Protein AF-A0A6A4ZUN4-F1 (afdb_monomer_lite)

pLDDT: mean 82.05, std 16.02, range [26.91, 96.5]

Sequence (585 aa):
SSDLTSGKLEPHASAGNHVLFRGNIGMSSGVHYWEVGVQACNHGSLFIGIASSQITPSEGWGDFGFVSYRVRWSQAEGEHLYGRYFSAGDTIGVRFDMEQGTLSFTKDGDDFTKGRPAVIHMGVAFRHLRTQLASHNLTFVPVVGCSHPGDAFTVKGYKWHSQDTSPQWPIARLDQVLEASKVVLDEFPSPVVMEQAAQMYHTFISRGEFTPKRFWSRGGILVELTNADLDKAITRLHGIDRFSLRHGEAIVLGEKDGVVWYVIQGNEAAGAWYWTDPEVAHLLTLNPSEVAADPWSCAACTMLNDPNLSKCQICDTPRETDVDDADDVDGNDDDMTAGQPLIVLQRAFTDATTCESAWSVATFVDRGSWDATLVQQIDALCDDNGQDPENVAWSDIWNRVAPLVDMDEDQTARRLSVLLAWNSRVQLLLPFLDFHGQHLLESPISRTANRLTHLRHLIFKRHKIKFWRDMVDITTTHTTPPSDEYERPDSLREVSVNRIVALDEPVSFATSVFGQLHEAMQAWDNHSLRRAYADELQDAGQRRAFYVKFLGEGVDDHGGPYRAVFQTGAWDEPSGGLQYVATVG

Organism: Aphanomyces astaci (NCBI:txid112090)

Foldseek 3Di:
DDQDQKDAFAQPDDFPQKDKDWHPDWDDAFKKKAKKAWAFDDQFFKWWDKAAPPDDSVQHFHAWTDTQNQWTAHPVPGTFGFFDHDGHGKMKMWMQHNVQLWIWIWIFAQDLLVLFTDIGTRATSDGPNVPVDPDPRRIMIIMMMGRHHGGMMGRFPIAIETEGDPPCVVVVLVVLLVVLLCCLLDDPRDPQLLLQLVQLLVCCVVQVASFFAWWQALNRDIDGHGVVQQVVLCVLLVNDQWDQDRHAIWGWDGHDLQWTKIDHPPPSVNIIDTDHPVRSVVRSVDDPPPDQDAFDADPPPRDTGHPSHQADSPPRHGDDDPPPCPDPPDDDPVPPPGPDHSYPYPPDPPDPPVPPDPDDPVLLPPPDPCLLVLLVQLLVQCVVPVGDSSNDRLVSSCVRCVVPDPDDSSSSSSNVSSLVSSLVSVLSNLVVDDQDDPDPPDGRPDSSSSSVVVVVSSHHPCSVVVSVVVVLSSLAADQRADPDLPDGGPLAAEQEAAVVQLPDPPHDLCSHLQNSVCVRPVPPDPNLQSHFDARCNQQVGGTDSHFYHHPPPPDGPSPPRVVVSCCRNVPVCCVPNPPPPPPPD

InterPro domains:
  IPR001870 B30.2/SPRY domain [PS50188] (1-162)
  IPR001876 Zinc finger, RanBP2-type [PS01358] (296-315)
  IPR001876 Zinc finger, RanBP2-type [PS50199] (292-321)
  IPR001876 Zinc finger, RanBP2-type [SM00547] (294-318)
  IPR003877 SPRY domain [PF00622] (31-150)
  IPR013320 Concanavalin A-like lectin/glucanase domain superfamily [SSF49899] (22-157)
  IPR036443 Zinc finger, RanBP2-type superfamily [SSF90209] (294-319)
  IPR043136 B30.2/SPRY domain superfamily [G3DSA:2.60.120.920] (4-166)
  IPR050672 F-box/SPRY and SOCS box protein families [PTHR12245] (20-152)

Secondary structure (DSSP, 8-state):
-----EEE--TTSPTTPPEEEE-S--B-SSEEEEEEEEEE--TTTEEEEEEETT--TTSTT-SEEEETTTEEEETTTEEEE-S----TT-EEEEEEETTTTEEEEEEEEEETTTTEEEEEEEEEEE--HHHHS--S---EEEEEEE-STT-EEE-TT--EEEE---TTHHHHHHHHHHHHHHHHHSPSSPHHHHHHHHHHHHHHHHHS-SS-EEEEBTTS-EEEE-HHHHHHHHHHTTT--EEEETTEEEEEEEEETTEEEEEETT-GGG-BEEE-HHHHHHHTTS-TTPPPPPPEE-TTT--EE-TT-SB-TTT-PBP-----------S-TT-S-----EE-----S-----------GGGG----THHHHHHHHHHHHHHHH---GGGS-HHHHHHHHTTT-SS-HHHHHHHHHHHHHHHHHHHHHGGG-----SSTTSPPSSHHHHHHHHTGGGS-HHHHHHHHHHHHHHHPBP-PPPSSTTSPPTTSEEEEE-HHHHTSSSPPGGGSHHHHHHHHHTT--HHHHTB-B--HHHHTT--BSEEEEETTT----SSHHHHHHHIIIIIIHHHTT--------

Radius of gyration: 27.26 Å; chains: 1; bounding box: 63×73×75 Å

Structure (mmCIF, N/CA/C/O backbone):
data_AF-A0A6A4ZUN4-F1
#
_entry.id   AF-A0A6A4ZUN4-F1
#
loop_
_atom_site.group_PDB
_atom_site.id
_atom_site.type_symbol
_atom_site.label_atom_id
_atom_site.label_alt_id
_atom_site.label_comp_id
_atom_site.label_asym_id
_atom_site.label_entity_id
_atom_site.label_seq_id
_atom_site.pdbx_PDB_ins_code
_atom_site.Cartn_x
_atom_site.Cartn_y
_atom_site.Cartn_z
_atom_site.occupancy
_atom_site.B_iso_or_equiv
_atom_site.auth_seq_id
_atom_site.auth_comp_id
_atom_site.auth_asym_id
_atom_site.auth_atom_id
_atom_site.pdbx_PDB_model_num
ATOM 1 N N . SER A 1 1 ? 27.321 24.847 -10.959 1.00 37.69 1 SER A N 1
ATOM 2 C CA . SER A 1 1 ? 27.108 23.399 -10.815 1.00 37.69 1 SER A CA 1
ATOM 3 C C . SER A 1 1 ? 25.672 23.158 -11.207 1.00 37.69 1 SER A C 1
ATOM 5 O O . SER A 1 1 ? 24.801 23.555 -10.451 1.00 37.69 1 SER A O 1
ATOM 7 N N . SER A 1 2 ? 25.417 22.728 -12.440 1.00 39.81 2 SER A N 1
ATOM 8 C CA . SER A 1 2 ? 24.059 22.466 -12.921 1.00 39.81 2 SER A CA 1
ATOM 9 C C . SER A 1 2 ? 23.655 21.082 -12.433 1.00 39.81 2 SER A C 1
ATOM 11 O O . SER A 1 2 ? 24.235 20.094 -12.883 1.00 39.81 2 SER A O 1
ATOM 13 N N . ASP A 1 3 ? 22.721 21.013 -11.491 1.00 56.28 3 ASP A N 1
ATOM 14 C CA . ASP A 1 3 ? 22.127 19.743 -11.091 1.00 56.28 3 ASP A CA 1
ATOM 15 C C . ASP A 1 3 ? 21.423 19.151 -12.318 1.00 56.28 3 ASP A C 1
ATOM 17 O O . ASP A 1 3 ? 20.490 19.738 -12.869 1.00 56.28 3 ASP A O 1
ATOM 21 N N . LEU A 1 4 ? 21.952 18.035 -12.818 1.00 59.06 4 LEU A N 1
ATOM 22 C CA . LEU A 1 4 ? 21.424 17.369 -13.998 1.00 59.06 4 LEU A CA 1
ATOM 23 C C . LEU A 1 4 ? 20.073 16.741 -13.629 1.00 59.06 4 LEU A C 1
ATOM 25 O O . LEU A 1 4 ? 20.024 15.758 -12.896 1.00 59.06 4 LEU A O 1
ATOM 29 N N . THR A 1 5 ? 18.982 17.316 -14.128 1.00 79.12 5 THR A N 1
ATOM 30 C CA . THR A 1 5 ? 17.617 16.812 -13.900 1.00 79.12 5 THR A CA 1
ATOM 31 C C . THR A 1 5 ? 17.124 15.899 -15.025 1.00 79.12 5 THR A C 1
ATOM 33 O O . THR A 1 5 ? 16.074 15.280 -14.889 1.00 79.12 5 THR A O 1
ATOM 36 N N . SER A 1 6 ? 17.886 15.762 -16.114 1.00 87.62 6 SER A N 1
ATOM 37 C CA . SER A 1 6 ? 17.605 14.848 -17.227 1.00 87.62 6 SER A CA 1
ATOM 38 C C . SER A 1 6 ? 18.908 14.381 -17.869 1.00 87.62 6 SER A C 1
ATOM 40 O O . SER A 1 6 ? 19.857 15.156 -17.970 1.00 87.62 6 SER A O 1
ATOM 42 N N . GLY A 1 7 ? 18.966 13.133 -18.325 1.00 88.31 7 GLY A N 1
ATOM 43 C CA . GLY A 1 7 ? 20.138 12.573 -18.994 1.00 88.31 7 GLY A CA 1
ATOM 44 C C . GLY A 1 7 ? 19.749 11.885 -20.293 1.00 88.31 7 GLY A C 1
ATOM 45 O O . GLY A 1 7 ? 18.744 11.182 -20.340 1.00 88.31 7 GLY A O 1
ATOM 46 N N . LYS A 1 8 ? 20.556 12.077 -21.339 1.00 89.56 8 LYS A N 1
ATOM 47 C CA . LYS A 1 8 ? 20.436 11.370 -22.615 1.00 89.56 8 LYS A CA 1
ATOM 48 C C . LYS A 1 8 ? 21.804 10.873 -23.051 1.00 89.56 8 LYS A C 1
ATOM 50 O O . LYS A 1 8 ? 22.772 11.633 -23.053 1.00 89.56 8 LYS A O 1
ATOM 55 N N . LEU A 1 9 ? 21.885 9.599 -23.414 1.00 88.00 9 LEU A N 1
ATOM 56 C CA . LEU A 1 9 ? 23.088 9.019 -23.978 1.00 88.00 9 LEU A CA 1
ATOM 57 C C . LEU A 1 9 ? 23.125 9.321 -25.477 1.00 88.00 9 LEU A C 1
ATOM 59 O O . LEU A 1 9 ? 22.273 8.874 -26.241 1.00 88.00 9 LEU A O 1
ATOM 63 N N . GLU A 1 10 ? 24.097 10.118 -25.901 1.00 86.00 10 GLU A N 1
ATOM 64 C CA . GLU A 1 10 ? 24.181 10.571 -27.287 1.00 86.00 10 GLU A CA 1
ATOM 65 C C . GLU A 1 10 ? 24.512 9.428 -28.271 1.00 86.00 10 GLU A C 1
ATOM 67 O O . GLU A 1 10 ? 25.192 8.469 -27.895 1.00 86.00 10 GLU A O 1
ATOM 72 N N . PRO A 1 11 ? 24.127 9.537 -29.561 1.00 78.12 11 PRO A N 1
ATOM 73 C CA . PRO A 1 11 ? 24.342 8.498 -30.578 1.00 78.12 11 PRO A CA 1
ATOM 74 C C . PRO A 1 11 ? 25.800 8.051 -30.773 1.00 78.12 11 PRO A C 1
ATOM 76 O O . PRO A 1 11 ? 26.055 6.973 -31.300 1.00 78.12 11 PRO A O 1
ATOM 79 N N . HIS A 1 12 ? 26.761 8.893 -30.388 1.00 74.25 12 HIS A N 1
ATOM 80 C CA . HIS A 1 12 ? 28.195 8.633 -30.522 1.00 74.25 12 HIS A CA 1
ATOM 81 C C . HIS A 1 12 ? 28.807 7.943 -29.293 1.00 74.25 12 HIS A C 1
ATOM 83 O O . HIS A 1 12 ? 30.008 7.665 -29.287 1.00 74.25 12 HIS A O 1
ATOM 89 N N . ALA A 1 13 ? 28.016 7.676 -28.250 1.00 72.06 13 ALA A N 1
ATOM 90 C CA . ALA A 1 13 ? 28.458 6.854 -27.137 1.00 72.06 13 ALA A CA 1
ATOM 91 C C . ALA A 1 13 ? 28.733 5.420 -27.616 1.00 72.06 13 ALA A C 1
ATOM 93 O O . ALA A 1 13 ? 27.983 4.846 -28.405 1.00 72.06 13 ALA A O 1
ATOM 94 N N . SER A 1 14 ? 29.825 4.822 -27.145 1.00 62.06 14 SER A N 1
ATOM 95 C CA . SER A 1 14 ? 30.145 3.430 -27.457 1.00 62.06 14 SER A CA 1
ATOM 96 C C . SER A 1 14 ? 29.121 2.493 -26.809 1.00 62.06 14 SER A C 1
ATOM 98 O O . SER A 1 14 ? 29.039 2.443 -25.580 1.00 62.06 14 SER A O 1
ATOM 100 N N . ALA A 1 15 ? 28.386 1.725 -27.619 1.00 58.69 15 ALA A N 1
ATOM 101 C CA . ALA A 1 15 ? 27.509 0.664 -27.126 1.00 58.69 15 ALA A CA 1
ATOM 102 C C . ALA A 1 15 ? 28.309 -0.335 -26.266 1.00 58.69 15 ALA A C 1
ATOM 104 O O . ALA A 1 15 ? 29.386 -0.777 -26.670 1.00 58.69 15 ALA A O 1
ATOM 105 N N . GLY A 1 16 ? 27.788 -0.674 -25.083 1.00 56.84 16 GLY A N 1
ATOM 106 C CA . GLY A 1 16 ? 28.397 -1.646 -24.164 1.00 56.84 16 GLY A CA 1
ATOM 107 C C . GLY A 1 16 ? 29.188 -1.057 -22.989 1.00 56.84 16 GLY A C 1
ATOM 108 O O . GLY A 1 16 ? 29.572 -1.814 -22.103 1.00 56.84 16 GLY A O 1
ATOM 109 N N . ASN A 1 17 ? 29.392 0.265 -22.928 1.00 67.31 17 ASN A N 1
ATOM 110 C CA . ASN A 1 17 ? 29.856 0.930 -21.707 1.00 67.31 17 ASN A CA 1
ATOM 111 C C . ASN A 1 17 ? 28.650 1.464 -20.923 1.00 67.31 17 ASN A C 1
ATOM 113 O O . ASN A 1 17 ? 27.866 2.251 -21.452 1.00 67.31 17 ASN A O 1
ATOM 117 N N . HIS A 1 18 ? 28.519 1.057 -19.661 1.00 78.94 18 HIS A N 1
ATOM 118 C CA . HIS A 1 18 ? 27.492 1.578 -18.761 1.00 78.94 18 HIS A CA 1
ATOM 119 C C . HIS A 1 18 ? 27.877 2.987 -18.302 1.00 78.94 18 HIS A C 1
ATOM 121 O O . HIS A 1 18 ? 28.954 3.194 -17.740 1.00 78.94 18 HIS A O 1
ATOM 127 N N . VAL A 1 19 ? 26.999 3.959 -18.536 1.00 85.94 19 VAL A N 1
ATOM 128 C CA . VAL A 1 19 ? 27.115 5.305 -17.971 1.00 85.94 19 VAL A CA 1
ATOM 129 C C . VAL A 1 19 ? 26.175 5.393 -16.784 1.00 85.94 19 VAL A C 1
ATOM 131 O O . VAL A 1 19 ? 24.965 5.240 -16.942 1.00 85.94 19 VAL A O 1
ATOM 134 N N . LEU A 1 20 ? 26.731 5.652 -15.603 1.00 87.38 20 LEU A N 1
ATOM 135 C CA . LEU A 1 20 ? 25.965 5.794 -14.373 1.00 87.38 20 LEU A CA 1
ATOM 136 C C . LEU A 1 20 ? 25.830 7.270 -13.996 1.00 87.38 20 LEU A C 1
ATOM 138 O O . LEU A 1 20 ? 26.806 7.937 -13.649 1.00 87.38 20 LEU A O 1
ATOM 142 N N . PHE A 1 21 ? 24.603 7.770 -14.037 1.00 89.12 21 PHE A N 1
ATOM 143 C CA . PHE A 1 21 ? 24.232 9.076 -13.519 1.00 89.12 21 PHE A CA 1
ATOM 144 C C . PHE A 1 21 ? 23.944 8.951 -12.029 1.00 89.12 21 PHE A C 1
ATOM 146 O O . PHE A 1 21 ? 23.168 8.096 -11.603 1.00 89.12 21 PHE A O 1
ATOM 153 N N . ARG A 1 22 ? 24.574 9.812 -11.232 1.00 87.81 22 ARG A N 1
ATOM 154 C CA . ARG A 1 22 ? 24.505 9.773 -9.774 1.00 87.81 22 ARG A CA 1
ATOM 155 C C . ARG A 1 22 ? 23.819 11.020 -9.234 1.00 87.81 22 ARG A C 1
ATOM 157 O O . ARG A 1 22 ? 24.218 12.135 -9.563 1.00 87.81 22 ARG A O 1
ATOM 164 N N . GLY A 1 23 ? 22.845 10.821 -8.353 1.00 86.50 23 GLY A N 1
ATOM 165 C CA . GLY A 1 23 ? 22.232 11.891 -7.578 1.00 86.50 23 GLY A CA 1
ATOM 166 C C . GLY A 1 23 ? 23.218 12.547 -6.606 1.00 86.50 23 GLY A C 1
ATOM 167 O O . GLY A 1 23 ? 24.146 11.918 -6.089 1.00 86.50 23 GLY A O 1
ATOM 168 N N . ASN A 1 24 ? 22.999 13.829 -6.329 1.00 84.62 24 ASN A N 1
ATOM 169 C CA . ASN A 1 24 ? 23.780 14.619 -5.373 1.00 84.62 24 ASN A CA 1
ATOM 170 C C . ASN A 1 24 ? 23.228 14.543 -3.930 1.00 84.62 24 ASN A C 1
ATOM 172 O O . ASN A 1 24 ? 23.857 15.069 -3.013 1.00 84.62 24 ASN A O 1
ATOM 176 N N . ILE A 1 25 ? 22.093 13.867 -3.715 1.00 85.25 25 ILE A N 1
ATOM 177 C CA . ILE A 1 25 ? 21.455 13.691 -2.403 1.00 85.25 25 ILE A CA 1
ATOM 178 C C . ILE A 1 25 ? 21.871 12.346 -1.802 1.00 85.25 25 ILE A C 1
ATOM 180 O O . ILE A 1 25 ? 21.557 11.289 -2.348 1.00 85.25 25 ILE A O 1
ATOM 184 N N . GLY A 1 26 ? 22.569 12.396 -0.665 1.00 87.94 26 GLY A N 1
ATOM 185 C CA . GLY A 1 26 ? 22.904 11.225 0.143 1.00 87.94 26 GLY A CA 1
ATOM 186 C C . GLY A 1 26 ? 21.826 10.917 1.181 1.00 87.94 26 GLY A C 1
ATOM 187 O O . GLY A 1 26 ? 21.376 11.811 1.890 1.00 87.94 26 GLY A O 1
ATOM 188 N N . MET A 1 27 ? 21.452 9.647 1.299 1.00 88.75 27 MET A N 1
ATOM 189 C CA . MET A 1 27 ? 20.415 9.142 2.197 1.00 88.75 27 MET A CA 1
ATOM 190 C C . MET A 1 27 ? 21.001 8.110 3.155 1.00 88.75 27 MET A C 1
ATOM 192 O O . MET A 1 27 ? 21.546 7.099 2.715 1.00 88.75 27 MET A O 1
ATOM 196 N N . SER A 1 28 ? 20.873 8.344 4.460 1.00 86.25 28 SER A N 1
ATOM 197 C CA . SER A 1 28 ? 21.365 7.432 5.510 1.00 86.25 28 SER A CA 1
ATOM 198 C C . SER A 1 28 ? 20.297 6.969 6.511 1.00 86.25 28 SER A C 1
ATOM 200 O O . SER A 1 28 ? 20.557 6.089 7.333 1.00 86.25 28 SER A O 1
ATOM 202 N N . SER A 1 29 ? 19.101 7.549 6.460 1.00 85.38 29 SER A N 1
ATOM 203 C CA . SER A 1 29 ? 17.976 7.307 7.376 1.00 85.38 29 SER A CA 1
ATOM 204 C C . SER A 1 29 ? 16.661 7.668 6.697 1.00 85.38 29 SER A C 1
ATOM 206 O O . SER A 1 29 ? 16.684 8.395 5.709 1.00 85.38 29 SER A O 1
ATOM 208 N N . GLY A 1 30 ? 15.532 7.187 7.218 1.00 86.75 30 GLY A N 1
ATOM 209 C CA . GLY A 1 30 ? 14.205 7.614 6.774 1.00 86.75 30 GLY A CA 1
ATOM 210 C C . GLY A 1 30 ? 13.616 6.831 5.601 1.00 86.75 30 GLY A C 1
ATOM 211 O O . GLY A 1 30 ? 14.106 5.773 5.207 1.00 86.75 30 GLY A O 1
ATOM 212 N N . VAL A 1 31 ? 12.525 7.355 5.052 1.00 90.25 31 VAL A N 1
ATOM 213 C CA . VAL A 1 31 ? 11.809 6.784 3.906 1.00 90.25 31 VAL A CA 1
ATOM 214 C C . VAL A 1 31 ? 11.839 7.797 2.774 1.00 90.25 31 VAL A C 1
ATOM 216 O O . VAL A 1 31 ? 11.468 8.953 2.954 1.00 90.25 31 VAL A O 1
ATOM 219 N N . HIS A 1 32 ? 12.296 7.368 1.603 1.00 92.12 32 HIS A N 1
ATOM 220 C CA . HIS A 1 32 ? 12.488 8.227 0.439 1.00 92.12 32 HIS A CA 1
ATOM 221 C C . HIS A 1 32 ? 11.742 7.662 -0.755 1.00 92.12 32 HIS A C 1
ATOM 223 O O . HIS A 1 32 ? 11.724 6.450 -0.970 1.00 92.12 32 HIS A O 1
ATOM 229 N N . TYR A 1 33 ? 11.161 8.550 -1.547 1.00 93.12 33 TYR A N 1
ATOM 230 C CA . TYR A 1 33 ? 10.486 8.222 -2.785 1.00 93.12 33 TYR A CA 1
ATOM 231 C C . TYR A 1 33 ? 10.813 9.233 -3.876 1.00 93.12 33 TYR A C 1
ATOM 233 O O . TYR A 1 33 ? 10.804 10.442 -3.635 1.00 93.12 33 TYR A O 1
ATOM 241 N N . TRP A 1 34 ? 11.042 8.742 -5.090 1.00 93.19 34 TRP A N 1
ATOM 242 C CA . TRP A 1 34 ? 11.186 9.592 -6.265 1.00 93.19 34 TRP A CA 1
ATOM 243 C C . TRP A 1 34 ? 10.774 8.908 -7.543 1.00 93.19 34 TRP A C 1
ATOM 245 O O . TRP A 1 34 ? 10.812 7.686 -7.643 1.00 93.19 34 TRP A O 1
ATOM 255 N N . GLU A 1 35 ? 10.431 9.712 -8.535 1.00 93.25 35 GLU A N 1
ATOM 256 C CA . GLU A 1 35 ? 10.044 9.234 -9.851 1.00 93.25 35 GLU A CA 1
ATOM 257 C C . GLU A 1 35 ? 11.093 9.552 -10.906 1.00 93.25 35 GLU A C 1
ATOM 259 O O . GLU A 1 35 ? 11.724 10.611 -10.905 1.00 93.25 35 GLU A O 1
ATOM 264 N N . VAL A 1 36 ? 11.257 8.605 -11.823 1.00 95.88 36 VAL A N 1
ATOM 265 C CA . VAL A 1 36 ? 12.074 8.740 -13.021 1.00 95.88 36 VAL A CA 1
ATOM 266 C C . VAL A 1 36 ? 11.168 8.532 -14.228 1.00 95.88 36 VAL A C 1
ATOM 268 O O . VAL A 1 36 ? 10.608 7.450 -14.416 1.00 95.88 36 VAL A O 1
ATOM 271 N N . GLY A 1 37 ? 11.028 9.571 -15.045 1.00 95.31 37 GLY A N 1
ATOM 272 C CA . GLY A 1 37 ? 10.365 9.508 -16.339 1.00 95.31 37 GLY A CA 1
ATOM 273 C C . GLY A 1 37 ? 11.264 8.867 -17.383 1.00 95.31 37 GLY A C 1
ATOM 274 O O . GLY A 1 37 ? 12.375 9.348 -17.632 1.00 95.31 37 GLY A O 1
ATOM 275 N N . VAL A 1 38 ? 10.783 7.799 -18.014 1.00 95.56 38 VAL A N 1
ATOM 276 C CA . VAL A 1 38 ? 11.504 7.094 -19.075 1.00 95.56 38 VAL A CA 1
ATOM 277 C C . VAL A 1 38 ? 11.163 7.749 -20.411 1.00 95.56 38 VAL A C 1
ATOM 279 O O . VAL A 1 38 ? 10.074 7.560 -20.948 1.00 95.56 38 VAL A O 1
ATOM 282 N N . GLN A 1 39 ? 12.085 8.548 -20.954 1.00 93.06 39 GLN A N 1
ATOM 283 C CA . GLN A 1 39 ? 11.859 9.274 -22.210 1.00 93.06 39 GLN A CA 1
ATOM 284 C C . GLN A 1 39 ? 12.161 8.400 -23.427 1.00 93.06 39 GLN A C 1
ATOM 286 O O . GLN A 1 39 ? 11.427 8.425 -24.410 1.00 93.06 39 GLN A O 1
ATOM 291 N N . ALA A 1 40 ? 13.234 7.614 -23.355 1.00 91.31 40 ALA A N 1
ATOM 292 C CA . ALA A 1 40 ? 13.597 6.637 -24.369 1.00 91.31 40 ALA A CA 1
ATOM 293 C C . ALA A 1 40 ? 14.446 5.534 -23.733 1.00 91.31 40 ALA A C 1
ATOM 295 O O . ALA A 1 40 ? 15.348 5.817 -22.949 1.00 91.31 40 ALA A O 1
ATOM 296 N N . CYS A 1 41 ? 14.188 4.278 -24.078 1.00 91.50 41 CYS A N 1
ATOM 297 C CA . CYS A 1 41 ? 15.094 3.184 -23.757 1.00 91.50 41 CYS A CA 1
ATOM 298 C C . CYS A 1 41 ? 14.850 2.002 -24.688 1.00 91.50 41 CYS A C 1
ATOM 300 O O . CYS A 1 41 ? 13.713 1.733 -25.081 1.00 91.50 41 CYS A O 1
ATOM 302 N N . ASN A 1 42 ? 15.912 1.261 -24.975 1.00 88.81 42 ASN A N 1
ATOM 303 C CA . ASN A 1 42 ? 15.803 -0.072 -25.543 1.00 88.81 42 ASN A CA 1
ATOM 304 C C . ASN A 1 42 ? 15.551 -1.107 -24.441 1.00 88.81 42 ASN A C 1
ATOM 306 O O . ASN A 1 42 ? 15.764 -0.875 -23.249 1.00 88.81 42 ASN A O 1
ATOM 310 N N . HIS A 1 43 ? 15.095 -2.287 -24.850 1.00 87.50 43 HIS A N 1
ATOM 311 C CA . HIS A 1 43 ? 14.862 -3.382 -23.922 1.00 87.50 43 HIS A CA 1
ATOM 312 C C . HIS A 1 43 ? 16.165 -3.774 -23.209 1.00 87.50 43 HIS A C 1
ATOM 314 O O . HIS A 1 43 ? 17.107 -4.275 -23.825 1.00 87.50 43 HIS A O 1
ATOM 320 N N . GLY A 1 44 ? 16.207 -3.526 -21.903 1.00 89.44 44 GLY A N 1
ATOM 321 C CA . GLY A 1 44 ? 17.330 -3.832 -21.027 1.00 89.44 44 GLY A CA 1
ATOM 322 C C . GLY A 1 44 ? 18.476 -2.833 -21.016 1.00 89.44 44 GLY A C 1
ATOM 323 O O . GLY A 1 44 ? 19.529 -3.134 -20.458 1.00 89.44 44 GLY A O 1
ATOM 324 N N . SER A 1 45 ? 18.276 -1.641 -21.579 1.00 91.69 45 SER A N 1
ATOM 325 C CA . SER A 1 45 ? 19.332 -0.632 -21.668 1.00 91.69 45 SER A CA 1
ATOM 326 C C . SER A 1 45 ? 19.290 0.459 -20.599 1.00 91.69 45 SER A C 1
ATOM 328 O O . SER A 1 45 ? 20.279 1.177 -20.440 1.00 91.69 45 SER A O 1
ATOM 330 N N . LEU A 1 46 ? 18.195 0.555 -19.838 1.00 94.00 46 LEU A N 1
ATOM 331 C CA . LEU A 1 46 ? 18.036 1.519 -18.746 1.00 94.00 46 LEU A CA 1
ATOM 332 C C . LEU A 1 46 ? 17.933 0.827 -17.381 1.00 94.00 46 LEU A C 1
ATOM 334 O O . LEU A 1 46 ? 17.150 -0.115 -17.227 1.00 94.00 46 LEU A O 1
ATOM 338 N N . PHE A 1 47 ? 18.687 1.337 -16.404 1.00 94.56 47 PHE A N 1
ATOM 339 C CA . PHE A 1 47 ? 18.708 0.912 -14.999 1.00 94.56 47 PHE A CA 1
ATOM 340 C C . PHE A 1 47 ? 18.309 2.066 -14.082 1.00 94.56 47 PHE A C 1
ATOM 342 O O . PHE A 1 47 ? 18.784 3.183 -14.261 1.00 94.56 47 PHE A O 1
ATOM 349 N N . ILE A 1 48 ? 17.490 1.799 -13.069 1.00 96.44 48 ILE A N 1
ATOM 350 C CA . ILE A 1 48 ? 17.050 2.784 -12.075 1.00 96.44 48 ILE A CA 1
ATOM 351 C C . ILE A 1 48 ? 17.208 2.172 -10.684 1.00 96.44 48 ILE A C 1
ATOM 353 O O . ILE A 1 48 ? 16.717 1.074 -10.430 1.00 96.44 48 ILE A O 1
ATOM 357 N N . GLY A 1 49 ? 17.872 2.861 -9.757 1.00 95.25 49 GLY A N 1
ATOM 358 C CA . GLY A 1 49 ? 18.091 2.296 -8.429 1.00 95.25 49 GLY A CA 1
ATOM 359 C C . GLY A 1 49 ? 18.845 3.193 -7.463 1.00 95.25 49 GLY A C 1
ATOM 360 O O . GLY A 1 49 ? 18.766 4.421 -7.521 1.00 95.25 49 GLY A O 1
ATOM 361 N N . ILE A 1 50 ? 19.575 2.545 -6.559 1.00 93.50 50 ILE A N 1
ATOM 362 C CA . ILE A 1 50 ? 20.453 3.172 -5.577 1.00 93.50 50 ILE A CA 1
ATOM 363 C C . ILE A 1 50 ? 21.861 2.589 -5.659 1.00 93.50 50 ILE A C 1
ATOM 365 O O . ILE A 1 50 ? 22.079 1.436 -6.040 1.00 93.50 50 ILE A O 1
ATOM 369 N N . ALA A 1 51 ? 22.822 3.397 -5.242 1.00 90.19 51 ALA A N 1
ATOM 370 C CA . ALA A 1 51 ? 24.196 2.976 -5.048 1.00 90.19 51 ALA A CA 1
ATOM 371 C C . ALA A 1 51 ? 24.753 3.556 -3.754 1.00 90.19 51 ALA A C 1
ATOM 373 O O . ALA A 1 51 ? 24.293 4.594 -3.275 1.00 90.19 51 ALA A O 1
ATOM 374 N N . SER A 1 52 ? 25.772 2.912 -3.202 1.00 86.88 52 SER A N 1
ATOM 375 C CA . SER A 1 52 ? 26.625 3.479 -2.176 1.00 86.88 52 SER A CA 1
ATOM 376 C C . SER A 1 52 ? 27.129 4.842 -2.633 1.00 86.88 52 SER A C 1
ATOM 378 O O . SER A 1 52 ? 27.576 5.040 -3.763 1.00 86.88 52 SER A O 1
ATOM 380 N N . SER A 1 53 ? 27.134 5.804 -1.718 1.00 83.75 53 SER A N 1
ATOM 381 C CA . SER A 1 53 ? 27.759 7.108 -1.936 1.00 83.75 53 SER A CA 1
ATOM 382 C C . SER A 1 53 ? 29.264 7.019 -2.249 1.00 83.75 53 SER A C 1
ATOM 384 O O . SER A 1 53 ? 29.858 8.015 -2.669 1.00 83.75 53 SER A O 1
ATOM 386 N N . GLN A 1 54 ? 29.878 5.850 -2.064 1.00 81.44 54 GLN A N 1
ATOM 387 C CA . GLN A 1 54 ? 31.282 5.570 -2.358 1.00 81.44 54 GLN A CA 1
ATOM 388 C C . GLN A 1 54 ? 31.479 4.731 -3.631 1.00 81.44 54 GLN A C 1
ATOM 390 O O . GLN A 1 54 ? 32.603 4.310 -3.886 1.00 81.44 54 GLN A O 1
ATOM 395 N N . ILE A 1 55 ? 30.419 4.500 -4.417 1.00 78.62 55 ILE A N 1
ATOM 396 C CA . ILE A 1 55 ? 30.488 3.719 -5.657 1.00 78.62 55 ILE A CA 1
ATOM 397 C C . ILE A 1 55 ? 31.552 4.268 -6.616 1.00 78.62 55 ILE A C 1
ATOM 399 O O . ILE A 1 55 ? 31.718 5.485 -6.775 1.00 78.62 55 ILE A O 1
ATOM 403 N N . THR A 1 56 ? 32.272 3.356 -7.260 1.00 71.88 56 THR A N 1
ATOM 404 C CA . THR A 1 56 ? 33.340 3.642 -8.214 1.00 71.88 56 THR A CA 1
ATOM 405 C C . THR A 1 56 ? 32.884 3.392 -9.658 1.00 71.88 56 THR A C 1
ATOM 407 O O . THR A 1 56 ? 32.045 2.532 -9.909 1.00 71.88 56 THR A O 1
ATOM 410 N N . PRO A 1 57 ? 33.447 4.097 -10.659 1.00 62.12 57 PRO A N 1
ATOM 411 C CA . PRO A 1 57 ? 33.043 3.933 -12.062 1.00 62.12 57 PRO A CA 1
ATOM 412 C C . PRO A 1 57 ? 33.232 2.523 -12.649 1.00 62.12 57 PRO A C 1
ATOM 414 O O . PRO A 1 57 ? 32.670 2.222 -13.696 1.00 62.12 57 PRO A O 1
ATOM 417 N N . SER A 1 58 ? 34.035 1.661 -12.018 1.00 60.38 58 SER A N 1
ATOM 418 C CA . SER A 1 58 ? 34.282 0.282 -12.463 1.00 60.38 58 SER A CA 1
ATOM 419 C C . SER A 1 58 ? 33.156 -0.705 -12.129 1.00 60.38 58 SER A C 1
ATOM 421 O O . SER A 1 58 ? 33.235 -1.860 -12.534 1.00 60.38 58 SER A O 1
ATOM 423 N N . GLU A 1 59 ? 32.123 -0.278 -11.401 1.00 65.31 59 GLU A N 1
ATOM 424 C CA . GLU A 1 59 ? 31.116 -1.153 -10.779 1.00 65.31 59 GLU A CA 1
ATOM 425 C C . GLU A 1 59 ? 29.825 -1.356 -11.609 1.00 65.31 59 GLU A C 1
ATOM 427 O O . GLU A 1 59 ? 28.797 -1.796 -11.098 1.00 65.31 59 GLU A O 1
ATOM 432 N N . GLY A 1 60 ? 29.874 -1.111 -12.924 1.00 72.62 60 GLY A N 1
ATOM 433 C CA . GLY A 1 60 ? 28.789 -1.465 -13.849 1.00 72.62 60 GLY A CA 1
ATOM 434 C C . GLY A 1 60 ? 27.502 -0.659 -13.628 1.00 72.62 60 GLY A C 1
ATOM 435 O O . GLY A 1 60 ? 27.514 0.565 -13.747 1.00 72.62 60 GLY A O 1
ATOM 436 N N . TRP A 1 61 ? 26.381 -1.343 -13.361 1.00 73.50 61 TRP A N 1
ATOM 437 C CA . TRP A 1 61 ? 25.050 -0.730 -13.252 1.00 73.50 61 TRP A CA 1
ATOM 438 C C . TRP A 1 61 ? 24.783 0.022 -11.939 1.00 73.50 61 TRP A C 1
ATOM 440 O O . TRP A 1 61 ? 23.850 0.815 -11.908 1.00 73.50 61 TRP A O 1
ATOM 450 N N . GLY A 1 62 ? 25.551 -0.173 -10.863 1.00 78.00 62 GLY A N 1
ATOM 451 C CA . GLY A 1 62 ? 25.241 0.431 -9.556 1.00 78.00 62 GLY A CA 1
ATOM 452 C C . GLY A 1 62 ? 25.515 -0.505 -8.376 1.00 78.00 62 GLY A C 1
ATOM 453 O O . GLY A 1 62 ? 26.412 -1.337 -8.458 1.00 78.00 62 GLY A O 1
ATOM 454 N N . ASP A 1 63 ? 24.680 -0.453 -7.326 1.00 86.25 63 ASP A N 1
ATOM 455 C CA . ASP A 1 63 ? 24.628 -1.520 -6.301 1.00 86.25 63 ASP A CA 1
ATOM 456 C C . ASP A 1 63 ? 23.311 -2.297 -6.316 1.00 86.25 63 ASP A C 1
ATOM 458 O O . ASP A 1 63 ? 23.336 -3.524 -6.338 1.00 86.25 63 ASP A O 1
ATOM 462 N N . PHE A 1 64 ? 22.170 -1.600 -6.293 1.00 92.44 64 PHE A N 1
ATOM 463 C CA . PHE A 1 64 ? 20.841 -2.211 -6.230 1.00 92.44 64 PHE A CA 1
ATOM 464 C C . PHE A 1 64 ? 19.882 -1.452 -7.131 1.00 92.44 64 PHE A C 1
ATOM 466 O O . PHE A 1 64 ? 19.666 -0.255 -6.942 1.00 92.44 64 PHE A O 1
ATOM 473 N N . GLY A 1 65 ? 19.248 -2.127 -8.080 1.00 94.44 65 GLY A N 1
ATOM 474 C CA . GLY A 1 65 ? 18.260 -1.451 -8.905 1.00 94.44 65 GLY A CA 1
ATOM 475 C C . GLY A 1 65 ? 17.488 -2.350 -9.837 1.00 94.44 65 GLY A C 1
ATOM 476 O O . GLY A 1 65 ? 17.488 -3.574 -9.703 1.00 94.44 65 GLY A O 1
ATOM 477 N N . PHE A 1 66 ? 16.790 -1.698 -10.751 1.00 95.75 66 PHE A N 1
ATOM 478 C CA . PHE A 1 66 ? 15.813 -2.294 -11.629 1.00 95.75 66 PHE A CA 1
ATOM 479 C C . PHE A 1 66 ? 16.108 -1.940 -13.081 1.00 95.75 66 PHE A C 1
ATOM 481 O O . PHE A 1 66 ? 16.265 -0.768 -13.422 1.00 95.75 66 PHE A O 1
ATOM 488 N N . VAL A 1 67 ? 16.191 -2.961 -13.929 1.00 94.50 67 VAL A N 1
ATOM 489 C CA . VAL A 1 67 ? 16.468 -2.824 -15.355 1.00 94.50 67 VAL A CA 1
ATOM 490 C C . VAL A 1 67 ? 15.174 -2.970 -16.152 1.00 94.50 67 VAL A C 1
ATOM 492 O O . VAL A 1 67 ? 14.338 -3.821 -15.841 1.00 94.50 67 VAL A O 1
ATOM 495 N N . SER A 1 68 ? 15.047 -2.170 -17.212 1.00 93.62 68 SER A N 1
ATOM 496 C CA . SER A 1 68 ? 13.889 -2.077 -18.132 1.00 93.62 68 SER A CA 1
ATOM 497 C C . SER A 1 68 ? 13.291 -3.403 -18.597 1.00 93.62 68 SER A C 1
ATOM 499 O O . SER A 1 68 ? 12.095 -3.471 -18.854 1.00 93.62 68 SER A O 1
ATOM 501 N N . TYR A 1 69 ? 14.073 -4.478 -18.626 1.00 90.75 69 TYR A N 1
ATOM 502 C CA . TYR A 1 69 ? 13.635 -5.808 -19.035 1.00 90.75 69 TYR A CA 1
ATOM 503 C C . TYR A 1 69 ? 13.186 -6.722 -17.886 1.00 90.75 69 TYR A C 1
ATOM 505 O O . TYR A 1 69 ? 13.390 -7.934 -17.934 1.00 90.75 69 TYR A O 1
ATOM 513 N N . ARG A 1 70 ? 12.550 -6.154 -16.850 1.00 90.88 70 ARG A N 1
ATOM 514 C CA . ARG A 1 70 ? 11.950 -6.918 -15.739 1.00 90.88 70 ARG A CA 1
ATOM 515 C C . ARG A 1 70 ? 12.990 -7.634 -14.867 1.00 90.88 70 ARG A C 1
ATOM 517 O O . ARG A 1 70 ? 12.767 -8.750 -14.402 1.00 90.88 70 ARG A O 1
ATOM 524 N N . VAL A 1 71 ? 14.132 -6.997 -14.615 1.00 91.38 71 VAL A N 1
ATOM 525 C CA . VAL A 1 71 ? 15.215 -7.591 -13.815 1.00 91.38 71 VAL A CA 1
ATOM 526 C C . VAL A 1 71 ? 15.595 -6.697 -12.650 1.00 91.38 71 VAL A C 1
ATOM 528 O O . VAL A 1 71 ? 15.967 -5.542 -12.842 1.00 91.38 71 VAL A O 1
ATOM 531 N N . ARG A 1 72 ? 15.564 -7.247 -11.432 1.00 92.75 72 ARG A N 1
ATOM 532 C CA . ARG A 1 72 ? 16.283 -6.667 -10.298 1.00 92.75 72 ARG A CA 1
ATOM 533 C C . ARG A 1 72 ? 17.746 -7.085 -10.403 1.00 92.75 72 ARG A C 1
ATOM 535 O O . ARG A 1 72 ? 18.049 -8.260 -10.609 1.00 92.75 72 ARG A O 1
ATOM 542 N N . TRP A 1 73 ? 18.637 -6.120 -10.257 1.00 91.88 73 TRP A N 1
ATOM 543 C CA . TRP A 1 73 ? 20.072 -6.320 -10.358 1.00 91.88 73 TRP A CA 1
ATOM 544 C C . TRP A 1 73 ? 20.747 -5.887 -9.060 1.00 91.88 73 TRP A C 1
ATOM 546 O O . TRP A 1 73 ? 20.452 -4.810 -8.531 1.00 91.88 73 TRP A O 1
ATOM 556 N N . SER A 1 74 ? 21.655 -6.721 -8.555 1.00 88.88 74 SER A N 1
ATOM 557 C CA . SER A 1 74 ? 22.646 -6.286 -7.573 1.00 88.88 74 SER A CA 1
ATOM 558 C C . SER A 1 74 ? 24.019 -6.879 -7.845 1.00 88.88 74 SER A C 1
ATOM 560 O O . SER A 1 74 ? 24.128 -7.930 -8.471 1.00 88.88 74 SER A O 1
ATOM 562 N N . GLN A 1 75 ? 25.074 -6.253 -7.324 1.00 81.81 75 GLN A N 1
ATOM 563 C CA . GLN A 1 75 ? 26.422 -6.823 -7.431 1.00 81.81 75 GLN A CA 1
ATOM 564 C C . GLN A 1 75 ? 26.549 -8.188 -6.738 1.00 81.81 75 GLN A C 1
ATOM 566 O O . GLN A 1 75 ? 27.298 -9.047 -7.195 1.00 81.81 75 GLN A O 1
ATOM 571 N N . ALA A 1 76 ? 25.833 -8.383 -5.628 1.00 81.94 76 ALA A N 1
ATOM 572 C CA . ALA A 1 76 ? 25.946 -9.588 -4.811 1.00 81.94 76 ALA A CA 1
ATOM 573 C C . ALA A 1 76 ? 25.171 -10.778 -5.394 1.00 81.94 76 ALA A C 1
ATOM 575 O O . ALA A 1 76 ? 25.647 -11.910 -5.329 1.00 81.94 76 ALA A O 1
ATOM 576 N N . GLU A 1 77 ? 23.976 -10.529 -5.934 1.00 84.62 77 GLU A N 1
ATOM 577 C CA . GLU A 1 77 ? 23.066 -11.582 -6.410 1.00 84.62 77 GLU A CA 1
ATOM 578 C C . GLU A 1 77 ? 23.050 -11.701 -7.943 1.00 84.62 77 GLU A C 1
ATOM 580 O O . GLU A 1 77 ? 22.644 -12.728 -8.474 1.00 84.62 77 GLU A O 1
ATOM 585 N N . GLY A 1 78 ? 23.524 -10.687 -8.670 1.00 88.25 78 GLY A N 1
ATOM 586 C CA . GLY A 1 78 ? 23.400 -10.619 -10.121 1.00 88.25 78 GLY A CA 1
ATOM 587 C C . GLY A 1 78 ? 21.968 -10.307 -10.557 1.00 88.25 78 GLY A C 1
ATOM 588 O O . GLY A 1 78 ? 21.250 -9.549 -9.901 1.00 88.25 78 GLY A O 1
ATOM 589 N N . GLU A 1 79 ? 21.571 -10.867 -11.699 1.00 90.31 79 GLU A N 1
ATOM 590 C CA . GLU A 1 79 ? 20.282 -10.616 -12.345 1.00 90.31 79 GLU A CA 1
ATOM 591 C C . GLU A 1 79 ? 19.220 -11.627 -11.909 1.00 90.31 79 GLU A C 1
ATOM 593 O O . GLU A 1 79 ? 19.391 -12.839 -12.034 1.00 90.31 79 GLU A O 1
ATOM 598 N N . HIS A 1 80 ? 18.079 -11.118 -11.448 1.00 89.19 80 HIS A N 1
ATOM 599 C CA . HIS A 1 80 ? 16.902 -11.920 -11.136 1.00 89.19 80 HIS A CA 1
ATOM 600 C C . HIS A 1 80 ? 15.643 -11.258 -11.685 1.00 89.19 80 HIS A C 1
ATOM 602 O O . HIS A 1 80 ? 15.472 -10.047 -11.553 1.00 89.19 80 HIS A O 1
ATOM 608 N N . LEU A 1 81 ? 14.723 -12.046 -12.245 1.00 89.50 81 LEU A N 1
ATOM 609 C CA . LEU A 1 81 ? 13.443 -11.512 -12.704 1.00 89.50 81 LEU A CA 1
ATOM 610 C C . LEU A 1 81 ? 12.657 -10.879 -11.545 1.00 89.50 81 LEU A C 1
ATOM 612 O O . LEU A 1 81 ? 12.590 -11.441 -10.449 1.00 89.50 81 LEU A O 1
ATOM 616 N N . TYR A 1 82 ? 12.063 -9.714 -11.798 1.00 88.94 82 TYR A N 1
ATOM 617 C CA . TYR A 1 82 ? 11.313 -8.927 -10.822 1.00 88.94 82 TYR A CA 1
ATOM 618 C C . TYR A 1 82 ? 10.306 -8.000 -11.511 1.00 88.94 82 TYR A C 1
ATOM 620 O O . TYR A 1 82 ? 10.626 -7.338 -12.497 1.00 88.94 82 TYR A O 1
ATOM 628 N N . GLY A 1 83 ? 9.103 -7.900 -10.942 1.00 86.56 83 GLY A N 1
ATOM 629 C CA . GLY A 1 83 ? 8.123 -6.891 -11.334 1.00 86.56 83 GLY A CA 1
ATOM 630 C C . GLY A 1 83 ? 7.614 -7.035 -12.771 1.00 86.56 83 GLY A C 1
ATOM 631 O O . GLY A 1 83 ? 7.301 -8.143 -13.219 1.00 86.56 83 GLY A O 1
ATOM 632 N N . ARG A 1 84 ? 7.512 -5.902 -13.475 1.00 86.69 84 ARG A N 1
ATOM 633 C CA . ARG A 1 84 ? 7.048 -5.766 -14.868 1.00 86.69 84 ARG A CA 1
ATOM 634 C C . ARG A 1 84 ? 8.090 -5.022 -15.688 1.00 86.69 84 ARG A C 1
ATOM 636 O O . ARG A 1 84 ? 8.690 -4.090 -15.168 1.00 86.69 84 ARG A O 1
ATOM 643 N N . TYR A 1 85 ? 8.270 -5.375 -16.958 1.00 90.25 85 TYR A N 1
ATOM 644 C CA . TYR A 1 85 ? 9.128 -4.572 -17.829 1.00 90.25 85 TYR A CA 1
ATOM 645 C C . TYR A 1 85 ? 8.607 -3.126 -17.918 1.00 90.25 85 TYR A C 1
ATOM 647 O O . TYR A 1 85 ? 7.435 -2.844 -17.645 1.00 90.25 85 TYR A O 1
ATOM 655 N N . PHE A 1 86 ? 9.490 -2.203 -18.278 1.00 92.62 86 PHE A N 1
ATOM 656 C CA . PHE A 1 86 ? 9.129 -0.814 -18.526 1.00 92.62 86 PHE A CA 1
ATOM 657 C C . PHE A 1 86 ? 9.851 -0.281 -19.755 1.00 92.62 86 PHE A C 1
ATOM 659 O O . PHE A 1 86 ? 10.867 -0.819 -20.193 1.00 92.62 86 PHE A O 1
ATOM 666 N N . SER A 1 87 ? 9.295 0.780 -20.320 1.00 92.25 87 SER A N 1
ATOM 667 C CA . SER A 1 87 ? 9.673 1.320 -21.623 1.00 92.25 87 SER A CA 1
ATOM 668 C C . SER A 1 87 ? 9.439 2.831 -21.673 1.00 92.25 87 SER A C 1
ATOM 670 O O . SER A 1 87 ? 9.003 3.436 -20.693 1.00 92.25 87 SER A O 1
ATOM 672 N N . ALA A 1 88 ? 9.727 3.449 -22.820 1.00 91.69 88 ALA A N 1
ATOM 673 C CA . ALA A 1 88 ? 9.431 4.858 -23.051 1.00 91.69 88 ALA A CA 1
ATOM 674 C C . ALA A 1 88 ? 7.958 5.195 -22.738 1.00 91.69 88 ALA A C 1
ATOM 676 O O . ALA A 1 88 ? 7.045 4.436 -23.071 1.00 91.69 88 ALA A O 1
ATOM 677 N N . GLY A 1 89 ? 7.744 6.332 -22.076 1.00 89.44 89 GLY A N 1
ATOM 678 C CA . GLY A 1 89 ? 6.436 6.797 -21.608 1.00 89.44 89 GLY A CA 1
ATOM 679 C C . GLY A 1 8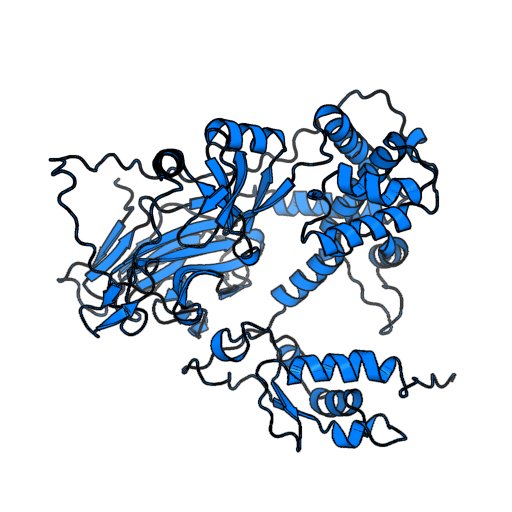9 ? 6.035 6.288 -20.219 1.00 89.44 89 GLY A C 1
ATOM 680 O O . GLY A 1 89 ? 5.132 6.861 -19.610 1.00 89.44 89 GLY A O 1
ATOM 681 N N . ASP A 1 90 ? 6.707 5.264 -19.683 1.00 93.06 90 ASP A N 1
ATOM 682 C CA . ASP A 1 90 ? 6.480 4.811 -18.310 1.00 93.06 90 ASP A CA 1
ATOM 683 C C . ASP A 1 90 ? 7.203 5.717 -17.296 1.00 93.06 90 ASP A C 1
ATOM 685 O O . ASP A 1 90 ? 8.247 6.318 -17.564 1.00 93.06 90 ASP A O 1
ATOM 689 N N . THR A 1 91 ? 6.652 5.788 -16.089 1.00 94.44 91 THR A N 1
ATOM 690 C CA . THR A 1 91 ? 7.260 6.445 -14.930 1.00 94.44 91 THR A CA 1
ATOM 691 C C . THR A 1 91 ? 7.587 5.402 -13.878 1.00 94.44 91 THR A C 1
ATOM 693 O O . THR A 1 91 ? 6.717 4.632 -13.465 1.00 94.44 91 THR A O 1
ATOM 696 N N . ILE A 1 92 ? 8.839 5.378 -13.427 1.00 96.44 92 ILE A N 1
ATOM 697 C CA . ILE A 1 92 ? 9.295 4.451 -12.395 1.00 96.44 92 ILE A CA 1
ATOM 698 C C . ILE A 1 92 ? 9.464 5.197 -11.080 1.00 96.44 92 ILE A C 1
ATOM 700 O O . ILE A 1 92 ? 10.373 6.010 -10.921 1.00 96.44 92 ILE A O 1
ATOM 704 N N . GLY A 1 93 ? 8.580 4.891 -10.137 1.00 95.06 93 GLY A N 1
ATOM 705 C CA . GLY A 1 93 ? 8.688 5.295 -8.746 1.00 95.06 93 GLY A CA 1
ATOM 706 C C . GLY A 1 93 ? 9.652 4.384 -7.997 1.00 95.06 93 GLY A C 1
ATOM 707 O O . GLY A 1 93 ? 9.512 3.162 -8.034 1.00 95.06 93 GLY A O 1
ATOM 708 N N . VAL A 1 94 ? 10.612 4.960 -7.290 1.00 96.00 94 VAL A N 1
ATOM 709 C CA . VAL A 1 94 ? 11.574 4.252 -6.448 1.00 96.00 94 VAL A CA 1
ATOM 710 C C . VAL A 1 94 ? 11.243 4.558 -5.001 1.00 96.00 94 VAL A C 1
ATOM 712 O O . VAL A 1 94 ? 11.340 5.706 -4.588 1.00 96.00 94 VAL A O 1
ATOM 715 N N . ARG A 1 95 ? 10.878 3.540 -4.220 1.00 94.56 95 ARG A N 1
ATOM 716 C CA . ARG A 1 95 ? 10.694 3.655 -2.770 1.00 94.56 95 ARG A CA 1
ATOM 717 C C . ARG A 1 95 ? 11.874 3.012 -2.058 1.00 94.56 95 ARG A C 1
ATOM 719 O O . ARG A 1 95 ? 12.027 1.787 -2.085 1.00 94.56 95 ARG A O 1
ATOM 726 N N . PHE A 1 96 ? 12.651 3.841 -1.376 1.00 93.94 96 PHE A N 1
ATOM 727 C CA . PHE A 1 96 ? 13.782 3.447 -0.554 1.00 93.94 96 PHE A CA 1
ATOM 728 C C . PHE A 1 96 ? 13.480 3.683 0.927 1.00 93.94 96 PHE A C 1
ATOM 730 O O . PHE A 1 96 ? 13.521 4.804 1.431 1.00 93.94 96 PHE A O 1
ATOM 737 N N . ASP A 1 97 ? 13.158 2.601 1.626 1.00 91.12 97 ASP A N 1
ATOM 738 C CA . ASP A 1 97 ? 12.823 2.612 3.045 1.00 91.12 97 ASP A CA 1
ATOM 739 C C . ASP A 1 97 ? 14.060 2.172 3.829 1.00 91.12 97 ASP A C 1
ATOM 741 O O . ASP A 1 97 ? 14.318 0.974 4.002 1.00 91.12 97 ASP A O 1
ATOM 745 N N . MET A 1 98 ? 14.860 3.145 4.274 1.00 86.75 98 MET A N 1
ATOM 746 C CA . MET A 1 98 ? 16.020 2.848 5.104 1.00 86.75 98 MET A CA 1
ATOM 747 C C . MET A 1 98 ? 15.563 2.253 6.427 1.00 86.75 98 MET A C 1
ATOM 749 O O . MET A 1 98 ? 16.201 1.329 6.912 1.00 86.75 98 MET A O 1
ATOM 753 N N . GLU A 1 99 ? 14.459 2.694 7.021 1.00 81.88 99 GLU A N 1
ATOM 754 C CA . GLU A 1 99 ? 13.991 2.197 8.323 1.00 81.88 99 GLU A CA 1
ATOM 755 C C . GLU A 1 99 ? 13.703 0.690 8.338 1.00 81.88 99 GLU A C 1
ATOM 757 O O . GLU A 1 99 ? 14.018 0.016 9.320 1.00 81.88 99 GLU A O 1
ATOM 762 N N . GLN A 1 100 ? 13.211 0.134 7.232 1.00 81.12 100 GLN A N 1
ATOM 763 C CA . GLN A 1 100 ? 13.051 -1.313 7.053 1.00 81.12 100 GLN A CA 1
ATOM 764 C C . GLN A 1 100 ? 14.212 -1.974 6.294 1.00 81.12 100 GLN A C 1
ATOM 766 O O . GLN A 1 100 ? 14.305 -3.201 6.240 1.00 81.12 100 GLN A O 1
ATOM 771 N N . GLY A 1 101 ? 15.107 -1.183 5.701 1.00 87.88 101 GLY A N 1
ATOM 772 C CA . GLY A 1 101 ? 16.185 -1.668 4.843 1.00 87.88 101 GLY A CA 1
ATOM 773 C C . GLY A 1 101 ? 15.652 -2.334 3.576 1.00 87.88 101 GLY A C 1
ATOM 774 O O . GLY A 1 101 ? 16.140 -3.405 3.205 1.00 87.88 101 GLY A O 1
ATOM 775 N N . THR A 1 102 ? 14.636 -1.737 2.947 1.00 91.00 102 THR A N 1
ATOM 776 C CA . THR A 1 102 ? 13.991 -2.276 1.743 1.00 91.00 102 THR A CA 1
ATOM 777 C C . THR A 1 102 ? 14.023 -1.293 0.576 1.00 91.00 102 THR A C 1
ATOM 779 O O . THR A 1 102 ? 13.990 -0.078 0.765 1.00 91.00 102 THR A O 1
ATOM 782 N N . LEU A 1 103 ? 14.080 -1.836 -0.640 1.00 94.00 103 LEU A N 1
ATOM 783 C CA . LEU A 1 103 ? 13.948 -1.093 -1.893 1.00 94.00 103 LEU A CA 1
ATOM 784 C C . LEU A 1 103 ? 12.853 -1.747 -2.733 1.00 94.00 103 LEU A C 1
ATOM 786 O O . LEU A 1 103 ? 12.826 -2.970 -2.894 1.00 94.00 103 LEU A O 1
ATOM 790 N N . SER A 1 104 ? 11.944 -0.932 -3.250 1.00 93.44 104 SER A N 1
ATOM 791 C CA . SER A 1 104 ? 10.798 -1.365 -4.054 1.00 93.44 104 SER A CA 1
ATOM 792 C C . SER A 1 104 ? 10.523 -0.368 -5.169 1.00 93.44 104 SER A C 1
ATOM 794 O O . SER A 1 104 ? 10.895 0.802 -5.063 1.00 93.44 104 SER A O 1
ATOM 796 N N . PHE A 1 105 ? 9.873 -0.843 -6.227 1.00 94.69 105 PHE A N 1
ATOM 797 C CA . PHE A 1 105 ? 9.590 -0.048 -7.412 1.00 94.69 105 PHE A CA 1
ATOM 798 C C . PHE A 1 105 ? 8.098 -0.041 -7.723 1.00 94.69 105 PHE A C 1
ATOM 800 O O . PHE A 1 105 ? 7.380 -1.016 -7.482 1.00 94.69 105 PHE A O 1
ATOM 807 N N . THR A 1 106 ? 7.643 1.071 -8.282 1.00 92.81 106 THR A N 1
ATOM 808 C CA . THR A 1 106 ? 6.292 1.252 -8.804 1.00 92.81 106 THR A CA 1
ATOM 809 C C . THR A 1 106 ? 6.393 1.640 -10.272 1.00 92.81 106 THR A C 1
ATOM 811 O O . THR A 1 106 ? 7.220 2.478 -10.613 1.00 92.81 106 THR A O 1
ATOM 814 N N . LYS A 1 107 ? 5.565 1.056 -11.139 1.00 92.75 107 LYS A N 1
ATOM 815 C CA . LYS A 1 107 ? 5.392 1.520 -12.526 1.00 92.75 107 LYS A CA 1
ATOM 816 C C . LYS A 1 107 ? 4.072 2.252 -12.640 1.00 92.75 107 LYS A C 1
ATOM 818 O O . LYS A 1 107 ? 3.034 1.665 -12.355 1.00 92.75 107 LYS A O 1
ATOM 823 N N . ASP A 1 108 ? 4.126 3.510 -13.046 1.00 91.69 108 ASP A N 1
ATOM 824 C CA . ASP A 1 108 ? 2.976 4.292 -13.487 1.00 91.69 108 ASP A CA 1
ATOM 825 C C . ASP A 1 108 ? 3.068 4.443 -15.006 1.00 91.69 108 ASP A C 1
ATOM 827 O O . ASP A 1 108 ? 4.013 5.029 -15.534 1.00 91.69 108 ASP A O 1
ATOM 831 N N . GLY A 1 109 ? 2.116 3.856 -15.718 1.00 89.94 109 GLY A N 1
ATOM 832 C CA . GLY A 1 109 ? 2.113 3.848 -17.172 1.00 89.94 109 GLY A CA 1
ATOM 833 C C . GLY A 1 109 ? 1.001 2.977 -17.724 1.00 89.94 109 GLY A C 1
ATOM 834 O O . GLY A 1 109 ? 0.158 2.471 -16.980 1.00 89.94 109 GLY A O 1
ATOM 835 N N . ASP A 1 110 ? 1.010 2.796 -19.035 1.00 86.88 110 ASP A N 1
ATOM 836 C CA . ASP A 1 110 ? 0.087 1.883 -19.697 1.00 86.88 110 ASP A CA 1
ATOM 837 C C . ASP A 1 110 ? 0.424 0.448 -19.305 1.00 86.88 110 ASP A C 1
ATOM 839 O O . ASP A 1 110 ? 1.586 0.026 -19.368 1.00 86.88 110 ASP A O 1
ATOM 843 N N . ASP A 1 111 ? -0.586 -0.294 -18.858 1.00 83.50 111 ASP A N 1
ATOM 844 C CA . ASP A 1 111 ? -0.431 -1.684 -18.470 1.00 83.50 111 ASP A CA 1
ATOM 845 C C . ASP A 1 111 ? -1.203 -2.610 -19.402 1.00 83.50 111 ASP A C 1
ATOM 847 O O . ASP A 1 111 ? -2.419 -2.490 -19.566 1.00 83.50 111 ASP A O 1
ATOM 851 N N . PHE A 1 112 ? -0.472 -3.563 -19.975 1.00 77.06 112 PHE A N 1
ATOM 852 C CA . PHE A 1 112 ? -1.016 -4.555 -20.888 1.00 77.06 112 PHE A CA 1
ATOM 853 C C . PHE A 1 112 ? -2.054 -5.450 -20.205 1.00 77.06 112 PHE A C 1
ATOM 855 O O . PHE A 1 112 ? -3.139 -5.660 -20.742 1.00 77.06 112 PHE A O 1
ATOM 862 N N . THR A 1 113 ? -1.757 -5.935 -18.995 1.00 74.94 113 THR A N 1
ATOM 863 C CA . THR A 1 113 ? -2.621 -6.898 -18.293 1.00 74.94 113 THR A CA 1
ATOM 864 C C . THR A 1 113 ? -3.961 -6.286 -17.890 1.00 74.94 113 THR A C 1
ATOM 866 O O . THR A 1 113 ? -4.989 -6.960 -17.910 1.00 74.94 113 THR A O 1
ATOM 869 N N . LYS A 1 114 ? -3.971 -4.988 -17.567 1.00 76.44 114 LYS A N 1
ATOM 870 C CA . LYS A 1 114 ? -5.173 -4.234 -17.188 1.00 76.44 114 LYS A CA 1
ATOM 871 C C . LYS A 1 114 ? -5.860 -3.559 -18.371 1.00 76.44 114 LYS A C 1
ATOM 873 O O . LYS A 1 114 ? -6.986 -3.097 -18.198 1.00 76.44 114 LYS A O 1
ATOM 878 N N . GLY A 1 115 ? -5.200 -3.466 -19.528 1.00 78.06 115 GLY A N 1
ATOM 879 C CA . GLY A 1 115 ? -5.709 -2.784 -20.721 1.00 78.06 115 GLY A CA 1
ATOM 880 C C . GLY A 1 115 ? -5.971 -1.287 -20.518 1.00 78.06 115 GLY A C 1
ATOM 881 O O . GLY A 1 115 ? -6.788 -0.706 -21.224 1.00 78.06 115 GLY A O 1
ATOM 882 N N . ARG A 1 116 ? -5.338 -0.668 -19.514 1.00 82.31 116 ARG A N 1
ATOM 883 C CA . ARG A 1 116 ? -5.532 0.741 -19.136 1.00 82.31 116 ARG A CA 1
ATOM 884 C C . ARG A 1 116 ? -4.312 1.278 -18.385 1.00 82.31 116 ARG A C 1
ATOM 886 O O . ARG A 1 116 ? -3.536 0.474 -17.857 1.00 82.31 116 ARG A O 1
ATOM 893 N N . PRO A 1 117 ? -4.160 2.608 -18.254 1.00 85.00 117 PRO A N 1
ATOM 894 C CA . PRO A 1 117 ? -3.157 3.184 -17.372 1.00 85.00 117 PRO A CA 1
ATOM 895 C C . PRO A 1 117 ? -3.312 2.676 -15.941 1.00 85.00 117 PRO A C 1
ATOM 897 O O . PRO A 1 117 ? -4.404 2.699 -15.364 1.00 85.00 117 PRO A O 1
ATOM 900 N N . ALA A 1 118 ? -2.212 2.230 -15.348 1.00 85.94 118 ALA A N 1
ATOM 901 C CA . ALA A 1 118 ? -2.208 1.705 -13.997 1.00 85.94 118 ALA A CA 1
ATOM 902 C C . ALA A 1 118 ? -0.933 2.085 -13.252 1.00 85.94 118 ALA A C 1
ATOM 904 O O . ALA A 1 118 ? 0.151 2.201 -13.820 1.00 85.94 118 ALA A O 1
ATOM 905 N N . VAL A 1 119 ? -1.092 2.224 -11.939 1.00 88.19 119 VAL A N 1
ATOM 906 C CA . VA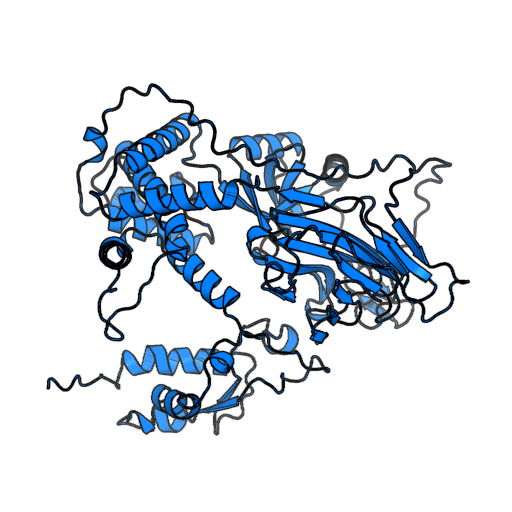L A 1 119 ? 0.011 2.329 -10.988 1.00 88.19 119 VAL A CA 1
ATOM 907 C C . VAL A 1 119 ? 0.184 0.957 -10.354 1.00 88.19 119 VAL A C 1
ATOM 909 O O . VAL A 1 119 ? -0.737 0.447 -9.713 1.00 88.19 119 VAL A O 1
ATOM 912 N N . ILE A 1 120 ? 1.339 0.339 -10.573 1.00 86.38 120 ILE A N 1
ATOM 913 C CA . ILE A 1 120 ? 1.622 -1.043 -10.192 1.00 86.38 120 ILE A CA 1
ATOM 914 C C . ILE A 1 120 ? 2.791 -1.056 -9.225 1.00 86.38 120 ILE A C 1
ATOM 916 O O . ILE A 1 120 ? 3.939 -0.852 -9.620 1.00 86.38 120 ILE A O 1
ATOM 920 N N . HIS A 1 121 ? 2.500 -1.333 -7.957 1.00 86.56 121 HIS A N 1
ATOM 921 C CA . HIS A 1 121 ? 3.524 -1.592 -6.955 1.00 86.56 121 HIS A CA 1
ATOM 922 C C . HIS A 1 121 ? 4.102 -2.997 -7.175 1.00 86.56 121 HIS A C 1
ATOM 924 O O . HIS A 1 121 ? 3.431 -4.001 -6.932 1.00 86.56 121 HIS A O 1
ATOM 930 N N . MET A 1 122 ? 5.363 -3.088 -7.597 1.00 85.69 122 MET A N 1
ATOM 931 C CA . MET A 1 122 ? 5.999 -4.349 -8.012 1.00 85.69 122 MET A CA 1
ATOM 932 C C . MET A 1 122 ? 6.481 -5.226 -6.845 1.00 85.69 122 MET A C 1
ATOM 934 O O . MET A 1 122 ? 7.115 -6.260 -7.045 1.00 85.69 122 MET A O 1
ATOM 938 N N . GLY A 1 123 ? 6.196 -4.818 -5.608 1.00 84.19 123 GLY A N 1
ATOM 939 C CA . GLY A 1 123 ? 6.640 -5.509 -4.399 1.00 84.19 123 GLY A CA 1
ATOM 940 C C . GLY A 1 123 ? 8.066 -5.129 -4.005 1.00 84.19 123 GLY A C 1
ATOM 941 O O . GLY A 1 123 ? 8.704 -4.282 -4.626 1.00 84.19 123 GLY A O 1
ATOM 942 N N . VAL A 1 124 ? 8.580 -5.735 -2.939 1.00 88.19 124 VAL A N 1
ATOM 943 C CA . VAL A 1 124 ? 9.938 -5.453 -2.454 1.00 88.19 124 VAL A CA 1
ATOM 944 C C . VAL A 1 124 ? 10.968 -6.166 -3.332 1.00 88.19 124 VAL A C 1
ATOM 946 O O . VAL A 1 124 ? 10.973 -7.393 -3.390 1.00 88.19 124 VAL A O 1
ATOM 949 N N . ALA A 1 125 ? 11.843 -5.400 -3.988 1.00 90.62 125 ALA A N 1
ATOM 950 C CA . ALA A 1 125 ? 12.931 -5.920 -4.819 1.00 90.62 125 ALA A CA 1
ATOM 951 C C . ALA A 1 125 ? 14.123 -6.381 -3.973 1.00 90.62 125 ALA A C 1
ATOM 953 O O . ALA A 1 125 ? 14.719 -7.428 -4.233 1.00 90.62 125 ALA A O 1
ATOM 954 N N . PHE A 1 126 ? 14.464 -5.605 -2.943 1.00 90.50 126 PHE A N 1
ATOM 955 C CA . PHE A 1 126 ? 15.604 -5.880 -2.072 1.00 90.50 126 PHE A CA 1
ATOM 956 C C . PHE A 1 126 ? 15.229 -5.692 -0.609 1.00 90.50 126 PHE A C 1
ATOM 958 O O . PHE A 1 126 ? 14.474 -4.785 -0.257 1.00 90.50 126 PHE A O 1
ATOM 965 N N . ARG A 1 127 ? 15.772 -6.560 0.243 1.00 88.25 127 ARG A N 1
ATOM 966 C CA . ARG A 1 127 ? 15.581 -6.561 1.697 1.00 88.25 127 ARG A CA 1
ATOM 967 C C . ARG A 1 127 ? 16.934 -6.574 2.383 1.00 88.25 127 ARG A C 1
ATOM 969 O O . ARG A 1 127 ? 17.919 -7.006 1.797 1.00 88.25 127 ARG A O 1
ATOM 976 N N . HIS A 1 128 ? 16.950 -6.181 3.652 1.00 84.62 128 HIS A N 1
ATOM 977 C CA . HIS A 1 128 ? 18.142 -6.242 4.496 1.00 84.62 128 HIS A CA 1
ATOM 978 C C . HIS A 1 128 ? 19.307 -5.388 3.970 1.00 84.62 128 HIS A C 1
ATOM 980 O O . HIS A 1 128 ? 20.467 -5.676 4.256 1.00 84.62 128 HIS A O 1
ATOM 986 N N . LEU A 1 129 ? 19.009 -4.297 3.254 1.00 84.12 129 LEU A N 1
ATOM 987 C CA . LEU A 1 129 ? 20.019 -3.426 2.638 1.00 84.12 129 LEU A CA 1
ATOM 988 C C . LEU A 1 129 ? 21.032 -2.882 3.654 1.00 84.12 129 LEU A C 1
ATOM 990 O O . LEU A 1 129 ? 22.209 -2.727 3.340 1.00 84.12 129 LEU A O 1
ATOM 994 N N . ARG A 1 130 ? 20.602 -2.665 4.905 1.00 76.50 130 ARG A N 1
ATOM 995 C CA . ARG A 1 130 ? 21.492 -2.227 5.988 1.00 76.50 130 ARG A CA 1
ATOM 996 C C . ARG A 1 130 ? 22.527 -3.273 6.404 1.00 76.50 130 ARG A C 1
ATOM 998 O O . ARG A 1 130 ? 23.584 -2.908 6.893 1.00 76.50 130 ARG A O 1
ATOM 1005 N N . THR A 1 131 ? 22.217 -4.558 6.274 1.00 74.44 131 THR A N 1
ATOM 1006 C CA . THR A 1 131 ? 23.094 -5.647 6.735 1.00 74.44 131 THR A CA 1
ATOM 1007 C C . THR A 1 131 ? 23.825 -6.340 5.591 1.00 74.44 131 THR A C 1
ATOM 1009 O O . THR A 1 131 ? 24.759 -7.091 5.847 1.00 74.44 131 THR A O 1
ATOM 1012 N N . GLN A 1 132 ? 23.404 -6.117 4.341 1.00 71.00 132 GLN A N 1
ATOM 1013 C CA . GLN A 1 132 ? 24.050 -6.690 3.158 1.00 71.00 132 GLN A CA 1
ATOM 1014 C C . GLN A 1 132 ? 25.401 -6.034 2.836 1.00 71.00 132 GLN A C 1
ATOM 1016 O O . GLN A 1 132 ? 26.270 -6.685 2.263 1.00 71.00 132 GLN A O 1
ATOM 1021 N N . LEU A 1 133 ? 25.614 -4.777 3.235 1.00 64.56 133 LEU A N 1
ATOM 1022 C CA . LEU A 1 133 ? 26.902 -4.105 3.085 1.00 64.56 133 LEU A CA 1
ATOM 1023 C C . LEU A 1 133 ? 27.709 -4.222 4.383 1.00 64.56 133 LEU A C 1
ATOM 1025 O O . LEU A 1 133 ? 27.266 -3.797 5.444 1.00 64.56 133 LEU A O 1
ATOM 1029 N N . ALA A 1 134 ? 28.936 -4.740 4.290 1.00 55.72 134 ALA A N 1
ATOM 1030 C CA . ALA A 1 134 ? 29.868 -4.828 5.421 1.00 55.72 134 ALA A CA 1
ATOM 1031 C C . ALA A 1 134 ? 30.386 -3.452 5.910 1.00 55.72 134 ALA A C 1
ATOM 1033 O O . ALA A 1 134 ? 31.140 -3.382 6.880 1.00 55.72 134 ALA A O 1
ATOM 1034 N N . SER A 1 135 ? 30.021 -2.359 5.229 1.00 57.09 135 SER A N 1
ATOM 1035 C CA . SER A 1 135 ? 30.461 -0.997 5.541 1.00 57.09 135 SER A CA 1
ATOM 1036 C C . SER A 1 135 ? 29.619 -0.362 6.649 1.00 57.09 135 SER A C 1
ATOM 1038 O O . SER A 1 135 ? 28.392 -0.389 6.613 1.00 57.09 135 SER A O 1
ATOM 1040 N N . HIS A 1 136 ? 30.287 0.296 7.600 1.00 54.75 136 HIS A N 1
ATOM 1041 C CA . HIS A 1 136 ? 29.644 1.044 8.685 1.00 54.75 136 HIS A CA 1
ATOM 1042 C C . HIS A 1 136 ? 28.994 2.370 8.238 1.00 54.75 136 HIS A C 1
ATOM 1044 O O . HIS A 1 136 ? 28.211 2.934 8.999 1.00 54.75 136 HIS A O 1
ATOM 1050 N N . ASN A 1 137 ? 29.280 2.863 7.024 1.00 59.53 137 ASN A N 1
ATOM 1051 C CA . ASN A 1 137 ? 28.682 4.085 6.473 1.00 59.53 137 ASN A CA 1
ATOM 1052 C C . ASN A 1 137 ? 27.722 3.745 5.327 1.00 59.53 137 ASN A C 1
ATOM 1054 O O . ASN A 1 137 ? 28.125 3.642 4.169 1.00 59.53 137 ASN A O 1
ATOM 1058 N N . LEU A 1 138 ? 26.442 3.595 5.665 1.00 76.69 138 LEU A N 1
ATOM 1059 C CA . LEU A 1 138 ? 25.355 3.250 4.744 1.00 76.69 138 LEU A CA 1
ATOM 1060 C C . LEU A 1 138 ? 24.674 4.512 4.203 1.00 76.69 138 LEU A C 1
ATOM 1062 O O . LEU A 1 138 ? 23.488 4.737 4.433 1.00 76.69 138 LEU A O 1
ATOM 1066 N N . THR A 1 139 ? 25.438 5.370 3.531 1.00 87.94 139 THR A N 1
ATOM 1067 C CA . THR A 1 139 ? 24.849 6.481 2.776 1.00 87.94 139 THR A CA 1
ATOM 1068 C C . THR A 1 139 ? 24.680 6.044 1.333 1.00 87.94 139 THR A C 1
ATOM 1070 O O . THR A 1 139 ? 25.676 5.764 0.664 1.00 87.94 139 THR A O 1
ATOM 1073 N N . PHE A 1 140 ? 23.441 6.026 0.855 1.00 90.38 140 PHE A N 1
ATOM 1074 C CA . PHE A 1 140 ? 23.088 5.705 -0.522 1.00 90.38 140 PHE A CA 1
ATOM 1075 C C . PHE A 1 140 ? 22.716 6.960 -1.303 1.00 90.38 140 PHE A C 1
ATOM 1077 O O . PHE A 1 140 ? 22.362 7.983 -0.725 1.00 90.38 140 PHE A O 1
ATOM 1084 N N . VAL A 1 141 ? 22.801 6.882 -2.622 1.00 91.62 141 VAL A N 1
ATOM 1085 C CA . VAL A 1 141 ? 22.389 7.931 -3.553 1.00 91.62 141 VAL A CA 1
ATOM 1086 C C . VAL A 1 141 ? 21.495 7.325 -4.635 1.00 91.62 141 VAL A C 1
ATOM 1088 O O . VAL A 1 141 ? 21.732 6.178 -5.029 1.00 91.62 141 VAL A O 1
ATOM 1091 N N . PRO A 1 142 ? 20.503 8.070 -5.150 1.00 93.44 142 PRO A N 1
ATOM 1092 C CA . PRO A 1 142 ? 19.783 7.683 -6.356 1.00 93.44 142 PRO A CA 1
ATOM 1093 C C . PRO A 1 142 ? 20.738 7.547 -7.541 1.00 93.44 142 PRO A C 1
ATOM 1095 O O . PRO A 1 142 ? 21.669 8.347 -7.685 1.00 93.44 142 PRO A O 1
ATOM 1098 N N . VAL A 1 143 ? 20.492 6.571 -8.408 1.00 92.25 143 VAL A N 1
ATOM 1099 C CA . VAL A 1 143 ? 21.258 6.386 -9.642 1.00 92.25 143 VAL A CA 1
ATOM 1100 C C . VAL A 1 143 ? 20.367 5.991 -10.815 1.00 92.25 143 VAL A C 1
ATOM 1102 O O . VAL A 1 143 ? 19.363 5.294 -10.647 1.00 92.25 143 VAL A O 1
ATOM 1105 N N . VAL A 1 144 ? 20.770 6.416 -12.012 1.00 93.56 144 VAL A N 1
ATOM 1106 C CA . VAL A 1 144 ? 20.201 5.962 -13.285 1.00 93.56 144 VAL A CA 1
ATOM 1107 C C . VAL A 1 144 ? 21.344 5.536 -14.195 1.00 93.56 144 VAL A C 1
ATOM 1109 O O . VAL A 1 144 ? 22.279 6.299 -14.416 1.00 93.56 144 VAL A O 1
ATOM 1112 N N . GLY A 1 145 ? 21.300 4.311 -14.701 1.00 91.50 145 GLY A N 1
ATOM 1113 C CA . GLY A 1 145 ? 22.276 3.781 -15.645 1.00 91.50 145 GLY A CA 1
ATOM 1114 C C . GLY A 1 145 ? 21.719 3.787 -17.063 1.00 91.50 145 GLY A C 1
ATOM 1115 O O . GLY A 1 145 ? 20.570 3.402 -17.263 1.00 91.50 145 GLY A O 1
ATOM 1116 N N . CYS A 1 146 ? 22.534 4.169 -18.043 1.00 91.56 146 CYS A N 1
ATOM 1117 C CA . CYS A 1 146 ? 22.244 4.060 -19.477 1.00 91.56 146 CYS A CA 1
ATOM 1118 C C . CYS A 1 146 ? 23.335 3.223 -20.152 1.00 91.56 146 CYS A C 1
ATOM 1120 O O . CYS A 1 146 ? 24.511 3.350 -19.802 1.00 91.56 146 CYS A O 1
ATOM 1122 N N . SER A 1 147 ? 22.979 2.391 -21.129 1.00 89.25 147 SER A N 1
ATOM 1123 C CA . SER A 1 147 ? 23.950 1.511 -21.811 1.00 89.25 147 SER A CA 1
ATOM 1124 C C . SER A 1 147 ? 23.809 1.475 -23.3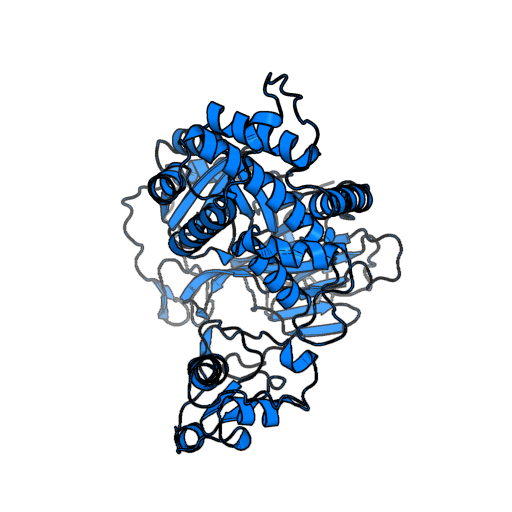30 1.00 89.25 147 SER A C 1
ATOM 1126 O O . SER A 1 147 ? 24.689 0.940 -24.015 1.00 89.25 147 SER A O 1
ATOM 1128 N N . HIS A 1 148 ? 22.736 2.057 -23.869 1.00 90.31 148 HIS A N 1
ATOM 1129 C CA . HIS A 1 148 ? 22.470 2.103 -25.295 1.00 90.31 148 HIS A CA 1
ATOM 1130 C C . HIS A 1 148 ? 22.342 3.546 -25.803 1.00 90.31 148 HIS A C 1
ATOM 1132 O O . HIS A 1 148 ? 21.657 4.364 -25.185 1.00 90.31 148 HIS A O 1
ATOM 1138 N N . PRO A 1 149 ? 22.986 3.899 -26.932 1.00 90.19 149 PRO A N 1
ATOM 1139 C CA . PRO A 1 149 ? 22.843 5.230 -27.509 1.00 90.19 149 PRO A CA 1
ATOM 1140 C C . PRO A 1 149 ? 21.374 5.554 -27.804 1.00 90.19 149 PRO A C 1
ATOM 1142 O O . PRO A 1 149 ? 20.673 4.765 -28.433 1.00 90.19 149 PRO A O 1
ATOM 1145 N N . GLY A 1 150 ? 20.913 6.718 -27.360 1.00 88.94 150 GLY A N 1
ATOM 1146 C CA . GLY A 1 150 ? 19.515 7.137 -27.429 1.00 88.94 150 GLY A CA 1
ATOM 1147 C C . GLY A 1 150 ? 18.738 6.963 -26.125 1.00 88.94 150 GLY A C 1
ATOM 1148 O O . GLY A 1 150 ? 17.705 7.617 -25.993 1.00 88.94 150 GLY A O 1
ATOM 1149 N N . ASP A 1 151 ? 19.234 6.172 -25.162 1.00 92.62 151 ASP A N 1
ATOM 1150 C CA . ASP A 1 151 ? 18.633 6.077 -23.826 1.00 92.62 151 ASP A CA 1
ATOM 1151 C C . ASP A 1 151 ? 18.492 7.472 -23.212 1.00 92.62 151 ASP A C 1
ATOM 1153 O O . ASP A 1 151 ? 19.443 8.258 -23.209 1.00 92.62 151 ASP A O 1
ATOM 1157 N N . ALA A 1 152 ? 17.310 7.785 -22.694 1.00 93.19 152 ALA A N 1
ATOM 1158 C CA . ALA A 1 152 ? 16.993 9.078 -22.123 1.00 93.19 152 ALA A CA 1
ATOM 1159 C C . ALA A 1 152 ? 16.029 8.951 -20.943 1.00 93.19 152 ALA A C 1
ATOM 1161 O O . ALA A 1 152 ? 15.035 8.219 -20.989 1.00 93.19 152 ALA A O 1
ATOM 1162 N N . PHE A 1 153 ? 16.302 9.719 -19.896 1.00 94.62 153 PHE A N 1
ATOM 1163 C CA . PHE A 1 153 ? 15.483 9.792 -18.697 1.00 94.62 153 PHE A CA 1
ATOM 1164 C C . PHE A 1 153 ? 15.398 11.227 -18.185 1.00 94.62 153 PHE A C 1
ATOM 1166 O O . PHE A 1 153 ? 16.261 12.068 -18.448 1.00 94.62 153 PHE A O 1
ATOM 1173 N N . THR A 1 154 ? 14.384 11.491 -17.370 1.00 93.44 154 THR A N 1
ATOM 1174 C CA . THR A 1 154 ? 14.251 12.760 -16.662 1.00 93.44 154 THR A CA 1
ATOM 1175 C C . THR A 1 154 ? 13.685 12.562 -15.261 1.00 93.44 154 THR A C 1
ATOM 1177 O O . THR A 1 154 ? 12.861 11.688 -15.021 1.00 93.44 154 THR A O 1
ATOM 1180 N N . VAL A 1 155 ? 14.137 13.393 -14.330 1.00 89.75 155 VAL A N 1
ATOM 1181 C CA . VAL A 1 155 ? 13.524 13.619 -13.016 1.00 89.75 155 VAL A CA 1
ATOM 1182 C C . VAL A 1 155 ? 12.942 15.038 -12.912 1.00 89.75 155 VAL A C 1
ATOM 1184 O O . VAL A 1 155 ? 12.291 15.375 -11.927 1.00 89.75 155 VAL A O 1
ATOM 1187 N N . LYS A 1 156 ? 13.143 15.892 -13.930 1.00 85.75 156 LYS A N 1
ATOM 1188 C CA . LYS A 1 156 ? 12.544 17.234 -14.001 1.00 85.75 156 LYS A CA 1
ATOM 1189 C C . LYS A 1 156 ? 11.023 17.117 -14.108 1.00 85.75 156 LYS A C 1
ATOM 1191 O O . LYS A 1 156 ? 10.529 16.466 -15.022 1.00 85.75 156 LYS A O 1
ATOM 1196 N N . GLY A 1 157 ? 10.302 17.780 -13.203 1.00 78.88 157 GLY A N 1
ATOM 1197 C CA . GLY A 1 157 ? 8.832 17.777 -13.175 1.00 78.88 157 GLY A CA 1
ATOM 1198 C C . GLY A 1 157 ? 8.210 16.502 -12.596 1.00 78.88 157 GLY A C 1
ATOM 1199 O O . GLY A 1 157 ? 6.990 16.408 -12.521 1.00 78.88 157 GLY A O 1
ATOM 1200 N N . TYR A 1 158 ? 9.032 15.545 -12.158 1.00 86.25 158 TYR A N 1
ATOM 1201 C CA . TYR A 1 158 ? 8.585 14.309 -11.526 1.00 86.25 158 TYR A CA 1
ATOM 1202 C C . TYR A 1 158 ? 8.547 14.437 -10.010 1.00 86.25 158 TYR A C 1
ATOM 1204 O O . TYR A 1 158 ? 9.215 15.290 -9.416 1.00 86.25 158 TYR A O 1
ATOM 1212 N N . LYS A 1 159 ? 7.732 13.597 -9.368 1.00 86.31 159 LYS A N 1
ATOM 1213 C CA . LYS A 1 159 ? 7.456 13.757 -7.944 1.00 86.31 159 LYS A CA 1
ATOM 1214 C C . LYS A 1 159 ? 8.582 13.179 -7.107 1.00 86.31 159 LYS A C 1
ATOM 1216 O O . LYS A 1 159 ? 9.152 12.126 -7.393 1.00 86.31 159 LYS A O 1
ATOM 1221 N N . TRP A 1 160 ? 8.869 13.892 -6.031 1.00 86.44 160 TRP A N 1
ATOM 1222 C CA . TRP A 1 160 ? 9.824 13.501 -5.015 1.00 86.44 160 TRP A CA 1
ATOM 1223 C C . TRP A 1 160 ? 9.199 13.734 -3.656 1.00 86.44 160 TRP A C 1
ATOM 1225 O O . TRP A 1 160 ? 8.698 14.826 -3.373 1.00 86.44 160 TRP A O 1
ATOM 1235 N N . HIS A 1 161 ? 9.292 12.726 -2.801 1.00 84.88 161 HIS A N 1
ATOM 1236 C CA . HIS A 1 161 ? 8.784 12.799 -1.451 1.00 84.88 161 HIS A CA 1
ATOM 1237 C C . HIS A 1 161 ? 9.721 12.078 -0.486 1.00 84.88 161 HIS A C 1
ATOM 1239 O O . HIS A 1 161 ? 10.097 10.933 -0.708 1.00 84.88 161 HIS A O 1
ATOM 1245 N N . SER A 1 162 ? 10.127 12.749 0.585 1.00 86.25 162 SER A N 1
ATOM 1246 C CA . SER A 1 162 ? 11.070 12.191 1.554 1.00 86.25 162 SER A CA 1
ATOM 1247 C C . SER A 1 162 ? 10.637 12.524 2.972 1.00 86.25 162 SER A C 1
ATOM 1249 O O . SER A 1 162 ? 10.201 13.643 3.252 1.00 86.25 162 SER A O 1
ATOM 1251 N N . GLN A 1 163 ? 10.785 11.533 3.845 1.00 84.62 163 GLN A N 1
ATOM 1252 C CA . GLN A 1 163 ? 10.645 11.627 5.285 1.00 84.62 163 GLN A CA 1
ATOM 1253 C C . GLN A 1 163 ? 11.978 11.220 5.914 1.00 84.62 163 GLN A C 1
ATOM 1255 O O . GLN A 1 163 ? 12.270 10.031 6.061 1.00 84.62 163 GLN A O 1
ATOM 1260 N N . ASP A 1 164 ? 12.791 12.201 6.303 1.00 75.94 164 ASP A N 1
ATOM 1261 C CA . ASP A 1 164 ? 14.006 11.926 7.066 1.00 75.94 164 ASP A CA 1
ATOM 1262 C C . ASP A 1 164 ? 13.653 11.669 8.534 1.00 75.94 164 ASP A C 1
ATOM 1264 O O . ASP A 1 164 ? 13.026 12.493 9.207 1.00 75.94 164 ASP A O 1
ATOM 1268 N N . THR A 1 165 ? 14.053 10.509 9.039 1.00 68.75 165 THR A N 1
ATOM 1269 C CA . THR A 1 165 ? 13.951 10.182 10.458 1.00 68.75 165 THR A CA 1
ATOM 1270 C C . THR A 1 165 ? 15.290 10.488 11.111 1.00 68.75 165 THR A C 1
ATOM 1272 O O . THR A 1 165 ? 16.305 9.895 10.749 1.00 68.75 165 THR A O 1
ATOM 1275 N N . SER A 1 166 ? 15.291 11.388 12.099 1.00 61.62 166 SER A N 1
ATOM 1276 C CA . SER A 1 166 ? 16.487 11.756 12.873 1.00 61.62 166 SER A CA 1
ATOM 1277 C C . SER A 1 166 ? 17.308 10.523 13.302 1.00 61.62 166 SER A C 1
ATOM 1279 O O . SER A 1 166 ? 16.714 9.507 13.668 1.00 61.62 166 SER A O 1
ATOM 1281 N N . PRO A 1 167 ? 18.653 10.602 13.380 1.00 57.25 167 PRO A N 1
ATOM 1282 C CA . PRO A 1 167 ? 19.515 9.507 13.846 1.00 57.25 167 PRO A CA 1
ATOM 1283 C C . PRO A 1 167 ? 19.148 8.934 15.227 1.00 57.25 167 PRO A C 1
ATOM 1285 O O . PRO A 1 167 ? 19.567 7.832 15.571 1.00 57.25 167 PRO A O 1
ATOM 1288 N N . GLN A 1 168 ? 18.374 9.671 16.034 1.00 58.09 168 GLN A N 1
ATOM 1289 C CA . GLN A 1 168 ? 17.874 9.220 17.338 1.00 58.09 168 GLN A CA 1
ATOM 1290 C C . GLN A 1 168 ? 16.643 8.305 17.248 1.00 58.09 168 GLN A C 1
ATOM 1292 O O . GLN A 1 168 ? 16.231 7.746 18.264 1.00 58.09 168 GLN A O 1
ATOM 1297 N N . TRP A 1 169 ? 16.057 8.133 16.060 1.00 62.28 169 TRP A N 1
ATOM 1298 C CA . TRP A 1 169 ? 14.827 7.371 15.850 1.00 62.28 169 TRP A CA 1
ATOM 1299 C C . TRP A 1 169 ? 14.869 5.948 16.430 1.00 62.28 169 TRP A C 1
ATOM 1301 O O . TRP A 1 169 ? 13.914 5.587 17.118 1.00 62.28 169 TRP A O 1
ATOM 1311 N N . PRO A 1 170 ? 15.957 5.157 16.295 1.00 68.00 170 PRO A N 1
ATOM 1312 C CA . PRO A 1 170 ? 16.017 3.832 16.915 1.00 68.00 170 PRO A CA 1
ATOM 1313 C C . PRO A 1 170 ? 15.905 3.859 18.448 1.00 68.00 170 PRO A C 1
ATOM 1315 O O . PRO A 1 170 ? 15.259 2.988 19.026 1.00 68.00 170 PRO A O 1
ATOM 1318 N N . ILE A 1 171 ? 16.495 4.864 19.108 1.00 71.12 171 ILE A N 1
ATOM 1319 C CA . ILE A 1 171 ? 16.463 5.008 20.574 1.00 71.12 171 ILE A CA 1
ATOM 1320 C C . ILE A 1 171 ? 15.094 5.523 21.024 1.00 71.12 171 ILE A C 1
ATOM 1322 O O . ILE A 1 171 ? 14.471 4.923 21.894 1.00 71.12 171 ILE A O 1
ATOM 1326 N N . ALA A 1 172 ? 14.576 6.571 20.378 1.00 72.62 172 ALA A N 1
ATOM 1327 C CA . ALA A 1 172 ? 13.252 7.112 20.684 1.00 72.62 172 ALA A CA 1
ATOM 1328 C C . ALA A 1 172 ? 12.145 6.061 20.485 1.00 72.62 172 ALA A C 1
ATOM 1330 O O . ALA A 1 172 ? 11.219 5.960 21.291 1.00 72.62 172 ALA A O 1
ATOM 1331 N N . ARG A 1 173 ? 12.261 5.230 19.441 1.00 76.56 173 ARG A N 1
ATOM 1332 C CA . ARG A 1 173 ? 11.350 4.108 19.198 1.00 76.56 173 ARG A CA 1
ATOM 1333 C C . ARG A 1 173 ? 11.436 3.063 20.308 1.00 76.56 173 ARG A C 1
ATOM 1335 O O . ARG A 1 173 ? 10.398 2.567 20.734 1.00 76.56 173 ARG A O 1
ATOM 1342 N N . LEU A 1 174 ? 12.635 2.741 20.796 1.00 82.38 174 LEU A N 1
ATOM 1343 C CA . LEU A 1 174 ? 12.799 1.822 21.923 1.00 82.38 174 LEU A CA 1
ATOM 1344 C C . LEU A 1 174 ? 12.107 2.359 23.184 1.00 82.38 174 LEU A C 1
ATOM 1346 O O . LEU A 1 174 ? 11.347 1.621 23.807 1.00 82.38 174 LEU A O 1
ATOM 1350 N N . ASP A 1 175 ? 12.298 3.635 23.522 1.00 85.25 175 ASP A N 1
ATOM 1351 C CA . ASP A 1 175 ? 11.650 4.256 24.686 1.00 85.25 175 ASP A CA 1
ATOM 1352 C C . ASP A 1 175 ? 10.118 4.222 24.573 1.00 85.25 175 ASP A C 1
ATOM 1354 O O . ASP A 1 175 ? 9.424 3.849 25.523 1.00 85.25 175 ASP A O 1
ATOM 1358 N N . GLN A 1 176 ? 9.577 4.524 23.388 1.00 84.81 176 GLN A N 1
ATOM 1359 C CA . GLN A 1 176 ? 8.138 4.436 23.115 1.00 84.81 176 GLN A CA 1
ATOM 1360 C C . GLN A 1 176 ? 7.594 3.012 23.279 1.00 84.81 176 GLN A C 1
ATOM 1362 O O . GLN A 1 176 ? 6.502 2.828 23.819 1.00 84.81 176 GLN A O 1
ATOM 1367 N N . VAL A 1 177 ? 8.347 2.003 22.835 1.00 87.94 177 VAL A N 1
ATOM 1368 C CA . VAL A 1 177 ? 7.971 0.586 22.950 1.00 87.94 177 VAL A CA 1
ATOM 1369 C C . VAL A 1 177 ? 8.028 0.118 24.401 1.00 87.94 177 VAL A C 1
ATOM 1371 O O . VAL A 1 177 ? 7.121 -0.581 24.853 1.00 87.94 177 VAL A O 1
ATOM 1374 N N . LEU A 1 178 ? 9.051 0.523 25.157 1.00 89.38 178 LEU A N 1
ATOM 1375 C CA . LEU A 1 178 ? 9.149 0.225 26.586 1.00 89.38 178 LEU A CA 1
ATOM 1376 C C . LEU A 1 178 ? 7.975 0.837 27.353 1.00 89.38 178 LEU A C 1
ATOM 1378 O O . LEU A 1 178 ? 7.386 0.171 28.205 1.00 89.38 178 LEU A O 1
ATOM 1382 N N . GLU A 1 179 ? 7.587 2.067 27.018 1.00 87.81 179 GLU A N 1
ATOM 1383 C CA . GLU A 1 179 ? 6.412 2.705 27.605 1.00 87.81 179 GLU A CA 1
ATOM 1384 C C . GLU A 1 179 ? 5.113 1.993 27.205 1.00 87.81 179 GLU A C 1
ATOM 1386 O O . GLU A 1 179 ? 4.281 1.695 28.060 1.00 87.81 179 GLU A O 1
ATOM 1391 N N . ALA A 1 180 ? 4.961 1.612 25.934 1.00 90.75 180 ALA A N 1
ATOM 1392 C CA . ALA A 1 180 ? 3.822 0.817 25.478 1.00 90.75 180 ALA A CA 1
ATOM 1393 C C . ALA A 1 180 ? 3.739 -0.553 26.180 1.00 90.75 180 ALA A C 1
ATOM 1395 O O . ALA A 1 180 ? 2.646 -1.018 26.507 1.00 90.75 180 ALA A O 1
ATOM 1396 N N . SER A 1 181 ? 4.877 -1.186 26.481 1.00 91.81 181 SER A N 1
ATOM 1397 C CA . SER A 1 181 ? 4.907 -2.425 27.263 1.00 91.81 181 SER A CA 1
ATOM 1398 C C . SER A 1 181 ? 4.382 -2.211 28.684 1.00 91.81 181 SER A C 1
ATOM 1400 O O . SER A 1 181 ? 3.655 -3.071 29.183 1.00 91.81 181 SER A O 1
ATOM 1402 N N . LYS A 1 182 ? 4.717 -1.092 29.343 1.00 90.06 182 LYS A N 1
ATOM 1403 C CA . LYS A 1 182 ? 4.171 -0.762 30.674 1.00 90.06 182 LYS A CA 1
ATOM 1404 C C . LYS A 1 182 ? 2.664 -0.548 30.609 1.00 90.06 182 LYS A C 1
ATOM 1406 O O . LYS A 1 182 ? 1.939 -1.160 31.381 1.00 90.06 182 LYS A O 1
ATOM 1411 N N . VAL A 1 183 ? 2.186 0.204 29.613 1.00 89.25 183 VAL A N 1
ATOM 1412 C CA . VAL A 1 183 ? 0.750 0.436 29.362 1.00 89.25 183 VAL A CA 1
ATOM 1413 C C . VAL A 1 183 ? -0.048 -0.874 29.281 1.00 89.25 183 VAL A C 1
ATOM 1415 O O . VAL A 1 183 ? -1.180 -0.933 29.754 1.00 89.25 183 VAL A O 1
ATOM 1418 N N . VAL A 1 184 ? 0.522 -1.927 28.687 1.00 89.62 184 VAL A N 1
ATOM 1419 C CA . VAL A 1 184 ? -0.125 -3.247 28.597 1.00 89.62 184 VAL A CA 1
ATOM 1420 C C . VAL A 1 184 ? -0.030 -4.039 29.906 1.00 89.62 184 VAL A C 1
ATOM 1422 O O . VAL A 1 184 ? -0.969 -4.761 30.249 1.00 89.62 184 VAL A O 1
ATOM 1425 N N . LEU A 1 185 ? 1.094 -3.946 30.620 1.00 89.44 185 LEU A N 1
ATOM 1426 C CA . LEU A 1 185 ? 1.349 -4.697 31.855 1.00 89.44 185 LEU A CA 1
ATOM 1427 C C . LEU A 1 185 ? 0.634 -4.128 33.090 1.00 89.44 185 LEU A C 1
ATOM 1429 O O . LEU A 1 185 ? 0.293 -4.908 33.984 1.00 89.44 185 LEU A O 1
ATOM 1433 N N . ASP A 1 186 ? 0.427 -2.814 33.130 1.00 81.31 186 ASP A N 1
ATOM 1434 C CA . ASP A 1 186 ? -0.181 -2.086 34.244 1.00 81.31 186 ASP A CA 1
ATOM 1435 C C . ASP A 1 186 ? -1.725 -2.191 34.232 1.00 81.31 186 ASP A C 1
ATOM 1437 O O . ASP A 1 186 ? -2.335 -3.026 33.548 1.00 81.31 186 ASP A O 1
ATOM 1441 N N . GLU A 1 187 ? -2.394 -1.368 35.043 1.00 75.38 187 GLU A N 1
ATOM 1442 C CA . GLU A 1 187 ? -3.849 -1.254 35.015 1.00 75.38 187 GLU A CA 1
ATOM 1443 C C . GLU A 1 187 ? -4.326 -0.491 33.777 1.00 75.38 187 GLU A C 1
ATOM 1445 O O . GLU A 1 187 ? -3.814 0.572 33.434 1.00 75.38 187 GLU A O 1
ATOM 1450 N N . PHE A 1 188 ? -5.353 -1.033 33.122 1.00 77.25 188 PHE A N 1
ATOM 1451 C CA . PHE A 1 188 ? -6.044 -0.354 32.037 1.00 77.25 188 PHE A CA 1
ATOM 1452 C C . PHE A 1 188 ? -7.212 0.486 32.599 1.00 77.25 188 PHE A C 1
ATOM 1454 O O . PHE A 1 188 ? -8.046 -0.069 33.334 1.00 77.25 188 PHE A O 1
ATOM 1461 N N . PRO A 1 189 ? -7.317 1.785 32.250 1.00 80.81 189 PRO A N 1
ATOM 1462 C CA . PRO A 1 189 ? -6.360 2.578 31.465 1.00 80.81 189 PRO A CA 1
ATOM 1463 C C . PRO A 1 189 ? -5.195 3.124 32.314 1.00 80.81 189 PRO A C 1
ATOM 1465 O O . PRO A 1 189 ? -5.385 3.499 33.470 1.00 80.81 189 PRO A O 1
ATOM 1468 N N . SER A 1 190 ? -3.997 3.221 31.728 1.00 83.19 190 SER A N 1
ATOM 1469 C CA . SER A 1 190 ? -2.828 3.808 32.400 1.00 83.19 190 SER A CA 1
ATOM 1470 C C . SER A 1 190 ? -2.839 5.347 32.318 1.00 83.19 190 SER A C 1
ATOM 1472 O O . SER A 1 190 ? -3.479 5.901 31.419 1.00 83.19 190 SER A O 1
ATOM 1474 N N . PRO A 1 191 ? -2.103 6.076 33.184 1.00 84.25 191 PRO A N 1
ATOM 1475 C CA . PRO A 1 191 ? -2.051 7.544 33.146 1.00 84.25 191 PRO A CA 1
ATOM 1476 C C . PRO A 1 191 ? -1.627 8.121 31.789 1.00 84.25 191 PRO A C 1
ATOM 1478 O O . PRO A 1 191 ? -2.202 9.100 31.326 1.00 84.25 191 PRO A O 1
ATOM 1481 N N . VAL A 1 192 ? -0.676 7.470 31.114 1.00 84.19 192 VAL A N 1
ATOM 1482 C CA . VAL A 1 192 ? -0.196 7.881 29.785 1.00 84.19 192 VAL A CA 1
ATOM 1483 C C . VAL A 1 192 ? -1.279 7.717 28.715 1.00 84.19 192 VAL A C 1
ATOM 1485 O O . VAL A 1 192 ? -1.429 8.570 27.843 1.00 84.19 192 VAL A O 1
ATOM 1488 N N . VAL A 1 193 ? -2.070 6.639 28.784 1.00 87.81 193 VAL A N 1
ATOM 1489 C CA . VAL A 1 193 ? -3.224 6.448 27.889 1.00 87.81 193 VAL A CA 1
ATOM 1490 C C . VAL A 1 193 ? -4.286 7.502 28.159 1.00 87.81 193 VAL A C 1
ATOM 1492 O O . VAL A 1 193 ? -4.855 8.047 27.222 1.00 87.81 193 VAL A O 1
ATOM 1495 N N . MET A 1 194 ? -4.534 7.804 29.429 1.00 86.88 194 MET A N 1
ATOM 1496 C CA . MET A 1 194 ? -5.516 8.797 29.847 1.00 86.88 194 MET A CA 1
ATOM 1497 C C . MET A 1 194 ? -5.171 10.207 29.366 1.00 86.88 194 MET A C 1
ATOM 1499 O O . MET A 1 194 ? -6.050 10.918 28.886 1.00 86.88 194 MET A O 1
ATOM 1503 N N . GLU A 1 195 ? -3.902 10.601 29.449 1.00 87.44 195 GLU A N 1
ATOM 1504 C CA . GLU A 1 195 ? -3.427 11.887 28.935 1.00 87.44 195 GLU A CA 1
ATOM 1505 C C . GLU A 1 195 ? -3.638 11.998 27.418 1.00 87.44 195 GLU A C 1
ATOM 1507 O O . GLU A 1 195 ? -4.223 12.967 26.932 1.00 87.44 195 GLU A O 1
ATOM 1512 N N . GLN A 1 196 ? -3.239 10.967 26.668 1.00 88.00 196 GLN A N 1
ATOM 1513 C CA . GLN A 1 196 ? -3.433 10.921 25.219 1.00 88.00 196 GLN A CA 1
ATOM 1514 C C . GLN A 1 196 ? -4.926 10.891 24.839 1.00 88.00 196 GLN A C 1
ATOM 1516 O O . GLN A 1 196 ? -5.344 11.568 23.901 1.00 88.00 196 GLN A O 1
ATOM 1521 N N . ALA A 1 197 ? -5.751 10.157 25.588 1.00 90.00 197 ALA A N 1
ATOM 1522 C CA . ALA A 1 197 ? -7.196 10.102 25.386 1.00 90.00 197 ALA A CA 1
ATOM 1523 C C . ALA A 1 197 ? -7.868 11.458 25.646 1.00 90.00 197 ALA A C 1
ATOM 1525 O O . ALA A 1 197 ? -8.770 11.849 24.906 1.00 90.00 197 ALA A O 1
ATOM 1526 N N . ALA A 1 198 ? -7.418 12.201 26.661 1.00 87.31 198 ALA A N 1
ATOM 1527 C CA . ALA A 1 198 ? -7.912 13.547 26.933 1.00 87.31 198 ALA A CA 1
ATOM 1528 C C . ALA A 1 198 ? -7.605 14.503 25.770 1.00 87.31 198 ALA A C 1
ATOM 1530 O O . ALA A 1 198 ? -8.474 15.279 25.376 1.00 87.31 198 ALA A O 1
ATOM 1531 N N . GLN A 1 199 ? -6.416 14.404 25.166 1.00 88.50 199 GLN A N 1
ATOM 1532 C CA . GLN A 1 199 ? -6.048 15.183 23.976 1.00 88.50 199 GLN A CA 1
ATOM 1533 C C . GLN A 1 199 ? -6.905 14.816 22.753 1.00 88.50 199 GLN A C 1
ATOM 1535 O O . GLN A 1 199 ? -7.408 15.706 22.064 1.00 88.50 199 GLN A O 1
ATOM 1540 N N . MET A 1 200 ? -7.123 13.520 22.504 1.00 90.94 200 MET A N 1
ATOM 1541 C CA . MET A 1 200 ? -7.993 13.045 21.417 1.00 90.94 200 MET A CA 1
ATOM 1542 C C . MET A 1 200 ? -9.434 13.527 21.599 1.00 90.94 200 MET A C 1
ATOM 1544 O O . MET A 1 200 ? -10.042 14.063 20.678 1.00 90.94 200 MET A O 1
ATOM 1548 N N . TYR A 1 201 ? -9.972 13.405 22.813 1.00 90.56 201 TYR A N 1
ATOM 1549 C CA . TYR A 1 201 ? -11.314 13.885 23.127 1.00 90.56 201 TYR A CA 1
ATOM 1550 C C . TYR A 1 201 ? -11.419 15.415 23.012 1.00 90.56 201 TYR A C 1
ATOM 1552 O O . TYR A 1 201 ? -12.397 15.921 22.470 1.00 90.56 201 TYR A O 1
ATOM 1560 N N . HIS A 1 202 ? -10.402 16.164 23.454 1.00 89.06 202 HIS A N 1
ATOM 1561 C CA . HIS A 1 202 ? -10.361 17.617 23.275 1.00 89.06 202 HIS A CA 1
ATOM 1562 C C . HIS A 1 202 ? -10.358 18.016 21.789 1.00 89.06 202 HIS A C 1
ATOM 1564 O O . HIS A 1 202 ? -11.016 18.978 21.386 1.00 89.06 202 HIS A O 1
ATOM 1570 N N . THR A 1 203 ? -9.648 17.256 20.956 1.00 88.56 203 THR A N 1
ATOM 1571 C CA . THR A 1 203 ? -9.662 17.439 19.499 1.00 88.56 203 THR A CA 1
ATOM 1572 C C . THR A 1 203 ? -11.056 17.159 18.942 1.00 88.56 203 THR A C 1
ATOM 1574 O O . THR A 1 203 ? -11.589 17.978 18.199 1.00 88.56 203 THR A O 1
ATOM 1577 N N . PHE A 1 204 ? -11.704 16.087 19.399 1.00 89.88 204 PHE A N 1
ATOM 1578 C CA . PHE A 1 204 ? -13.057 15.734 18.981 1.00 89.88 204 PHE A CA 1
ATOM 1579 C C . PHE A 1 204 ? -14.078 16.833 19.291 1.00 89.88 204 PHE A C 1
ATOM 1581 O O . PHE A 1 204 ? -14.777 17.284 18.389 1.00 89.88 204 PHE A O 1
ATOM 1588 N N . ILE A 1 205 ? -14.122 17.345 20.523 1.00 89.44 205 ILE A N 1
ATOM 1589 C CA . ILE A 1 205 ? -15.083 18.403 20.885 1.00 89.44 205 ILE A CA 1
ATOM 1590 C C . ILE A 1 205 ? -14.816 19.731 20.164 1.00 89.44 205 ILE A C 1
ATOM 1592 O O . ILE A 1 205 ? -15.733 20.529 19.993 1.00 89.44 205 ILE A O 1
ATOM 1596 N N . SER A 1 206 ? -13.567 19.992 19.766 1.00 86.94 206 SER A N 1
ATOM 1597 C CA . SER A 1 206 ? -13.186 21.250 19.114 1.00 86.94 206 SER A CA 1
ATOM 1598 C C . SER A 1 206 ? -13.259 21.197 17.588 1.00 86.94 206 SER A C 1
ATOM 1600 O O . SER A 1 206 ? -13.465 22.237 16.966 1.00 86.94 206 SER A O 1
ATOM 1602 N N . ARG A 1 207 ? -13.086 20.016 16.978 1.00 85.00 207 ARG A N 1
ATOM 1603 C CA . ARG A 1 207 ? -12.938 19.837 15.519 1.00 85.00 207 ARG A CA 1
ATOM 1604 C C . ARG A 1 207 ? -13.844 18.765 14.907 1.00 85.00 207 ARG A C 1
ATOM 1606 O O . ARG A 1 207 ? -13.859 18.617 13.690 1.00 85.00 207 ARG A O 1
ATOM 1613 N N . GLY A 1 208 ? -14.581 18.007 15.715 1.00 86.75 208 GLY A N 1
ATOM 1614 C CA . GLY A 1 208 ? -15.440 16.909 15.257 1.00 86.75 208 GLY A CA 1
ATOM 1615 C C . GLY A 1 208 ? -14.696 15.619 14.886 1.00 86.75 208 GLY A C 1
ATOM 1616 O O . GLY A 1 208 ? -15.298 14.716 14.313 1.00 86.75 208 GLY A O 1
ATOM 1617 N N . GLU A 1 209 ? -13.403 15.508 15.201 1.00 88.62 209 GLU A N 1
ATOM 1618 C CA . GLU A 1 209 ? -12.569 14.334 14.904 1.00 88.62 209 GLU A CA 1
ATOM 1619 C C . GLU A 1 209 ? -11.626 14.006 16.074 1.00 88.62 209 GLU A C 1
ATOM 1621 O O . GLU A 1 209 ? -11.070 14.904 16.702 1.00 88.62 209 GLU A O 1
ATOM 1626 N N . PHE A 1 210 ? -11.437 12.719 16.385 1.00 88.94 210 PHE A N 1
ATOM 1627 C CA . PHE A 1 210 ? -10.561 12.285 17.489 1.00 88.94 210 PHE A CA 1
ATOM 1628 C C . PHE A 1 210 ? -9.079 12.447 17.161 1.00 88.94 210 PHE A C 1
ATOM 1630 O O . PHE A 1 210 ? -8.266 12.802 18.016 1.00 88.94 210 PHE A O 1
ATOM 1637 N N . THR A 1 211 ? -8.733 12.149 15.915 1.00 87.25 211 THR A N 1
ATOM 1638 C CA . THR A 1 211 ? -7.388 12.208 15.355 1.00 87.25 211 THR A CA 1
ATOM 1639 C C . THR A 1 211 ? -7.486 12.615 13.891 1.00 87.25 211 THR A C 1
ATOM 1641 O O . THR A 1 211 ? -8.517 12.349 13.272 1.00 87.25 211 THR A O 1
ATOM 1644 N N . PRO A 1 212 ? -6.422 13.187 13.306 1.00 89.12 212 PRO A N 1
ATOM 1645 C CA . PRO A 1 212 ? -6.338 13.324 11.859 1.00 89.12 212 PRO A CA 1
ATOM 1646 C C . PRO A 1 212 ? -6.524 11.968 11.170 1.00 89.12 212 PRO A C 1
ATOM 1648 O O . PRO A 1 212 ? -6.040 10.942 11.663 1.00 89.12 212 PRO A O 1
ATOM 1651 N N . LYS A 1 213 ? -7.175 11.974 10.008 1.00 88.56 213 LYS A N 1
ATOM 1652 C CA . LYS A 1 213 ? -7.292 10.798 9.146 1.00 88.56 213 LYS A CA 1
ATOM 1653 C C . LYS A 1 213 ? -5.924 10.415 8.599 1.00 88.56 213 LYS A C 1
ATOM 1655 O O . LYS A 1 213 ? -5.117 11.280 8.255 1.00 88.56 213 LYS A O 1
ATOM 1660 N N . ARG A 1 214 ? -5.667 9.115 8.510 1.00 87.69 214 ARG A N 1
ATOM 1661 C CA . ARG A 1 214 ? -4.369 8.540 8.142 1.00 87.69 214 ARG A CA 1
ATOM 1662 C C . ARG A 1 214 ? -4.429 7.873 6.781 1.00 87.69 214 ARG A C 1
ATOM 1664 O O . ARG A 1 214 ? -5.248 6.982 6.564 1.00 87.69 214 ARG A O 1
ATOM 1671 N N . PHE A 1 215 ? -3.517 8.270 5.898 1.00 88.19 215 PHE A N 1
ATOM 1672 C CA . PHE A 1 215 ? -3.388 7.732 4.548 1.00 88.19 215 PHE A CA 1
ATOM 1673 C C . PHE A 1 215 ? -1.926 7.426 4.233 1.00 88.19 215 PHE A C 1
ATOM 1675 O O . PHE A 1 215 ? -1.050 8.259 4.437 1.00 88.19 215 PHE A O 1
ATOM 1682 N N . TRP A 1 216 ? -1.643 6.238 3.705 1.00 87.50 216 TRP A N 1
ATOM 1683 C CA . TRP A 1 216 ? -0.308 5.916 3.201 1.00 87.50 216 TRP A CA 1
ATOM 1684 C C . TRP A 1 216 ? -0.172 6.416 1.770 1.00 87.50 216 TRP A C 1
ATOM 1686 O O . TRP A 1 216 ? -0.999 6.078 0.926 1.00 87.50 216 TRP A O 1
ATOM 1696 N N . SER A 1 217 ? 0.857 7.214 1.492 1.00 90.19 217 SER A N 1
ATOM 1697 C CA . SER A 1 217 ? 1.168 7.646 0.127 1.00 90.19 217 SER A CA 1
ATOM 1698 C C . SER A 1 217 ? 1.716 6.499 -0.732 1.00 90.19 217 SER A C 1
ATOM 1700 O O . SER A 1 217 ? 2.198 5.499 -0.193 1.00 90.19 217 SER A O 1
ATOM 1702 N N . ARG A 1 218 ? 1.734 6.669 -2.065 1.00 86.38 218 ARG A N 1
ATOM 1703 C CA . ARG A 1 218 ? 2.438 5.764 -3.010 1.00 86.38 218 ARG A CA 1
ATOM 1704 C C . ARG A 1 218 ? 3.874 5.454 -2.574 1.00 86.38 218 ARG A C 1
ATOM 1706 O O . ARG A 1 218 ? 4.338 4.324 -2.690 1.00 86.38 218 ARG A O 1
ATOM 1713 N N . GLY A 1 219 ? 4.564 6.458 -2.027 1.00 86.00 219 GLY A N 1
ATOM 1714 C CA . GLY A 1 219 ? 5.934 6.342 -1.527 1.00 86.00 219 GLY A CA 1
ATOM 1715 C C . GLY A 1 219 ? 6.072 5.639 -0.176 1.00 86.00 219 GLY A C 1
ATOM 1716 O O . GLY A 1 219 ? 7.184 5.504 0.327 1.00 86.00 219 GLY A O 1
ATOM 1717 N N . GLY A 1 220 ? 4.971 5.186 0.428 1.00 85.44 220 GLY A N 1
ATOM 1718 C CA . GLY A 1 220 ? 4.972 4.541 1.739 1.00 85.44 220 GLY A CA 1
ATOM 1719 C C . GLY A 1 220 ? 5.227 5.492 2.905 1.00 85.44 220 GLY A C 1
ATOM 1720 O O . GLY A 1 220 ? 5.634 5.039 3.971 1.00 85.44 220 GLY A O 1
ATOM 1721 N N . ILE A 1 221 ? 4.988 6.789 2.711 1.00 86.75 221 ILE A N 1
ATOM 1722 C CA . ILE A 1 221 ? 5.054 7.814 3.757 1.00 86.75 221 ILE A CA 1
ATOM 1723 C C . ILE A 1 221 ? 3.637 8.094 4.263 1.00 86.75 221 ILE A C 1
ATOM 1725 O O . ILE A 1 221 ? 2.706 8.207 3.459 1.00 86.75 221 ILE A O 1
ATOM 1729 N N . LEU A 1 222 ? 3.472 8.169 5.585 1.00 86.94 222 LEU A N 1
ATOM 1730 C CA . LEU A 1 222 ? 2.185 8.417 6.233 1.00 86.94 222 LEU A CA 1
ATOM 1731 C C . LEU A 1 222 ? 1.794 9.896 6.125 1.00 86.94 222 LEU A C 1
ATOM 1733 O O . LEU A 1 222 ? 2.547 10.780 6.531 1.00 86.94 222 LEU A O 1
ATOM 1737 N N . VAL A 1 223 ? 0.580 10.143 5.646 1.00 88.44 223 VAL A N 1
ATOM 1738 C CA . VAL A 1 223 ? -0.038 11.462 5.519 1.00 88.44 223 VAL A CA 1
ATOM 1739 C C . VAL A 1 223 ? -1.202 11.549 6.499 1.00 88.44 223 VAL A C 1
ATOM 1741 O O . VAL A 1 223 ? -2.102 10.710 6.494 1.00 88.44 223 VAL A O 1
ATOM 1744 N N . GLU A 1 224 ? -1.172 12.570 7.350 1.00 90.94 224 GLU A N 1
ATOM 1745 C CA . GLU A 1 224 ? -2.214 12.857 8.340 1.00 90.94 224 GLU A CA 1
ATOM 1746 C C . GLU A 1 224 ? -2.984 14.118 7.933 1.00 90.94 224 GLU A C 1
ATOM 1748 O O . GLU A 1 224 ? -2.377 15.192 7.860 1.00 90.94 224 GLU A O 1
ATOM 1753 N N . LEU A 1 225 ? -4.289 13.984 7.671 1.00 91.62 225 LEU A N 1
ATOM 1754 C CA . LEU A 1 225 ? -5.173 15.042 7.163 1.00 91.62 225 LEU A CA 1
ATOM 1755 C C . LEU A 1 225 ? -6.389 15.220 8.076 1.00 91.62 225 LEU A C 1
ATOM 1757 O O . LEU A 1 225 ? -7.058 14.255 8.435 1.00 91.62 225 LEU A O 1
ATOM 1761 N N . THR A 1 226 ? -6.673 16.461 8.446 1.00 92.25 226 THR A N 1
ATOM 1762 C CA . THR A 1 226 ? -7.833 16.856 9.257 1.00 92.25 226 THR A CA 1
ATOM 1763 C C . THR A 1 226 ? -9.042 17.178 8.381 1.00 92.25 226 THR A C 1
ATOM 1765 O O . THR A 1 226 ? -8.899 17.475 7.193 1.00 92.25 226 THR A O 1
ATOM 1768 N N . ASN A 1 227 ? -10.243 17.213 8.963 1.00 89.94 227 ASN A N 1
ATOM 1769 C CA . ASN A 1 227 ? -11.425 17.741 8.269 1.00 89.94 227 ASN A CA 1
ATOM 1770 C C . ASN A 1 227 ? -11.218 19.192 7.787 1.00 89.94 227 ASN A C 1
ATOM 1772 O O . ASN A 1 227 ? -11.675 19.551 6.707 1.00 89.94 227 ASN A O 1
ATOM 1776 N N . ALA A 1 228 ? -10.456 20.006 8.527 1.00 92.19 228 ALA A N 1
ATOM 1777 C CA . ALA A 1 228 ? -10.114 21.364 8.104 1.00 92.19 228 ALA A CA 1
ATOM 1778 C C . ALA A 1 228 ? -9.207 21.389 6.859 1.00 92.19 228 ALA A C 1
ATOM 1780 O O . ALA A 1 228 ? -9.351 22.274 6.015 1.00 92.19 228 ALA A O 1
ATOM 1781 N N . ASP A 1 229 ? -8.296 20.419 6.717 1.00 95.25 229 ASP A N 1
ATOM 1782 C CA . ASP A 1 229 ? -7.469 20.276 5.511 1.00 95.25 229 ASP A CA 1
ATOM 1783 C C . ASP A 1 229 ? -8.335 19.896 4.299 1.00 95.25 229 ASP A C 1
ATOM 1785 O O . ASP A 1 229 ? -8.100 20.390 3.193 1.00 95.25 229 ASP A O 1
ATOM 1789 N N . LEU A 1 230 ? -9.360 19.058 4.499 1.00 94.75 230 LEU A N 1
ATOM 1790 C CA . LEU A 1 230 ? -10.343 18.720 3.466 1.00 94.75 230 LEU A CA 1
ATOM 1791 C C . LEU A 1 230 ? -11.164 19.941 3.039 1.00 94.75 230 LEU A C 1
ATOM 1793 O O . LEU A 1 230 ? -11.213 20.251 1.849 1.00 94.75 230 LEU A O 1
ATOM 1797 N N . ASP A 1 231 ? -11.743 20.672 3.991 1.00 94.19 231 ASP A N 1
ATOM 1798 C CA . ASP A 1 231 ? -12.527 21.882 3.709 1.00 94.19 231 ASP A CA 1
ATOM 1799 C C . ASP A 1 231 ? -11.693 22.929 2.958 1.00 94.19 231 ASP A C 1
ATOM 1801 O O . ASP A 1 231 ? -12.164 23.572 2.012 1.00 94.19 231 ASP A O 1
ATOM 1805 N N . LYS A 1 232 ? -10.420 23.069 3.345 1.00 95.50 232 LYS A N 1
ATOM 1806 C CA . LYS A 1 232 ? -9.460 23.943 2.672 1.00 95.50 232 LYS A CA 1
ATOM 1807 C C . LYS A 1 232 ? -9.240 23.522 1.215 1.00 95.50 232 LYS A C 1
ATOM 1809 O O . LYS A 1 232 ? -9.342 24.373 0.330 1.00 95.50 232 LYS A O 1
ATOM 1814 N N . ALA A 1 233 ? -9.010 22.232 0.957 1.00 96.50 233 ALA A N 1
ATOM 1815 C CA . ALA A 1 233 ? -8.852 21.715 -0.403 1.00 96.50 233 ALA A CA 1
ATOM 1816 C C . ALA A 1 233 ? -10.107 21.931 -1.252 1.00 96.50 233 ALA A C 1
ATOM 1818 O O . ALA A 1 233 ? -10.009 22.445 -2.362 1.00 96.50 233 ALA A O 1
ATOM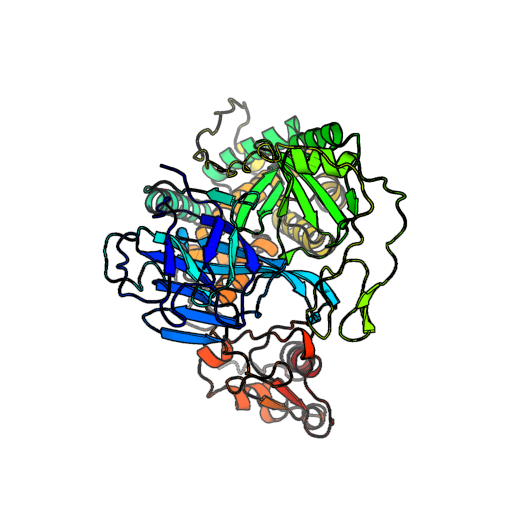 1819 N N . ILE A 1 234 ? -11.287 21.594 -0.727 1.00 95.00 234 ILE A N 1
ATOM 1820 C CA . ILE A 1 234 ? -12.561 21.751 -1.443 1.00 95.00 234 ILE A CA 1
ATOM 1821 C C . ILE A 1 234 ? -12.801 23.224 -1.788 1.00 95.00 234 ILE A C 1
ATOM 1823 O O . ILE A 1 234 ? -13.187 23.544 -2.911 1.00 95.00 234 ILE A O 1
ATOM 1827 N N . THR A 1 235 ? -12.519 24.140 -0.858 1.00 95.12 235 THR A N 1
ATOM 1828 C CA . THR A 1 235 ? -12.610 25.587 -1.109 1.00 95.12 235 THR A CA 1
ATOM 1829 C C . THR A 1 235 ? -11.678 26.002 -2.249 1.00 95.12 235 THR A C 1
ATOM 1831 O O . THR A 1 235 ? -12.100 26.701 -3.173 1.00 95.12 235 THR A O 1
ATOM 1834 N N . ARG A 1 236 ? -10.420 25.544 -2.214 1.00 93.88 236 ARG A N 1
ATOM 1835 C CA . ARG A 1 236 ? -9.416 25.816 -3.250 1.00 93.88 236 ARG A CA 1
ATOM 1836 C C . ARG A 1 236 ? -9.811 25.251 -4.617 1.00 93.88 236 ARG A C 1
ATOM 1838 O O . ARG A 1 236 ? -9.500 25.856 -5.636 1.00 93.88 236 ARG A O 1
ATOM 1845 N N . LEU A 1 237 ? -10.519 24.128 -4.634 1.00 94.56 237 LEU A N 1
ATOM 1846 C CA . LEU A 1 237 ? -10.999 23.449 -5.836 1.00 94.56 237 LEU A CA 1
ATOM 1847 C C . LEU A 1 237 ? -12.405 23.903 -6.267 1.00 94.56 237 LEU A C 1
ATOM 1849 O O . LEU A 1 237 ? -13.081 23.203 -7.016 1.00 94.56 237 LEU A O 1
ATOM 1853 N N . HIS A 1 238 ? -12.873 25.059 -5.783 1.00 93.19 238 HIS A N 1
ATOM 1854 C CA . HIS A 1 238 ? -14.182 25.634 -6.117 1.00 93.19 238 HIS A CA 1
ATOM 1855 C C . HIS A 1 238 ? -15.374 24.691 -5.854 1.00 93.19 238 HIS A C 1
ATOM 1857 O O . HIS A 1 238 ? -16.366 24.704 -6.581 1.00 93.19 238 HIS A O 1
ATOM 1863 N N . GLY A 1 239 ? -15.291 23.887 -4.793 1.00 92.12 239 GLY A N 1
ATOM 1864 C CA . GLY A 1 239 ? -16.338 22.944 -4.397 1.00 92.12 239 GLY A CA 1
ATOM 1865 C C . GLY A 1 239 ? -16.232 21.563 -5.045 1.00 92.12 239 GLY A C 1
ATOM 1866 O O . GLY A 1 239 ? -17.068 20.713 -4.752 1.00 92.12 239 GLY A O 1
ATOM 1867 N N . ILE A 1 240 ? -15.233 21.324 -5.900 1.00 91.25 240 ILE A N 1
ATOM 1868 C CA . ILE A 1 240 ? -15.006 20.022 -6.534 1.00 91.25 240 ILE A CA 1
ATOM 1869 C C . ILE A 1 240 ? -14.216 19.124 -5.577 1.00 91.25 240 ILE A C 1
ATOM 1871 O O . ILE A 1 240 ? -13.106 19.457 -5.165 1.00 91.25 240 ILE A O 1
ATOM 1875 N N . ASP A 1 241 ? -14.774 17.963 -5.245 1.00 92.69 241 ASP A N 1
ATOM 1876 C CA . ASP A 1 241 ? -14.158 16.948 -4.383 1.00 92.69 241 ASP A CA 1
ATOM 1877 C C . ASP A 1 241 ? -13.747 15.675 -5.149 1.00 92.69 241 ASP A C 1
ATOM 1879 O O . ASP A 1 241 ? -13.127 14.773 -4.574 1.00 92.69 241 ASP A O 1
ATOM 1883 N N . ARG A 1 242 ? -14.069 15.603 -6.450 1.00 93.00 242 ARG A N 1
ATOM 1884 C CA . ARG A 1 242 ? -13.773 14.469 -7.333 1.00 93.00 242 ARG A CA 1
ATOM 1885 C C . ARG A 1 242 ? -13.352 14.903 -8.730 1.00 93.00 242 ARG A C 1
ATOM 1887 O O . ARG A 1 242 ? -13.943 15.810 -9.305 1.00 93.00 242 ARG A O 1
ATOM 1894 N N . PHE A 1 243 ? -12.387 14.191 -9.306 1.00 89.69 243 PHE A N 1
ATOM 1895 C CA . PHE A 1 243 ? -11.921 14.403 -10.680 1.00 89.69 243 PHE A CA 1
ATOM 1896 C C . PHE A 1 243 ? -11.864 13.082 -11.443 1.00 89.69 243 PHE A C 1
ATOM 1898 O O . PHE A 1 243 ? -11.328 12.097 -10.943 1.00 89.69 243 PHE A O 1
ATOM 1905 N N . SER A 1 244 ? -12.367 13.055 -12.677 1.00 86.31 244 SER A N 1
ATOM 1906 C CA . SER A 1 244 ? -12.172 11.910 -13.574 1.00 86.31 244 SER A CA 1
ATOM 1907 C C . SER A 1 244 ? -10.812 12.030 -14.258 1.00 86.31 244 SER A C 1
ATOM 1909 O O . SER A 1 244 ? -10.603 12.943 -15.050 1.00 86.31 244 SER A O 1
ATOM 1911 N N . LEU A 1 245 ? -9.877 11.136 -13.928 1.00 84.25 245 LEU A N 1
ATOM 1912 C CA . LEU A 1 245 ? -8.517 11.122 -14.474 1.00 84.25 245 LEU A CA 1
ATOM 1913 C C . LEU A 1 245 ? -8.264 9.869 -15.322 1.00 84.25 245 LEU A C 1
ATOM 1915 O O . LEU A 1 245 ? -8.993 8.883 -15.223 1.00 84.25 245 LEU A O 1
ATOM 1919 N N . ARG A 1 246 ? -7.146 9.857 -16.065 1.00 81.00 246 ARG A N 1
ATOM 1920 C CA . ARG A 1 246 ? -6.696 8.704 -16.879 1.00 81.00 246 ARG A CA 1
ATOM 1921 C C . ARG A 1 246 ? -6.594 7.379 -16.105 1.00 81.00 246 ARG A C 1
ATOM 1923 O O . ARG A 1 246 ? -6.699 6.312 -16.696 1.00 81.00 246 ARG A O 1
ATOM 1930 N N . HIS A 1 247 ? -6.367 7.435 -14.788 1.00 82.06 247 HIS A N 1
ATOM 1931 C CA . HIS A 1 247 ? -6.239 6.257 -13.916 1.00 82.06 247 HIS A CA 1
ATOM 1932 C C . HIS A 1 247 ? -7.548 5.861 -13.215 1.00 82.06 247 HIS A C 1
ATOM 1934 O O . HIS A 1 247 ? -7.583 4.829 -12.545 1.00 82.06 247 HIS A O 1
ATOM 1940 N N . GLY A 1 248 ? -8.605 6.670 -13.334 1.00 83.75 248 GLY A N 1
ATOM 1941 C CA . GLY A 1 248 ? -9.882 6.497 -12.643 1.00 83.75 248 GLY A CA 1
ATOM 1942 C C . GLY A 1 248 ? -10.349 7.761 -11.918 1.00 83.75 248 GLY A C 1
ATOM 1943 O O . GLY A 1 248 ? -9.769 8.838 -12.060 1.00 83.75 248 GLY A O 1
ATOM 1944 N N . GLU A 1 249 ? -11.410 7.623 -11.125 1.00 88.44 249 GLU A N 1
ATOM 1945 C CA . GLU A 1 249 ? -11.952 8.725 -10.330 1.00 88.44 249 GLU A CA 1
ATOM 1946 C C . GLU A 1 249 ? -11.036 9.026 -9.134 1.00 88.44 249 GLU A C 1
ATOM 1948 O O . GLU A 1 249 ? -10.817 8.177 -8.271 1.00 88.44 249 GLU A O 1
ATOM 1953 N N . ALA A 1 250 ? -10.490 10.236 -9.083 1.00 91.19 250 ALA A N 1
ATOM 1954 C CA . ALA A 1 250 ? -9.744 10.761 -7.953 1.00 91.19 250 ALA A CA 1
ATOM 1955 C C . ALA A 1 250 ? -10.692 11.388 -6.929 1.00 91.19 250 ALA A C 1
ATOM 1957 O O . ALA A 1 250 ? -11.517 12.221 -7.290 1.00 91.19 250 ALA A O 1
ATOM 1958 N N . ILE A 1 251 ? -10.526 11.034 -5.657 1.00 93.00 251 ILE A N 1
ATOM 1959 C CA . ILE A 1 251 ? -11.242 11.593 -4.507 1.00 93.00 251 ILE A CA 1
ATOM 1960 C C . ILE A 1 251 ? -10.270 12.472 -3.720 1.00 93.00 251 ILE A C 1
ATOM 1962 O O . ILE A 1 251 ? -9.201 12.004 -3.316 1.00 93.00 251 ILE A O 1
ATOM 1966 N N . VAL A 1 252 ? -10.642 13.731 -3.494 1.00 95.50 252 VAL A N 1
ATOM 1967 C CA . VAL A 1 252 ? -9.858 14.703 -2.720 1.00 95.50 252 VAL A CA 1
ATOM 1968 C C . VAL A 1 252 ? -9.836 14.301 -1.243 1.00 95.50 252 VAL A C 1
ATOM 1970 O O . VAL A 1 252 ? -10.869 13.994 -0.652 1.00 95.50 252 VAL A O 1
ATOM 1973 N N . LEU A 1 253 ? -8.648 14.313 -0.638 1.00 94.69 253 LEU A N 1
ATOM 1974 C CA . LEU A 1 253 ? -8.433 13.974 0.772 1.00 94.69 253 LEU A CA 1
ATOM 1975 C C . LEU A 1 253 ? -8.191 15.208 1.651 1.00 94.69 253 LEU A C 1
ATOM 1977 O O . LEU A 1 253 ? -8.586 15.206 2.814 1.00 94.69 253 LEU A O 1
ATOM 1981 N N . GLY A 1 254 ? -7.531 16.240 1.117 1.00 95.88 254 GLY A N 1
ATOM 1982 C CA . GLY A 1 254 ? -7.255 17.491 1.829 1.00 95.88 254 GLY A CA 1
ATOM 1983 C C . GLY A 1 254 ? -5.982 18.197 1.376 1.00 95.88 254 GLY A C 1
ATOM 1984 O O . GLY A 1 254 ? -5.187 17.643 0.625 1.00 95.88 254 GLY A O 1
ATOM 1985 N N . GLU A 1 255 ? -5.788 19.441 1.809 1.00 95.19 255 GLU A N 1
ATOM 1986 C CA . GLU A 1 255 ? -4.644 20.272 1.429 1.00 95.19 255 GLU A CA 1
ATOM 1987 C C . GLU A 1 255 ? -3.689 20.440 2.608 1.00 95.19 255 GLU A C 1
ATOM 1989 O O . GLU A 1 255 ? -4.035 21.048 3.621 1.00 95.19 255 GLU A O 1
ATOM 1994 N N . LYS A 1 256 ? -2.451 19.972 2.447 1.00 91.19 256 LYS A N 1
ATOM 1995 C CA . LYS A 1 256 ? -1.409 20.052 3.473 1.00 91.19 256 LYS A CA 1
ATOM 1996 C C . LYS A 1 256 ? -0.042 20.214 2.823 1.00 91.19 256 LYS A C 1
ATOM 1998 O O . LYS A 1 256 ? 0.191 19.689 1.741 1.00 91.19 256 LYS A O 1
ATOM 2003 N N . ASP A 1 257 ? 0.848 20.955 3.481 1.00 87.12 257 ASP A N 1
ATOM 2004 C CA . ASP A 1 257 ? 2.223 21.197 3.018 1.00 87.12 257 ASP A CA 1
ATOM 2005 C C . ASP A 1 257 ? 2.301 21.795 1.596 1.00 87.12 257 ASP A C 1
ATOM 2007 O O . ASP A 1 257 ? 3.232 21.537 0.841 1.00 87.12 257 ASP A O 1
ATOM 2011 N N . GLY A 1 258 ? 1.308 22.617 1.234 1.00 86.56 258 GLY A N 1
ATOM 2012 C CA . GLY A 1 258 ? 1.247 23.316 -0.055 1.00 86.56 258 GLY A CA 1
ATOM 2013 C C . GLY A 1 258 ? 0.740 22.473 -1.226 1.00 86.56 258 GLY A C 1
ATOM 2014 O O . GLY A 1 258 ? 0.681 22.983 -2.337 1.00 86.56 258 GLY A O 1
ATOM 2015 N N . VAL A 1 259 ? 0.341 21.219 -0.998 1.00 91.19 259 VAL A N 1
ATOM 2016 C CA . VAL A 1 259 ? -0.182 20.325 -2.040 1.00 91.19 259 VAL A CA 1
ATOM 2017 C C . VAL A 1 259 ? -1.582 19.821 -1.695 1.00 91.19 259 VAL A C 1
ATOM 2019 O O . VAL A 1 259 ? -1.973 19.765 -0.526 1.00 91.19 259 VAL A O 1
ATOM 2022 N N . VAL A 1 260 ? -2.342 19.435 -2.720 1.00 95.25 260 VAL A N 1
ATOM 2023 C CA . VAL A 1 260 ? -3.675 18.837 -2.561 1.00 95.25 260 VAL A CA 1
ATOM 2024 C C . VAL A 1 260 ? -3.562 17.324 -2.671 1.00 95.25 260 VAL A C 1
ATOM 2026 O O . VAL A 1 260 ? -3.191 16.807 -3.719 1.00 95.25 260 VAL A O 1
ATOM 2029 N N . TRP A 1 261 ? -3.900 16.609 -1.604 1.00 95.06 261 TRP A N 1
ATOM 2030 C CA . TRP A 1 261 ? -3.861 15.153 -1.542 1.00 95.06 261 TRP A CA 1
ATOM 2031 C C . TRP A 1 261 ? -5.140 14.520 -2.087 1.00 95.06 261 TRP A C 1
ATOM 2033 O O . TRP A 1 261 ? -6.239 15.033 -1.876 1.00 95.06 261 TRP A O 1
ATOM 2043 N N . TYR A 1 262 ? -4.998 13.369 -2.742 1.00 93.88 262 TYR A N 1
ATOM 2044 C CA . TYR A 1 262 ? -6.089 12.596 -3.324 1.00 93.88 262 TYR A CA 1
ATOM 2045 C C . TYR A 1 262 ? -5.806 11.086 -3.310 1.00 93.88 262 TYR A C 1
ATOM 2047 O O . TYR A 1 262 ? -4.674 10.644 -3.107 1.00 93.88 262 TYR A O 1
ATOM 2055 N N . VAL A 1 263 ? -6.834 10.281 -3.572 1.00 92.31 263 VAL A N 1
ATOM 2056 C CA . VAL A 1 263 ? -6.725 8.834 -3.825 1.00 92.31 263 VAL A CA 1
ATOM 2057 C C . VAL A 1 263 ? -7.566 8.447 -5.039 1.00 92.31 263 VAL A C 1
ATOM 2059 O O . VAL A 1 263 ? -8.596 9.063 -5.285 1.00 92.31 263 VAL A O 1
ATOM 2062 N N . ILE A 1 264 ? -7.151 7.436 -5.807 1.00 88.25 264 ILE A N 1
ATOM 2063 C CA . ILE A 1 264 ? -7.978 6.885 -6.892 1.00 88.25 264 ILE A CA 1
ATOM 2064 C C . ILE A 1 264 ? -8.952 5.855 -6.311 1.00 88.25 264 ILE A C 1
ATOM 2066 O O . ILE A 1 264 ? -8.536 4.890 -5.664 1.00 88.25 264 ILE A O 1
ATOM 2070 N N . GLN A 1 265 ? -10.247 6.049 -6.552 1.00 85.56 265 GLN A N 1
ATOM 2071 C CA . GLN A 1 265 ? -11.307 5.163 -6.088 1.00 85.56 265 GLN A CA 1
ATOM 2072 C C . GLN A 1 265 ? -11.085 3.726 -6.584 1.00 85.56 265 GLN A C 1
ATOM 2074 O O . GLN A 1 265 ? -10.751 3.489 -7.744 1.00 85.56 265 GLN A O 1
ATOM 2079 N N . GLY A 1 266 ? -11.269 2.747 -5.694 1.00 73.25 266 GLY A N 1
ATOM 2080 C CA . GLY A 1 266 ? -11.122 1.324 -6.019 1.00 73.25 266 GLY A CA 1
ATOM 2081 C C . GLY A 1 266 ? -9.677 0.861 -6.236 1.00 73.25 266 GLY A C 1
ATOM 2082 O O . GLY A 1 266 ? -9.456 -0.321 -6.484 1.00 73.25 266 GLY A O 1
ATOM 2083 N N . ASN A 1 267 ? -8.689 1.754 -6.116 1.00 69.00 267 ASN A N 1
ATOM 2084 C CA . ASN A 1 267 ? -7.270 1.414 -6.173 1.00 69.00 267 ASN A CA 1
ATOM 2085 C C . ASN A 1 267 ? -6.560 1.794 -4.865 1.00 69.00 267 ASN A C 1
ATOM 2087 O O . ASN A 1 267 ? -5.570 2.523 -4.849 1.00 69.00 267 ASN A O 1
ATOM 2091 N N . GLU A 1 268 ? -7.082 1.274 -3.752 1.00 55.34 268 GLU A N 1
ATOM 2092 C CA . GLU A 1 268 ? -6.558 1.497 -2.394 1.00 55.34 268 GLU A CA 1
ATOM 2093 C C . GLU A 1 268 ? -5.080 1.089 -2.263 1.00 55.34 268 GLU A C 1
ATOM 2095 O O . GLU A 1 268 ? -4.332 1.680 -1.487 1.00 55.34 268 GLU A O 1
ATOM 2100 N N . ALA A 1 269 ? -4.634 0.121 -3.071 1.00 52.16 269 ALA A N 1
ATOM 2101 C CA . ALA A 1 269 ? -3.254 -0.356 -3.096 1.00 52.16 269 ALA A CA 1
ATOM 2102 C C . ALA A 1 269 ? -2.260 0.637 -3.726 1.00 52.16 269 ALA A C 1
ATOM 2104 O O . ALA A 1 269 ? -1.061 0.513 -3.479 1.00 52.16 269 ALA A O 1
ATOM 2105 N N . ALA A 1 270 ? -2.724 1.616 -4.512 1.00 67.88 270 ALA A N 1
ATOM 2106 C CA . ALA A 1 270 ? -1.849 2.665 -5.027 1.00 67.88 270 ALA A CA 1
ATOM 2107 C C . ALA A 1 270 ? -1.443 3.652 -3.922 1.00 67.88 270 ALA A C 1
ATOM 2109 O O . ALA A 1 270 ? -0.405 4.281 -4.037 1.00 67.88 270 ALA A O 1
ATOM 2110 N N . GLY A 1 271 ? -2.206 3.778 -2.835 1.00 86.19 271 GLY A N 1
ATOM 2111 C CA . GLY A 1 271 ? -1.946 4.789 -1.812 1.00 86.19 271 GLY A CA 1
ATOM 2112 C C . GLY A 1 271 ? -2.272 6.217 -2.270 1.00 86.19 271 GLY A C 1
ATOM 2113 O O . GLY A 1 271 ? -2.543 6.492 -3.442 1.00 86.19 271 GLY A O 1
ATOM 2114 N N . ALA A 1 272 ? -2.272 7.139 -1.310 1.00 91.31 272 ALA A N 1
ATOM 2115 C CA . ALA A 1 272 ? -2.539 8.551 -1.540 1.00 91.31 272 ALA A CA 1
ATOM 2116 C C . ALA A 1 272 ? -1.462 9.198 -2.424 1.00 91.31 272 ALA A C 1
ATOM 2118 O O . ALA A 1 272 ? -0.286 8.818 -2.417 1.00 91.31 272 ALA A O 1
ATOM 2119 N N . TRP A 1 273 ? -1.873 10.212 -3.170 1.00 92.00 273 TRP A N 1
ATOM 2120 C CA . TRP A 1 273 ? -1.008 11.022 -4.012 1.00 92.00 273 TRP A CA 1
ATOM 2121 C C . TRP A 1 273 ? -1.365 12.492 -3.893 1.00 92.00 273 TRP A C 1
ATOM 2123 O O . TRP A 1 273 ? -2.286 12.834 -3.158 1.00 92.00 273 TRP A O 1
ATOM 2133 N N . TYR A 1 274 ? -0.619 13.366 -4.561 1.00 92.19 274 TYR A N 1
ATOM 2134 C CA . TYR A 1 274 ? -0.823 14.801 -4.422 1.00 92.19 274 TYR A CA 1
ATOM 2135 C C . TYR A 1 274 ? -0.706 15.541 -5.748 1.00 92.19 274 TYR A C 1
ATOM 2137 O O . TYR A 1 274 ? 0.060 15.132 -6.618 1.00 92.19 274 TYR A O 1
ATOM 2145 N N . TRP A 1 275 ? -1.442 16.639 -5.880 1.00 92.12 275 TRP A N 1
ATOM 2146 C CA . TRP A 1 275 ? -1.291 17.625 -6.942 1.00 92.12 275 TRP A CA 1
ATOM 2147 C C . TRP A 1 275 ? -0.555 18.857 -6.420 1.00 92.12 275 TRP A C 1
ATOM 2149 O O . TRP A 1 275 ? -0.827 19.359 -5.327 1.00 92.12 275 TRP A O 1
ATOM 2159 N N . THR A 1 276 ? 0.379 19.330 -7.228 1.00 89.69 276 THR A N 1
ATOM 2160 C CA . THR A 1 276 ? 1.082 20.605 -7.097 1.00 89.69 276 THR A CA 1
ATOM 2161 C C . THR A 1 276 ? 0.209 21.767 -7.571 1.00 89.69 276 THR A C 1
ATOM 2163 O O . THR A 1 276 ? -0.813 21.562 -8.225 1.00 89.69 276 THR A O 1
ATOM 2166 N N . ASP A 1 277 ? 0.614 23.003 -7.277 1.00 88.12 277 ASP A N 1
ATOM 2167 C CA . ASP A 1 277 ? -0.125 24.198 -7.699 1.00 88.12 277 ASP A CA 1
ATOM 2168 C C . ASP A 1 277 ? -0.384 24.259 -9.220 1.00 88.12 277 ASP A C 1
ATOM 2170 O O . ASP A 1 277 ? -1.534 24.514 -9.592 1.00 88.12 277 ASP A O 1
ATOM 2174 N N . PRO A 1 278 ? 0.597 23.971 -10.106 1.00 87.62 278 PRO A N 1
ATOM 2175 C CA . PRO A 1 278 ? 0.349 23.925 -11.549 1.00 87.62 278 PRO A CA 1
ATOM 2176 C C . PRO A 1 278 ? -0.637 22.823 -11.955 1.00 87.62 278 PRO A C 1
ATOM 2178 O O . PRO A 1 278 ? -1.503 23.052 -12.796 1.00 87.62 278 PRO A O 1
ATOM 2181 N N . GLU A 1 279 ? -0.554 21.641 -11.331 1.00 89.75 279 GLU A N 1
ATOM 2182 C CA . GLU A 1 279 ? -1.493 20.541 -11.591 1.00 89.75 279 GLU A CA 1
ATOM 2183 C C . GLU A 1 279 ? -2.916 20.924 -11.161 1.00 89.75 279 GLU A C 1
ATOM 2185 O O . GLU A 1 279 ? -3.858 20.696 -11.911 1.00 89.75 279 GLU A O 1
ATOM 2190 N N . VAL A 1 280 ? -3.085 21.561 -9.996 1.00 91.19 280 VAL A N 1
ATOM 2191 C CA . VAL A 1 280 ? -4.392 22.058 -9.532 1.00 91.19 280 VAL A CA 1
ATOM 2192 C C . VAL A 1 280 ? -4.956 23.106 -10.491 1.00 91.19 280 VAL A C 1
ATOM 2194 O O . VAL A 1 280 ? -6.137 23.049 -10.827 1.00 91.19 280 VAL A O 1
ATOM 2197 N N . ALA A 1 281 ? -4.128 24.044 -10.960 1.00 90.25 281 ALA A N 1
ATOM 2198 C CA . ALA A 1 281 ? -4.554 25.043 -11.936 1.00 90.25 281 ALA A CA 1
ATOM 2199 C C . ALA A 1 281 ? -5.041 24.382 -13.233 1.00 90.25 281 ALA A C 1
ATOM 2201 O O . ALA A 1 281 ? -6.109 24.733 -13.728 1.00 90.25 281 ALA A O 1
ATOM 2202 N N . HIS A 1 282 ? -4.310 23.383 -13.733 1.00 87.56 282 HIS A N 1
ATOM 2203 C CA . HIS A 1 282 ? -4.715 22.618 -14.907 1.00 87.56 282 HIS A CA 1
ATOM 2204 C C . HIS A 1 282 ? -6.020 21.841 -14.670 1.00 87.56 282 HIS A C 1
ATOM 2206 O O . HIS A 1 282 ? -6.932 21.927 -15.487 1.00 87.56 282 HIS A O 1
ATOM 2212 N N . LEU A 1 283 ? -6.178 21.165 -13.529 1.00 88.25 283 LEU A N 1
ATOM 2213 C CA . LEU A 1 283 ? -7.412 20.443 -13.192 1.00 88.25 283 LEU A CA 1
ATOM 2214 C C . LEU A 1 283 ? -8.650 21.346 -13.206 1.00 88.25 283 LEU A C 1
ATOM 2216 O O . LEU A 1 283 ? -9.708 20.924 -13.660 1.00 88.25 283 LEU A O 1
ATOM 2220 N N . LEU A 1 284 ? -8.520 22.594 -12.751 1.00 88.75 284 LEU A N 1
ATOM 2221 C CA . LEU A 1 284 ? -9.615 23.570 -12.752 1.00 88.75 284 LEU A CA 1
ATOM 2222 C C . LEU A 1 284 ? -9.965 24.106 -14.149 1.00 88.75 284 LEU A C 1
ATOM 2224 O O . LEU A 1 284 ? -11.009 24.740 -14.302 1.00 88.75 284 LEU A O 1
ATOM 2228 N N . THR A 1 285 ? -9.122 23.855 -15.155 1.00 86.56 285 THR A N 1
ATOM 2229 C CA . THR A 1 285 ? -9.433 24.140 -16.567 1.00 86.56 285 THR A CA 1
ATOM 2230 C C . THR A 1 285 ? -10.145 22.991 -17.271 1.00 86.56 285 THR A C 1
ATOM 2232 O O . THR A 1 285 ? -10.758 23.220 -18.311 1.00 86.56 285 THR A O 1
ATOM 2235 N N . LEU A 1 286 ? -10.103 21.775 -16.712 1.00 78.62 286 LEU A N 1
ATOM 2236 C CA . LEU A 1 286 ? -10.778 20.625 -17.303 1.00 78.62 286 LEU A CA 1
ATOM 2237 C C . LEU A 1 286 ? -12.291 20.830 -17.220 1.00 78.62 286 LEU A C 1
ATOM 2239 O O . LEU A 1 286 ? -12.858 20.957 -16.132 1.00 78.62 286 LEU A O 1
ATOM 2243 N N . ASN A 1 287 ? -12.965 20.832 -18.368 1.00 62.09 287 ASN A N 1
ATOM 2244 C CA . ASN A 1 287 ? -14.419 20.836 -18.394 1.00 62.09 287 ASN A CA 1
ATOM 2245 C C . ASN A 1 287 ? -14.924 19.442 -17.985 1.00 62.09 287 ASN A C 1
ATOM 2247 O O . ASN A 1 287 ? -14.662 18.478 -18.703 1.00 62.09 287 ASN A O 1
ATOM 2251 N N . PRO A 1 288 ? -15.749 19.300 -16.928 1.00 55.81 288 PRO A N 1
ATOM 2252 C CA . PRO A 1 288 ? -16.329 18.006 -16.539 1.00 55.81 288 PRO A CA 1
ATOM 2253 C C . PRO A 1 288 ? -17.215 17.369 -17.625 1.00 55.81 288 PRO A C 1
ATOM 2255 O O . PRO A 1 288 ? -17.674 16.242 -17.476 1.00 55.81 288 PRO A O 1
ATOM 2258 N N . SER A 1 289 ? -17.530 18.132 -18.676 1.00 51.94 289 SER A N 1
ATOM 2259 C CA . SER A 1 289 ? -18.391 17.756 -19.800 1.00 51.94 289 SER A CA 1
ATOM 2260 C C . SER A 1 289 ? -17.619 17.419 -21.079 1.00 51.94 289 SER A C 1
ATOM 2262 O O . SER A 1 289 ? -18.260 17.171 -22.101 1.00 51.94 289 SER A O 1
ATOM 2264 N N . GLU A 1 290 ? -16.282 17.434 -21.064 1.00 56.25 290 GLU A N 1
ATOM 2265 C CA . GLU A 1 290 ? -15.505 17.006 -22.227 1.00 56.25 290 GLU A CA 1
ATOM 2266 C C . GLU A 1 290 ? -15.696 15.508 -22.472 1.00 56.25 290 GLU A C 1
ATOM 2268 O O . GLU A 1 290 ? -15.570 14.660 -21.588 1.00 56.25 290 GLU A O 1
ATOM 2273 N N . VAL A 1 291 ? -16.132 15.231 -23.697 1.00 50.16 291 VAL A N 1
ATOM 2274 C CA . VAL A 1 291 ? -16.585 13.939 -24.198 1.00 50.16 291 VAL A CA 1
ATOM 2275 C C . VAL A 1 291 ? -15.477 12.907 -24.013 1.00 50.16 291 VAL A C 1
ATOM 2277 O O . VAL A 1 291 ? -14.311 13.200 -24.268 1.00 50.16 291 VAL A O 1
ATOM 2280 N N . ALA A 1 292 ? -15.849 11.696 -23.585 1.00 56.53 292 ALA A N 1
ATOM 2281 C CA . ALA A 1 292 ? -14.940 10.556 -23.561 1.00 56.53 292 ALA A CA 1
ATOM 2282 C C . ALA A 1 292 ? -14.204 10.480 -24.906 1.00 56.53 292 ALA A C 1
ATOM 2284 O O . ALA A 1 292 ? -14.852 10.400 -25.948 1.00 56.53 292 ALA A O 1
ATOM 2285 N N . ALA A 1 293 ? -12.873 10.573 -24.875 1.00 69.75 293 ALA A N 1
ATOM 2286 C CA . ALA A 1 293 ? -12.070 10.548 -26.089 1.00 69.75 293 ALA A CA 1
ATOM 2287 C C . ALA A 1 293 ? -12.380 9.276 -26.900 1.00 69.75 293 ALA A C 1
ATOM 2289 O O . ALA A 1 293 ? -12.687 8.233 -26.325 1.00 69.75 293 ALA A O 1
ATOM 2290 N N . ASP A 1 294 ? -12.323 9.360 -28.229 1.00 81.31 294 ASP A N 1
ATOM 2291 C CA . ASP A 1 294 ? -12.586 8.203 -29.085 1.00 81.31 294 ASP A CA 1
ATOM 2292 C C . ASP A 1 294 ? -11.390 7.227 -29.092 1.00 81.31 294 ASP A C 1
ATOM 2294 O O . ASP A 1 294 ? -10.231 7.653 -28.974 1.00 81.31 294 ASP A O 1
ATOM 2298 N N . PRO A 1 295 ? -11.637 5.909 -29.234 1.00 87.69 295 PRO A N 1
ATOM 2299 C CA . PRO A 1 295 ? -10.579 4.922 -29.433 1.00 87.69 295 PRO A CA 1
ATOM 2300 C C . PRO A 1 295 ? -9.722 5.254 -30.663 1.00 87.69 295 PRO A C 1
ATOM 2302 O O . PRO A 1 295 ? -10.239 5.725 -31.676 1.00 87.69 295 PRO A O 1
ATOM 2305 N N . TRP A 1 296 ? -8.419 4.970 -30.613 1.00 89.75 296 TRP A N 1
ATOM 2306 C CA . TRP A 1 296 ? -7.474 5.362 -31.669 1.00 89.75 296 TRP A CA 1
ATOM 2307 C C . TRP A 1 296 ? -6.808 4.158 -32.340 1.00 89.75 296 TRP A C 1
ATOM 2309 O O . TRP A 1 296 ? -6.449 3.180 -31.687 1.00 89.75 296 TRP A O 1
ATOM 2319 N N . SER A 1 297 ? -6.630 4.218 -33.661 1.00 92.00 297 SER A N 1
ATOM 2320 C CA . SER A 1 297 ? -5.966 3.158 -34.428 1.00 92.00 297 SER A CA 1
ATOM 2321 C C . SER A 1 297 ? -4.454 3.360 -34.425 1.00 92.00 297 SER A C 1
ATOM 2323 O O . SER A 1 297 ? -3.965 4.414 -34.818 1.00 92.00 297 SER A O 1
ATOM 2325 N N . CYS A 1 298 ? -3.700 2.333 -34.041 1.00 91.88 298 CYS A N 1
ATOM 2326 C CA . CYS A 1 298 ? -2.244 2.361 -34.094 1.00 91.88 298 CYS A CA 1
ATOM 2327 C C . CYS A 1 298 ? -1.731 2.521 -35.533 1.00 91.88 298 CYS A C 1
ATOM 2329 O O . CYS A 1 298 ? -2.100 1.739 -36.409 1.00 91.88 298 CYS A O 1
ATOM 2331 N N . ALA A 1 299 ? -0.814 3.465 -35.758 1.00 92.81 299 ALA A N 1
ATOM 2332 C CA . ALA A 1 299 ? -0.192 3.683 -37.065 1.00 92.81 299 ALA A CA 1
ATOM 2333 C C . ALA A 1 299 ? 0.662 2.489 -37.545 1.00 92.81 299 ALA A C 1
ATOM 2335 O O . ALA A 1 299 ? 0.772 2.250 -38.745 1.00 92.81 299 ALA A O 1
ATOM 2336 N N . ALA A 1 300 ? 1.237 1.706 -36.622 1.00 92.69 300 ALA A N 1
ATOM 2337 C CA . ALA A 1 300 ? 2.104 0.576 -36.960 1.00 92.69 300 ALA A CA 1
ATOM 2338 C C . ALA A 1 300 ? 1.341 -0.734 -37.208 1.00 92.69 300 ALA A C 1
ATOM 2340 O O . ALA A 1 300 ? 1.626 -1.442 -38.172 1.00 92.69 300 ALA A O 1
ATOM 2341 N N . CYS A 1 301 ? 0.387 -1.080 -36.338 1.00 93.88 301 CYS A N 1
ATOM 2342 C CA . CYS A 1 301 ? -0.293 -2.380 -36.385 1.00 93.88 301 CYS A CA 1
ATOM 2343 C C . CYS A 1 301 ? -1.811 -2.298 -36.582 1.00 93.88 301 CYS A C 1
ATOM 2345 O O . CYS A 1 301 ? -2.473 -3.333 -36.587 1.00 93.88 301 CYS A O 1
ATOM 2347 N N . THR A 1 302 ? -2.380 -1.099 -36.748 1.00 92.69 302 THR A N 1
ATOM 2348 C CA . THR A 1 302 ? -3.823 -0.845 -36.955 1.00 92.69 302 THR A CA 1
ATOM 2349 C C . THR A 1 302 ? -4.747 -1.280 -35.812 1.00 92.69 302 THR A C 1
ATOM 2351 O O . THR A 1 302 ? -5.967 -1.238 -35.944 1.00 92.69 302 THR A O 1
ATOM 2354 N N . MET A 1 303 ? -4.186 -1.678 -34.666 1.00 91.31 303 MET A N 1
ATOM 2355 C CA . MET A 1 303 ? -4.966 -2.024 -33.480 1.00 91.31 303 MET A CA 1
ATOM 2356 C C . MET A 1 303 ? -5.718 -0.810 -32.949 1.00 91.31 303 MET A C 1
ATOM 2358 O O . MET A 1 303 ? -5.124 0.252 -32.776 1.00 91.31 303 MET A O 1
ATOM 2362 N N . LEU A 1 304 ? -7.004 -0.994 -32.653 1.00 91.38 304 LEU A N 1
ATOM 2363 C CA . LEU A 1 304 ? -7.836 0.014 -32.007 1.00 91.38 304 LEU A CA 1
ATOM 2364 C C . LEU A 1 304 ? -7.575 -0.018 -30.494 1.00 91.38 304 LEU A C 1
ATOM 2366 O O . LEU A 1 304 ? -7.826 -1.030 -29.839 1.00 91.38 304 LEU A O 1
ATOM 2370 N N . ASN A 1 305 ? -7.022 1.065 -29.959 1.00 87.38 305 ASN A N 1
ATOM 2371 C CA . ASN A 1 305 ? -6.600 1.198 -28.568 1.00 87.38 305 ASN A CA 1
ATOM 2372 C C . ASN A 1 305 ? -7.590 2.043 -27.767 1.00 87.38 305 ASN A C 1
ATOM 2374 O O . ASN A 1 305 ? -8.255 2.925 -28.317 1.00 87.38 305 ASN A O 1
ATOM 2378 N N . ASP A 1 306 ? -7.635 1.795 -26.456 1.00 86.56 306 ASP A N 1
ATOM 2379 C CA . ASP A 1 306 ? -8.387 2.623 -25.517 1.00 86.56 306 ASP A CA 1
ATOM 2380 C C . ASP A 1 306 ? -7.889 4.087 -25.562 1.00 86.56 306 ASP A C 1
ATOM 2382 O O . ASP A 1 306 ? -6.679 4.328 -25.680 1.00 86.56 306 ASP A O 1
ATOM 2386 N N . PRO A 1 307 ? -8.795 5.074 -25.465 1.00 84.44 307 PRO A N 1
ATOM 2387 C CA . PRO A 1 307 ? -8.446 6.490 -25.537 1.00 84.44 307 PRO A CA 1
ATOM 2388 C C . PRO A 1 307 ? -7.472 6.963 -24.455 1.00 84.44 307 PRO A C 1
ATOM 2390 O O . PRO A 1 307 ? -6.803 7.974 -24.658 1.00 84.44 307 PRO A O 1
ATOM 2393 N N . ASN A 1 308 ? -7.390 6.270 -23.317 1.00 82.00 308 ASN A N 1
ATOM 2394 C CA . ASN A 1 308 ? -6.512 6.653 -22.211 1.00 82.00 308 ASN A CA 1
ATOM 2395 C C . ASN A 1 308 ? -5.089 6.098 -22.342 1.00 82.00 308 ASN A C 1
ATOM 2397 O O . ASN A 1 308 ? -4.233 6.450 -21.530 1.00 82.00 308 ASN A O 1
ATOM 2401 N N . LEU A 1 309 ? -4.833 5.235 -23.331 1.00 84.62 309 LEU A N 1
ATOM 2402 C CA . LEU A 1 309 ? -3.504 4.688 -23.591 1.00 84.62 309 LEU A CA 1
ATOM 2403 C C . LEU A 1 309 ? -2.652 5.692 -24.378 1.00 84.62 309 LEU A C 1
ATOM 2405 O O . LEU A 1 309 ? -3.086 6.243 -25.396 1.00 84.62 309 LEU A O 1
ATOM 2409 N N . SER A 1 310 ? -1.424 5.901 -23.909 1.00 85.88 310 SER A N 1
ATOM 2410 C CA . SER A 1 310 ? -0.387 6.702 -24.559 1.00 85.88 310 SER A CA 1
ATOM 2411 C C . SER A 1 310 ? 0.423 5.911 -25.590 1.00 85.88 310 SER A C 1
ATOM 2413 O O . SER A 1 310 ? 1.118 6.513 -26.409 1.00 85.88 310 SER A O 1
ATOM 2415 N N . LYS A 1 311 ? 0.319 4.577 -25.601 1.00 88.06 311 LYS A N 1
ATOM 2416 C CA . 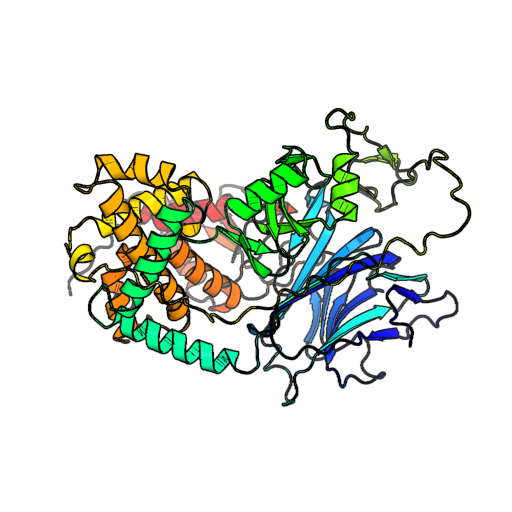LYS A 1 311 ? 0.924 3.702 -26.615 1.00 88.06 311 LYS A CA 1
ATOM 2417 C C . LYS A 1 311 ? 0.032 2.518 -26.970 1.00 88.06 311 LYS A C 1
ATOM 2419 O O . LYS A 1 311 ? -0.933 2.195 -26.282 1.00 88.06 311 LYS A O 1
ATOM 2424 N N . CYS A 1 312 ? 0.332 1.875 -28.092 1.00 87.62 312 CYS A N 1
ATOM 2425 C CA . CYS A 1 312 ? -0.457 0.755 -28.571 1.00 87.62 312 CYS A CA 1
ATOM 2426 C C . CYS A 1 312 ? -0.300 -0.453 -27.649 1.00 87.62 312 CYS A C 1
ATOM 2428 O O . CYS A 1 312 ? 0.814 -0.914 -27.421 1.00 87.62 312 CYS A O 1
ATOM 2430 N N . GLN A 1 313 ? -1.423 -1.037 -27.230 1.00 86.19 313 GLN A N 1
ATOM 2431 C CA . GLN A 1 313 ? -1.447 -2.193 -26.332 1.00 86.19 313 GLN A CA 1
ATOM 2432 C C . GLN A 1 313 ? -0.795 -3.461 -26.913 1.00 86.19 313 GLN A C 1
ATOM 2434 O O . GLN A 1 313 ? -0.533 -4.393 -26.172 1.00 86.19 313 GLN A O 1
ATOM 2439 N N . ILE A 1 314 ? -0.575 -3.545 -28.231 1.00 86.50 314 ILE A N 1
ATOM 2440 C CA . ILE A 1 314 ? -0.031 -4.757 -28.874 1.00 86.50 314 ILE A CA 1
ATOM 2441 C C . ILE A 1 314 ? 1.435 -4.611 -29.268 1.00 86.50 314 ILE A C 1
ATOM 2443 O O . ILE A 1 314 ? 2.192 -5.571 -29.171 1.00 86.50 314 ILE A O 1
ATOM 2447 N N . CYS A 1 315 ? 1.832 -3.444 -29.770 1.00 86.94 315 CYS A N 1
ATOM 2448 C CA . CYS A 1 315 ? 3.164 -3.254 -30.345 1.00 86.94 315 CYS A CA 1
ATOM 2449 C C . CYS A 1 315 ? 3.951 -2.111 -29.702 1.00 86.94 315 CYS A C 1
ATOM 2451 O O . CYS A 1 315 ? 4.976 -1.715 -30.254 1.00 86.94 315 CYS A O 1
ATOM 2453 N N . ASP A 1 316 ? 3.451 -1.546 -28.597 1.00 85.38 316 ASP A N 1
ATOM 2454 C CA . ASP A 1 316 ? 4.063 -0.450 -27.832 1.00 85.38 316 ASP A CA 1
ATOM 2455 C C . ASP A 1 316 ? 4.365 0.820 -28.650 1.00 85.38 316 ASP A C 1
ATOM 2457 O O . ASP A 1 316 ? 5.035 1.735 -28.176 1.00 85.38 316 ASP A O 1
ATOM 2461 N N . THR A 1 317 ? 3.847 0.920 -29.879 1.00 87.56 317 THR A N 1
ATOM 2462 C CA . THR A 1 317 ? 4.015 2.112 -30.716 1.00 87.56 317 THR A CA 1
ATOM 2463 C C . THR A 1 317 ? 3.318 3.295 -30.045 1.00 87.56 317 THR A C 1
ATOM 2465 O O . THR A 1 317 ? 2.114 3.188 -29.791 1.00 87.56 317 THR A O 1
ATOM 2468 N N . PRO A 1 318 ? 4.032 4.400 -29.759 1.00 86.31 318 PRO A N 1
ATOM 2469 C CA . PRO A 1 318 ? 3.443 5.583 -29.144 1.00 86.31 318 PRO A CA 1
ATOM 2470 C C . PRO A 1 318 ? 2.241 6.095 -29.937 1.00 86.31 318 PRO A C 1
ATOM 2472 O O . PRO A 1 318 ? 2.206 5.993 -31.165 1.00 86.31 318 PRO A O 1
ATOM 2475 N N . ARG A 1 319 ? 1.250 6.640 -29.233 1.00 85.69 319 ARG A N 1
ATOM 2476 C CA . ARG A 1 319 ? 0.124 7.323 -29.862 1.00 85.69 319 ARG A CA 1
ATOM 2477 C C . ARG A 1 319 ? 0.630 8.595 -30.529 1.00 85.69 319 ARG A C 1
ATOM 2479 O O . ARG A 1 319 ? 1.216 9.451 -29.872 1.00 85.69 319 ARG A O 1
ATOM 2486 N N . GLU A 1 320 ? 0.363 8.727 -31.819 1.00 79.50 320 GLU A N 1
ATOM 2487 C CA . GLU A 1 320 ? 0.504 9.997 -32.522 1.00 79.50 320 GLU A CA 1
ATOM 2488 C C . GLU A 1 320 ? -0.629 10.901 -32.028 1.00 79.50 320 GLU A C 1
ATOM 2490 O O . GLU A 1 320 ? -1.805 10.656 -32.295 1.00 79.50 320 GLU A O 1
ATOM 2495 N N . THR A 1 321 ? -0.300 11.881 -31.192 1.00 66.50 321 THR A N 1
ATOM 2496 C CA . THR A 1 321 ? -1.221 12.975 -30.899 1.00 66.50 321 THR A CA 1
ATOM 2497 C C . THR A 1 321 ? -1.076 13.975 -32.031 1.00 66.50 321 THR A C 1
ATOM 2499 O O . THR A 1 321 ? 0.015 14.523 -32.203 1.00 66.50 321 THR A O 1
ATOM 2502 N N . ASP A 1 322 ? -2.146 14.202 -32.792 1.00 42.69 322 ASP A N 1
ATOM 2503 C CA . ASP A 1 322 ? -2.234 15.382 -33.642 1.00 42.69 322 ASP A CA 1
ATOM 2504 C C . ASP A 1 322 ? -2.093 16.583 -32.706 1.00 42.69 322 ASP A C 1
ATOM 2506 O O . ASP A 1 322 ? -2.980 16.888 -31.907 1.00 42.69 322 ASP A O 1
ATOM 2510 N N . VAL A 1 323 ? -0.915 17.199 -32.718 1.00 36.44 323 VAL A N 1
ATOM 2511 C CA . VAL A 1 323 ? -0.747 18.541 -32.185 1.00 36.44 323 VAL A CA 1
ATOM 2512 C C . VAL A 1 323 ? -1.529 19.406 -33.161 1.00 36.44 323 VAL A C 1
ATOM 2514 O O . VAL A 1 323 ? -0.993 19.830 -34.180 1.00 36.44 323 VAL A O 1
ATOM 2517 N N . ASP A 1 324 ? -2.828 19.584 -32.912 1.00 31.61 324 ASP A N 1
ATOM 2518 C CA . ASP A 1 324 ? -3.498 20.774 -33.417 1.00 31.61 324 ASP A CA 1
ATOM 2519 C C . ASP A 1 324 ? -2.624 21.946 -32.973 1.00 31.61 324 ASP A C 1
ATOM 2521 O O . ASP A 1 324 ? -2.224 21.996 -31.808 1.00 31.61 324 ASP A O 1
ATOM 2525 N N . ASP A 1 325 ? -2.287 22.817 -33.924 1.00 31.92 325 ASP A N 1
ATOM 2526 C CA . ASP A 1 325 ? -1.512 24.049 -33.777 1.00 31.92 325 ASP A CA 1
ATOM 2527 C C . ASP A 1 325 ? -2.132 24.984 -32.711 1.00 31.92 325 ASP A C 1
ATOM 2529 O O . ASP A 1 325 ? -2.677 26.048 -33.009 1.00 31.92 325 ASP A O 1
ATOM 2533 N N . ALA A 1 326 ? -2.086 24.580 -31.444 1.00 32.06 326 ALA A N 1
ATOM 2534 C CA . ALA A 1 326 ? -2.358 25.391 -30.278 1.00 32.06 326 ALA A CA 1
ATOM 2535 C C . ALA A 1 326 ? -1.046 26.085 -29.920 1.00 32.06 326 ALA A C 1
ATOM 2537 O O . ALA A 1 326 ? -0.274 25.621 -29.087 1.00 32.06 326 ALA A O 1
ATOM 2538 N N . ASP A 1 327 ? -0.846 27.190 -30.632 1.00 26.91 327 ASP A N 1
ATOM 2539 C CA . ASP A 1 327 ? 0.138 28.237 -30.419 1.00 26.91 327 ASP A CA 1
ATOM 2540 C C . ASP A 1 327 ? 1.610 27.795 -30.479 1.00 26.91 327 ASP A C 1
ATOM 2542 O O . ASP A 1 327 ? 2.187 27.256 -29.535 1.00 26.91 327 ASP A O 1
ATOM 2546 N N . ASP A 1 328 ? 2.258 28.187 -31.582 1.00 29.81 328 ASP A N 1
ATOM 2547 C CA . ASP A 1 328 ? 3.643 28.659 -31.579 1.00 29.81 328 ASP A CA 1
ATOM 2548 C C . ASP A 1 328 ? 3.821 29.696 -30.445 1.00 29.81 328 ASP A C 1
ATOM 2550 O O . ASP A 1 328 ? 3.765 30.913 -30.653 1.00 29.81 328 ASP A O 1
ATOM 2554 N N . VAL A 1 329 ? 4.032 29.226 -29.214 1.00 30.88 329 VAL A N 1
ATOM 2555 C CA . VAL A 1 329 ? 4.613 30.030 -28.142 1.00 30.88 329 VAL A CA 1
ATOM 2556 C C . VAL A 1 329 ? 6.112 30.032 -28.386 1.00 30.88 329 VAL A C 1
ATOM 2558 O O . VAL A 1 329 ? 6.880 29.201 -27.906 1.00 30.88 329 VAL A O 1
ATOM 2561 N N . ASP A 1 330 ? 6.507 30.987 -29.214 1.00 28.38 330 ASP A N 1
ATOM 2562 C CA . ASP A 1 330 ? 7.881 31.385 -29.453 1.00 28.38 330 ASP A CA 1
ATOM 2563 C C . ASP A 1 330 ? 8.602 31.602 -28.098 1.00 28.38 330 ASP A C 1
ATOM 2565 O O . ASP A 1 330 ? 8.303 32.531 -27.350 1.00 28.38 330 ASP A O 1
ATOM 2569 N N . GLY A 1 331 ? 9.546 30.712 -27.774 1.00 33.31 331 GLY A N 1
ATOM 2570 C CA . GLY A 1 331 ? 10.696 30.961 -26.899 1.00 33.31 331 GLY A CA 1
ATOM 2571 C C . GLY A 1 331 ? 10.454 31.375 -25.440 1.00 33.31 331 GLY A C 1
ATOM 2572 O O . GLY A 1 331 ? 10.647 32.540 -25.105 1.00 33.31 331 GLY A O 1
ATOM 2573 N N . ASN A 1 332 ? 10.175 30.409 -24.553 1.00 28.34 332 ASN A N 1
ATOM 2574 C CA . ASN A 1 332 ? 10.802 30.224 -23.222 1.00 28.34 332 ASN A CA 1
ATOM 2575 C C . ASN A 1 332 ? 9.993 29.209 -22.381 1.00 28.34 332 ASN A C 1
ATOM 2577 O O . ASN A 1 332 ? 9.394 29.562 -21.370 1.00 28.34 332 ASN A O 1
ATOM 2581 N N . ASP A 1 333 ? 10.049 27.919 -22.718 1.00 33.72 333 ASP A N 1
ATOM 2582 C CA . ASP A 1 333 ? 9.591 26.834 -21.820 1.00 33.72 333 ASP A CA 1
ATOM 2583 C C . ASP A 1 333 ? 10.617 26.519 -20.704 1.00 33.72 333 ASP A C 1
ATOM 2585 O O . ASP A 1 333 ? 10.784 25.388 -20.237 1.00 33.72 333 ASP A O 1
ATOM 2589 N N . ASP A 1 334 ? 11.320 27.553 -20.241 1.00 33.75 334 ASP A N 1
ATOM 2590 C CA . ASP A 1 334 ? 12.154 27.510 -19.039 1.00 33.75 334 ASP A CA 1
ATOM 2591 C C . ASP A 1 334 ? 11.320 27.641 -17.745 1.00 33.75 334 ASP A C 1
ATOM 2593 O O . ASP A 1 334 ? 11.878 27.513 -16.655 1.00 33.75 334 ASP A O 1
ATOM 2597 N N . ASP A 1 335 ? 9.993 27.827 -17.840 1.00 34.16 335 ASP A N 1
ATOM 2598 C CA . ASP A 1 335 ? 9.120 28.150 -16.695 1.00 34.16 335 ASP A CA 1
ATOM 2599 C C . ASP A 1 335 ? 8.091 27.068 -16.314 1.00 34.16 335 ASP A C 1
ATOM 2601 O O . ASP A 1 335 ? 7.179 27.310 -15.527 1.00 34.16 335 ASP A O 1
ATOM 2605 N N . MET A 1 336 ? 8.270 25.815 -16.753 1.00 36.66 336 MET A N 1
ATOM 2606 C CA . MET A 1 336 ? 7.801 24.689 -15.931 1.00 36.66 336 MET A CA 1
ATOM 2607 C C . MET A 1 336 ? 8.768 24.576 -14.752 1.00 36.66 336 MET A C 1
ATOM 2609 O O . MET A 1 336 ? 9.732 23.800 -14.783 1.00 36.66 336 MET A O 1
ATOM 2613 N N . THR A 1 337 ? 8.556 25.439 -13.750 1.00 37.78 337 THR A N 1
ATOM 2614 C CA . THR A 1 337 ? 9.335 25.502 -12.512 1.00 37.78 337 THR A CA 1
ATOM 2615 C C . THR A 1 337 ? 9.557 24.085 -12.006 1.00 37.78 337 THR A C 1
ATOM 2617 O O . THR A 1 337 ? 8.590 23.352 -11.787 1.00 37.78 337 THR A O 1
ATOM 2620 N N . ALA A 1 338 ? 10.826 23.685 -11.875 1.00 41.56 338 ALA A N 1
ATOM 2621 C CA . ALA A 1 338 ? 11.206 22.377 -11.359 1.00 41.56 338 ALA A CA 1
ATOM 2622 C C . ALA A 1 338 ? 10.377 22.087 -10.104 1.00 41.56 338 ALA A C 1
ATOM 2624 O O . ALA A 1 338 ? 10.484 22.836 -9.131 1.00 41.56 338 ALA A O 1
ATOM 2625 N N . GLY A 1 339 ? 9.516 21.063 -10.157 1.00 42.50 339 GLY A N 1
ATOM 2626 C CA . GLY A 1 339 ? 8.665 20.701 -9.028 1.00 42.50 339 GLY A CA 1
ATOM 2627 C C . GLY A 1 339 ? 9.532 20.610 -7.780 1.00 42.50 339 GLY A C 1
ATOM 2628 O O . GLY A 1 339 ? 10.474 19.816 -7.742 1.00 42.50 339 GLY A O 1
ATOM 2629 N N . GLN A 1 340 ? 9.298 21.491 -6.805 1.00 46.94 340 GLN A N 1
ATOM 2630 C CA . GLN A 1 340 ? 10.093 21.449 -5.588 1.00 46.94 340 GLN A CA 1
ATOM 2631 C C . GLN A 1 340 ? 9.800 20.125 -4.876 1.00 46.94 340 GLN A C 1
ATOM 2633 O O . GLN A 1 340 ? 8.633 19.731 -4.788 1.00 46.94 340 GLN A O 1
ATOM 2638 N N . PRO A 1 341 ? 10.832 19.413 -4.391 1.00 52.56 341 PRO A N 1
ATOM 2639 C CA . PRO A 1 341 ? 10.622 18.172 -3.666 1.00 52.56 341 PRO A CA 1
ATOM 2640 C C . PRO A 1 341 ? 9.732 18.446 -2.453 1.00 52.56 341 PRO A C 1
ATOM 2642 O O . PRO A 1 341 ? 10.009 19.353 -1.665 1.00 52.56 341 PRO A O 1
ATOM 2645 N N . LEU A 1 342 ? 8.678 17.646 -2.281 1.00 58.09 342 LEU A N 1
ATOM 2646 C CA . LEU A 1 342 ? 7.845 17.723 -1.090 1.00 58.09 342 LEU A CA 1
ATOM 2647 C C . LEU A 1 342 ? 8.604 17.050 0.057 1.00 58.09 342 LEU A C 1
ATOM 2649 O O . LEU A 1 342 ? 8.546 15.831 0.239 1.00 58.09 342 LEU A O 1
ATOM 2653 N N . ILE A 1 343 ? 9.356 17.842 0.815 1.00 55.78 343 ILE A N 1
ATOM 2654 C CA . ILE A 1 343 ? 10.042 17.377 2.020 1.00 55.78 343 ILE A CA 1
ATOM 2655 C C . ILE A 1 343 ? 9.039 17.440 3.171 1.00 55.78 343 ILE A C 1
ATOM 2657 O O . ILE A 1 343 ? 8.773 18.517 3.705 1.00 55.78 343 ILE A O 1
ATOM 2661 N N . VAL A 1 344 ? 8.497 16.289 3.579 1.00 53.56 344 VAL A N 1
ATOM 2662 C CA . VAL A 1 344 ? 7.721 16.220 4.821 1.00 53.56 344 VAL A CA 1
ATOM 2663 C C . VAL A 1 344 ? 8.701 16.031 5.960 1.00 53.56 344 VAL A C 1
ATOM 2665 O O . VAL A 1 344 ? 9.186 14.939 6.254 1.00 53.56 344 VAL A O 1
ATOM 2668 N N . LEU A 1 345 ? 9.017 17.149 6.606 1.00 43.41 345 LEU A N 1
ATOM 2669 C CA . LEU A 1 345 ? 9.707 17.123 7.880 1.00 43.41 345 LEU A CA 1
ATOM 2670 C C . LEU A 1 345 ? 8.752 16.517 8.901 1.00 43.41 345 LEU A C 1
ATOM 2672 O O . LEU A 1 345 ? 7.728 17.115 9.242 1.00 43.41 345 LEU A O 1
ATOM 2676 N N . GLN A 1 346 ? 9.106 15.347 9.431 1.00 44.28 346 GLN A N 1
ATOM 2677 C CA . GLN A 1 346 ? 8.492 14.886 10.659 1.00 44.28 346 GLN A CA 1
ATOM 2678 C C . GLN A 1 346 ? 8.880 15.899 11.735 1.00 44.28 346 GLN A C 1
ATOM 2680 O O . GLN A 1 346 ? 10.002 15.902 12.245 1.00 44.28 346 GLN A O 1
ATOM 2685 N N . ARG A 1 347 ? 7.949 16.791 12.086 1.00 36.06 347 ARG A N 1
ATOM 2686 C CA . ARG A 1 347 ? 8.012 17.399 13.408 1.00 36.06 347 ARG A CA 1
ATOM 2687 C C . ARG A 1 347 ? 8.025 16.222 14.367 1.00 36.06 347 ARG A C 1
ATOM 2689 O O . ARG A 1 347 ? 7.193 15.318 14.251 1.00 36.06 347 ARG A O 1
ATOM 2696 N N . ALA A 1 348 ? 9.018 16.192 15.250 1.00 30.47 348 ALA A N 1
ATOM 2697 C CA . ALA A 1 348 ? 9.002 15.256 16.354 1.00 30.47 348 ALA A CA 1
ATOM 2698 C C . ALA A 1 348 ? 7.611 15.313 17.010 1.00 30.47 348 ALA A C 1
ATOM 2700 O O . ALA A 1 348 ? 6.901 16.317 16.894 1.00 30.47 348 ALA A O 1
ATOM 2701 N N . PHE A 1 349 ? 7.203 14.235 17.675 1.00 36.25 349 PHE A N 1
ATOM 2702 C CA . PHE A 1 349 ? 6.107 14.289 18.642 1.00 36.25 349 PHE A CA 1
ATOM 2703 C C . PHE A 1 349 ? 6.511 15.271 19.768 1.00 36.25 349 PHE A C 1
ATOM 2705 O O . PHE A 1 349 ? 6.926 14.876 20.848 1.00 36.25 349 PHE A O 1
ATOM 2712 N N . THR A 1 350 ? 6.496 16.561 19.457 1.00 29.69 350 THR A N 1
ATOM 2713 C CA . THR A 1 350 ? 6.887 17.730 20.242 1.00 29.69 350 THR A CA 1
ATOM 2714 C C . THR A 1 350 ? 5.953 18.827 19.747 1.00 29.69 350 THR A C 1
ATOM 2716 O O . THR A 1 350 ? 6.207 19.516 18.764 1.00 29.69 350 THR A O 1
ATOM 2719 N N . ASP A 1 351 ? 4.713 18.781 20.176 1.00 31.05 351 ASP A N 1
ATOM 2720 C CA . ASP A 1 351 ? 4.362 19.230 21.502 1.00 31.05 351 ASP A CA 1
ATOM 2721 C C . ASP A 1 351 ? 2.969 18.686 21.753 1.00 31.05 351 ASP A C 1
ATOM 2723 O O . ASP A 1 351 ? 1.988 19.091 21.124 1.00 31.05 351 ASP A O 1
ATOM 2727 N N . ALA A 1 352 ? 2.887 17.765 22.711 1.00 35.75 352 ALA A N 1
ATOM 2728 C CA . ALA A 1 352 ? 1.765 17.799 23.619 1.00 35.75 352 ALA A CA 1
ATOM 2729 C C . ALA A 1 352 ? 1.704 19.247 24.112 1.00 35.75 352 ALA A C 1
ATOM 2731 O O . ALA A 1 352 ? 2.434 19.641 25.018 1.00 35.75 352 ALA A O 1
ATOM 2732 N N . THR A 1 353 ? 0.895 20.075 23.446 1.00 34.41 353 THR A N 1
ATOM 2733 C CA . THR A 1 353 ? 0.421 21.292 24.076 1.00 34.41 353 THR A CA 1
ATOM 2734 C C . THR A 1 353 ? -0.238 20.752 25.323 1.00 34.41 353 THR A C 1
ATOM 2736 O O . THR A 1 353 ? -1.229 20.026 25.221 1.00 34.41 353 THR A O 1
ATOM 2739 N N . THR A 1 354 ? 0.396 20.971 26.473 1.00 39.69 354 THR A N 1
ATOM 2740 C CA . THR A 1 354 ? -0.186 20.692 27.774 1.00 39.69 354 THR A CA 1
ATOM 2741 C C . THR A 1 354 ? -1.477 21.482 27.799 1.00 39.69 354 THR A C 1
ATOM 2743 O O . THR A 1 354 ? -1.492 22.678 28.083 1.00 39.69 354 THR A O 1
ATOM 2746 N N . CYS A 1 355 ? -2.555 20.837 27.372 1.00 38.72 355 CYS A N 1
ATOM 2747 C CA . CYS A 1 355 ? -3.880 21.358 27.534 1.00 38.72 355 CYS A CA 1
ATOM 2748 C C . CYS A 1 355 ? -4.082 21.291 29.040 1.00 38.72 355 CYS A C 1
ATOM 2750 O O . CYS A 1 355 ? -4.231 20.204 29.602 1.00 38.72 355 CYS A O 1
ATOM 2752 N N . GLU A 1 356 ? -4.002 22.442 29.704 1.00 41.62 356 GLU A N 1
ATOM 2753 C CA . GLU A 1 356 ? -4.568 22.616 31.035 1.00 41.62 356 GLU A CA 1
ATOM 2754 C C . GLU A 1 356 ? -6.083 22.394 30.910 1.00 41.62 356 GLU A C 1
ATOM 2756 O O . GLU A 1 356 ? -6.876 23.328 30.849 1.00 41.62 356 GLU A O 1
ATOM 2761 N N . SER A 1 357 ? -6.502 21.136 30.788 1.00 45.28 357 SER A N 1
ATOM 2762 C CA . SER A 1 357 ? -7.904 20.754 30.842 1.00 45.28 357 SER A CA 1
ATOM 2763 C C . SER A 1 357 ? -8.171 20.161 32.219 1.00 45.28 357 SER A C 1
ATOM 2765 O O . SER A 1 357 ? -7.509 19.223 32.664 1.00 45.28 357 SER A O 1
ATOM 2767 N N . ALA A 1 358 ? -9.134 20.765 32.905 1.00 43.12 358 ALA A N 1
ATOM 2768 C CA . ALA A 1 358 ? -9.472 20.579 34.310 1.00 43.12 358 ALA A CA 1
ATOM 2769 C C . ALA A 1 358 ? -10.199 19.253 34.632 1.00 43.12 358 ALA A C 1
ATOM 2771 O O . ALA A 1 358 ? -11.057 19.225 35.515 1.00 43.12 358 ALA A O 1
ATOM 2772 N N . TRP A 1 359 ? -9.908 18.157 33.927 1.00 51.34 359 TRP A N 1
ATOM 2773 C CA . TRP A 1 359 ? -10.711 16.934 34.011 1.00 51.34 359 TRP A CA 1
ATOM 2774 C C . TRP A 1 359 ? -9.939 15.798 34.676 1.00 51.34 359 TRP A C 1
ATOM 2776 O O . TRP A 1 359 ? -8.897 15.353 34.198 1.00 51.34 359 TRP A O 1
ATOM 2786 N N . SER A 1 360 ? -10.446 15.335 35.821 1.00 48.75 360 SER A N 1
ATOM 2787 C CA . SER A 1 360 ? -9.803 14.263 36.572 1.00 48.75 360 SER A CA 1
ATOM 2788 C C . SER A 1 360 ? -10.008 12.919 35.872 1.00 48.75 360 SER A C 1
ATOM 2790 O O . SER A 1 360 ? -11.122 12.548 35.495 1.00 48.75 360 SER A O 1
ATOM 2792 N N . VAL A 1 361 ? -8.916 12.157 35.776 1.00 48.50 361 VAL A N 1
ATOM 2793 C CA . VAL A 1 361 ? -8.833 10.760 35.308 1.00 48.50 361 VAL A CA 1
ATOM 2794 C C . VAL A 1 361 ? -9.964 9.867 35.852 1.00 48.50 361 VAL A C 1
ATOM 2796 O O . VAL A 1 361 ? -10.353 8.905 35.199 1.00 48.50 361 VAL A O 1
ATOM 2799 N N . ALA A 1 362 ? -10.547 10.219 37.003 1.00 47.88 362 ALA A N 1
ATOM 2800 C CA . ALA A 1 362 ? -11.635 9.508 37.667 1.00 47.88 362 ALA A CA 1
ATOM 2801 C C . ALA A 1 362 ? -12.944 9.390 36.855 1.00 47.88 362 ALA A C 1
ATOM 2803 O O . ALA A 1 362 ? -13.720 8.478 37.123 1.00 47.88 362 ALA A O 1
ATOM 2804 N N . THR A 1 363 ? -13.200 10.251 35.861 1.00 51.88 363 THR A N 1
ATOM 2805 C CA . THR A 1 363 ? -14.448 10.201 35.057 1.00 51.88 363 THR A CA 1
ATOM 2806 C C . THR A 1 363 ? -14.449 9.151 33.939 1.00 51.88 363 THR A C 1
ATOM 2808 O O . THR A 1 363 ? -15.505 8.860 33.391 1.00 51.88 363 THR A O 1
ATOM 2811 N N . PHE A 1 364 ? -13.306 8.529 33.627 1.00 52.53 364 PHE A N 1
ATOM 2812 C CA . PHE A 1 364 ? -13.201 7.470 32.607 1.00 52.53 364 PHE A CA 1
ATOM 2813 C C . PHE A 1 364 ? -13.242 6.044 33.192 1.00 52.53 364 PHE A C 1
ATOM 2815 O O . PHE A 1 364 ? -13.040 5.072 32.459 1.00 52.53 364 PHE A O 1
ATOM 2822 N N . VAL A 1 365 ? -13.423 5.900 34.512 1.00 51.84 365 VAL A N 1
ATOM 2823 C CA . VAL A 1 365 ? -13.076 4.671 35.254 1.00 51.84 365 VAL A CA 1
ATOM 2824 C C . VAL A 1 365 ? -14.242 3.697 35.427 1.00 51.84 365 VAL A C 1
ATOM 2826 O O . VAL A 1 365 ? -14.026 2.617 35.975 1.00 51.84 365 VAL A O 1
ATOM 2829 N N . ASP A 1 366 ? -15.447 3.981 34.926 1.00 53.84 366 ASP A N 1
ATOM 2830 C CA . ASP A 1 366 ? -16.500 2.970 35.027 1.00 53.84 366 ASP A CA 1
ATOM 2831 C C . ASP A 1 366 ? -16.195 1.811 34.061 1.00 53.84 366 ASP A C 1
ATOM 2833 O O . ASP A 1 366 ? -16.346 1.912 32.841 1.00 53.84 366 ASP A O 1
ATOM 2837 N N . ARG A 1 367 ? -15.642 0.719 34.607 1.00 55.38 367 ARG A N 1
ATOM 2838 C CA . ARG A 1 367 ? -15.289 -0.507 33.880 1.00 55.38 367 ARG A CA 1
ATOM 2839 C C . ARG A 1 367 ? -16.568 -1.272 33.549 1.00 55.38 367 ARG A C 1
ATOM 2841 O O . ARG A 1 367 ? -16.816 -2.350 34.085 1.00 55.38 367 ARG A O 1
ATOM 2848 N N . GLY A 1 368 ? -17.389 -0.710 32.672 1.00 58.41 368 GLY A N 1
ATOM 2849 C CA . GLY A 1 368 ? -18.490 -1.438 32.062 1.00 58.41 368 GLY A CA 1
ATOM 2850 C C . GLY A 1 368 ? -17.970 -2.495 31.084 1.00 58.41 368 GLY A C 1
ATOM 2851 O O . GLY A 1 368 ? -16.881 -2.371 30.524 1.00 58.41 368 GLY A O 1
ATOM 2852 N N . SER A 1 369 ? -18.774 -3.520 30.811 1.00 69.06 369 SER A N 1
ATOM 2853 C CA . SER A 1 369 ? -18.516 -4.539 29.780 1.00 69.06 369 SER A CA 1
ATOM 2854 C C . SER A 1 369 ? -18.591 -3.999 28.338 1.00 69.06 369 SER A C 1
ATOM 2856 O O . SER A 1 369 ? -18.689 -4.778 27.393 1.00 69.06 369 SER A O 1
ATOM 2858 N N . TRP A 1 370 ? -18.589 -2.676 28.160 1.00 85.06 370 TRP A N 1
ATOM 2859 C CA . TRP A 1 370 ? -18.930 -1.995 26.913 1.00 85.06 370 TRP A CA 1
ATOM 2860 C C . TRP A 1 370 ? -17.763 -1.872 25.940 1.00 85.06 370 TRP A C 1
ATOM 2862 O O . TRP A 1 370 ? -18.005 -1.782 24.744 1.00 85.06 370 TRP A O 1
ATOM 2872 N N . ASP A 1 371 ? -16.510 -1.906 26.402 1.00 89.38 371 ASP A N 1
ATOM 2873 C CA . ASP A 1 371 ? -15.355 -1.729 25.510 1.00 89.38 371 ASP A CA 1
ATOM 2874 C C . ASP A 1 371 ? -15.297 -2.783 24.411 1.00 89.38 371 ASP A C 1
ATOM 2876 O O . ASP A 1 371 ? -15.032 -2.469 23.254 1.00 89.38 371 ASP A O 1
ATOM 2880 N N . ALA A 1 372 ? -15.575 -4.035 24.780 1.00 89.56 372 ALA A N 1
ATOM 2881 C CA . ALA A 1 372 ? -15.647 -5.134 23.831 1.00 89.56 372 ALA A CA 1
ATOM 2882 C C . ALA A 1 372 ? -16.741 -4.874 22.784 1.00 89.56 372 ALA A C 1
ATOM 2884 O O . ALA A 1 372 ? -16.515 -5.089 21.596 1.00 89.56 372 ALA A O 1
ATOM 2885 N N . THR A 1 373 ? -17.896 -4.358 23.218 1.00 91.25 373 THR A N 1
ATOM 2886 C CA . THR A 1 373 ? -19.002 -3.971 22.336 1.00 91.25 373 THR A CA 1
ATOM 2887 C C . THR A 1 373 ? -18.594 -2.829 21.407 1.00 91.25 373 THR A C 1
ATOM 2889 O O . THR A 1 373 ? -18.816 -2.930 20.205 1.00 91.25 373 THR A O 1
ATOM 2892 N N . LEU A 1 374 ? -17.957 -1.774 21.926 1.00 92.62 374 LEU A N 1
ATOM 2893 C CA . LEU A 1 374 ? -17.479 -0.643 21.124 1.00 92.62 374 LEU A CA 1
ATOM 2894 C C . LEU A 1 374 ? -16.487 -1.107 20.056 1.00 92.62 374 LEU A C 1
ATOM 2896 O O . LEU A 1 374 ? -16.681 -0.818 18.878 1.00 92.62 374 LEU A O 1
ATOM 2900 N N . VAL A 1 375 ? -15.470 -1.881 20.446 1.00 94.44 375 VAL A N 1
ATOM 2901 C CA . VAL A 1 375 ? -14.475 -2.428 19.511 1.00 94.44 375 VAL A CA 1
ATOM 2902 C C . VAL A 1 375 ? -15.143 -3.307 18.458 1.00 94.44 375 VAL A C 1
ATOM 2904 O O . VAL A 1 375 ? -14.849 -3.154 17.278 1.00 94.44 375 VAL A O 1
ATOM 2907 N N . GLN A 1 376 ? -16.091 -4.165 18.848 1.00 94.81 376 GLN A N 1
ATOM 2908 C CA . GLN A 1 376 ? -16.822 -5.014 17.908 1.00 94.81 376 GLN A CA 1
ATOM 2909 C C . GLN A 1 376 ? -17.632 -4.203 16.885 1.00 94.81 376 GLN A C 1
ATOM 2911 O O . GLN A 1 376 ? -17.626 -4.542 15.702 1.00 94.81 376 GLN A O 1
ATOM 2916 N N . GLN A 1 377 ? -18.330 -3.147 17.312 1.00 95.12 377 GLN A N 1
ATOM 2917 C CA . GLN A 1 377 ? -19.122 -2.316 16.398 1.00 95.12 377 GLN A CA 1
ATOM 2918 C C . GLN A 1 377 ? -18.247 -1.460 15.481 1.00 95.12 377 GLN A C 1
ATOM 2920 O O . GLN A 1 377 ? -18.583 -1.283 14.311 1.00 95.12 377 GLN A O 1
ATOM 2925 N N . ILE A 1 378 ? -17.114 -0.966 15.983 1.00 94.62 378 ILE A N 1
ATOM 2926 C CA . ILE A 1 378 ? -16.139 -0.232 15.171 1.00 94.62 378 ILE A CA 1
ATOM 2927 C C . ILE A 1 378 ? -15.503 -1.166 14.146 1.00 94.62 378 ILE A C 1
ATOM 2929 O O . ILE A 1 378 ? -15.422 -0.803 12.978 1.00 94.62 378 ILE A O 1
ATOM 2933 N N . ASP A 1 379 ? -15.113 -2.379 14.541 1.00 96.00 379 ASP A N 1
ATOM 2934 C CA . ASP A 1 379 ? -14.576 -3.377 13.613 1.00 96.00 379 ASP A CA 1
ATOM 2935 C C . ASP A 1 379 ? -15.587 -3.710 12.503 1.00 96.00 379 ASP A C 1
ATOM 2937 O O . ASP A 1 379 ? -15.198 -3.795 11.339 1.00 96.00 379 ASP A O 1
ATOM 2941 N N . ALA A 1 380 ? -16.880 -3.819 12.833 1.00 95.25 380 ALA A N 1
ATOM 2942 C CA . ALA A 1 380 ? -17.937 -4.015 11.841 1.00 95.25 380 ALA A CA 1
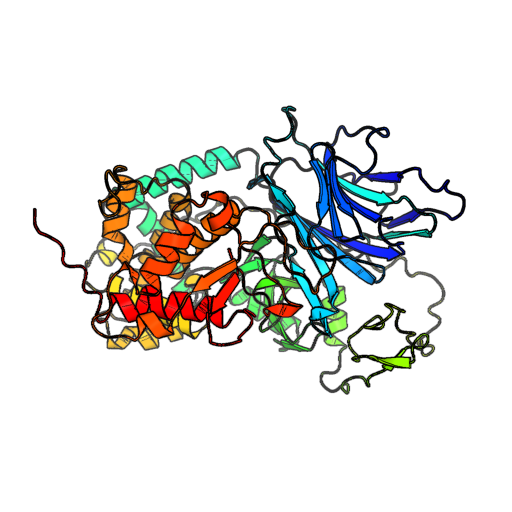ATOM 2943 C C . ALA A 1 380 ? -18.077 -2.815 10.884 1.00 95.25 380 ALA A C 1
ATOM 2945 O O . ALA A 1 380 ? -18.165 -3.012 9.678 1.00 95.25 380 ALA A O 1
ATOM 2946 N N . LEU A 1 381 ? -18.031 -1.574 11.387 1.00 95.19 381 LEU A N 1
ATOM 2947 C CA . LEU A 1 381 ? -18.026 -0.372 10.536 1.00 95.19 381 LEU A CA 1
ATOM 2948 C C . LEU A 1 381 ? -16.793 -0.309 9.630 1.00 95.19 381 LEU A C 1
ATOM 2950 O O . LEU A 1 381 ? -16.900 0.044 8.461 1.00 95.19 381 LEU A O 1
ATOM 2954 N N . CYS A 1 382 ? -15.623 -0.672 10.151 1.00 93.00 382 CYS A N 1
ATOM 2955 C CA . CYS A 1 382 ? -14.386 -0.735 9.377 1.00 93.00 382 CYS A CA 1
ATOM 2956 C C . CYS A 1 382 ? -14.461 -1.775 8.248 1.00 93.00 382 CYS A C 1
ATOM 2958 O O . CYS A 1 382 ? -13.861 -1.582 7.186 1.00 93.00 382 CYS A O 1
ATOM 2960 N N . ASP A 1 383 ? -15.140 -2.900 8.488 1.00 91.69 383 ASP A N 1
ATOM 2961 C CA . ASP A 1 383 ? -15.384 -3.932 7.478 1.00 91.69 383 ASP A CA 1
ATOM 2962 C C . ASP A 1 383 ? -16.392 -3.438 6.421 1.00 91.69 383 ASP A C 1
ATOM 2964 O O . ASP A 1 383 ? -16.122 -3.586 5.231 1.00 91.69 383 ASP A O 1
ATOM 2968 N N . ASP A 1 384 ? -17.489 -2.794 6.842 1.00 91.50 384 ASP A N 1
ATOM 2969 C CA . ASP A 1 384 ? -18.533 -2.257 5.952 1.00 91.50 384 ASP A CA 1
ATOM 2970 C C . ASP A 1 384 ? -18.002 -1.116 5.056 1.00 91.50 384 ASP A C 1
ATOM 2972 O O . ASP A 1 384 ? -18.304 -1.061 3.864 1.00 91.50 384 ASP A O 1
ATOM 2976 N N . ASN A 1 385 ? -17.180 -0.221 5.617 1.00 87.62 385 ASN A N 1
ATOM 2977 C CA . ASN A 1 385 ? -16.734 1.008 4.951 1.00 87.62 385 ASN A CA 1
ATOM 2978 C C . ASN A 1 385 ? -15.368 0.890 4.259 1.00 87.62 385 ASN A C 1
ATOM 2980 O O . ASN A 1 385 ? -14.942 1.830 3.591 1.00 87.62 385 ASN A O 1
ATOM 2984 N N . GLY A 1 386 ? -14.618 -0.194 4.473 1.00 86.12 386 GLY A N 1
ATOM 2985 C CA . GLY A 1 386 ? -13.252 -0.301 3.948 1.00 86.12 386 GLY A CA 1
ATOM 2986 C C . GLY A 1 386 ? -12.220 0.602 4.653 1.00 86.12 386 GLY A C 1
ATOM 2987 O O . GLY A 1 386 ? -11.052 0.604 4.270 1.00 86.12 386 GLY A O 1
ATOM 2988 N N . GLN A 1 387 ? -12.578 1.273 5.750 1.00 86.00 387 GLN A N 1
ATOM 2989 C CA . GLN A 1 387 ? -11.745 2.278 6.428 1.00 86.00 387 GLN A CA 1
ATOM 2990 C C . GLN A 1 387 ? -11.055 1.771 7.699 1.00 86.00 387 GLN A C 1
ATOM 2992 O O . GLN A 1 387 ? -11.543 0.863 8.369 1.00 86.00 387 GLN A O 1
ATOM 2997 N N . ASP A 1 388 ? -9.920 2.381 8.044 1.00 87.31 388 ASP A N 1
ATOM 2998 C CA . ASP A 1 388 ? -9.256 2.171 9.335 1.00 87.31 388 ASP A CA 1
ATOM 2999 C C . ASP A 1 388 ? -10.040 2.835 10.485 1.00 87.31 388 ASP A C 1
ATOM 3001 O O . ASP A 1 388 ? -10.750 3.811 10.231 1.00 87.31 388 ASP A O 1
ATOM 3005 N N . PRO A 1 389 ? -9.928 2.344 11.738 1.00 88.88 389 PRO A N 1
ATOM 3006 C CA . PRO A 1 389 ? -10.720 2.841 12.870 1.00 88.88 389 PRO A CA 1
ATOM 3007 C C . PRO A 1 389 ? -10.644 4.357 13.082 1.00 88.88 389 PRO A C 1
ATOM 3009 O O . PRO A 1 389 ? -11.638 4.978 13.443 1.00 88.88 389 PRO A O 1
ATOM 3012 N N . GLU A 1 390 ? -9.481 4.958 12.830 1.00 83.88 390 GLU A N 1
ATOM 3013 C CA . GLU A 1 390 ? -9.228 6.398 12.940 1.00 83.88 390 GLU A CA 1
ATOM 3014 C C . GLU A 1 390 ? -9.922 7.225 11.849 1.00 83.88 390 GLU A C 1
ATOM 3016 O O . GLU A 1 390 ? -10.089 8.433 12.003 1.00 83.88 390 GLU A O 1
ATOM 3021 N N . ASN A 1 391 ? -10.319 6.585 10.747 1.00 87.06 391 ASN A N 1
ATOM 3022 C CA . ASN A 1 391 ? -10.913 7.235 9.582 1.00 87.06 391 ASN A CA 1
ATOM 3023 C C . ASN A 1 391 ? -12.450 7.134 9.560 1.00 87.06 391 ASN A C 1
ATOM 3025 O O . ASN A 1 391 ? -13.077 7.802 8.735 1.00 87.06 391 ASN A O 1
ATOM 3029 N N . VAL A 1 392 ? -13.054 6.325 10.441 1.00 89.12 392 VAL A N 1
ATOM 3030 C CA . VAL A 1 392 ? -14.514 6.163 10.532 1.00 89.12 392 VAL A CA 1
ATOM 3031 C C . VAL A 1 392 ? -15.143 7.419 11.143 1.00 89.12 392 VAL A C 1
ATOM 3033 O O . VAL A 1 392 ? -14.694 7.919 12.175 1.00 89.12 392 VAL A O 1
ATOM 3036 N N . ALA A 1 393 ? -16.205 7.933 10.520 1.00 89.56 393 ALA A N 1
ATOM 3037 C CA . ALA A 1 393 ? -16.892 9.124 11.004 1.00 89.56 393 ALA A CA 1
ATOM 3038 C C . ALA A 1 393 ? -17.588 8.875 12.353 1.00 89.56 393 ALA A C 1
ATOM 3040 O O . ALA A 1 393 ? -18.247 7.853 12.554 1.00 89.56 393 ALA A O 1
ATOM 3041 N N . TRP A 1 394 ? -17.503 9.850 13.266 1.00 92.19 394 TRP A N 1
ATOM 3042 C CA . TRP A 1 394 ? -18.153 9.757 14.579 1.00 92.19 394 TRP A CA 1
ATOM 3043 C C . TRP A 1 394 ? -19.662 9.525 14.478 1.00 92.19 394 TRP A C 1
ATOM 3045 O O . TRP A 1 394 ? -20.205 8.732 15.241 1.00 92.19 394 TRP A O 1
ATOM 3055 N N . SER A 1 395 ? -20.332 10.164 13.515 1.00 92.88 395 SER A N 1
ATOM 3056 C CA . SER A 1 395 ? -21.767 9.981 13.276 1.00 92.88 395 SER A CA 1
ATOM 3057 C C . SER A 1 395 ? -22.134 8.515 13.054 1.00 92.88 395 SER A C 1
ATOM 3059 O O . SER A 1 395 ? -23.121 8.036 13.607 1.00 92.88 395 SER A O 1
ATOM 3061 N N . ASP A 1 396 ? -21.324 7.790 12.285 1.00 93.62 396 ASP A N 1
ATOM 3062 C CA . ASP A 1 396 ? -21.576 6.388 11.955 1.00 93.62 396 ASP A CA 1
ATOM 3063 C C . ASP A 1 396 ? -21.340 5.498 13.174 1.00 93.62 396 ASP A C 1
ATOM 3065 O O . ASP A 1 396 ? -22.129 4.590 13.451 1.00 93.62 396 ASP A O 1
ATOM 3069 N N . ILE A 1 397 ? -20.290 5.806 13.943 1.00 93.25 397 ILE A N 1
ATOM 3070 C CA . ILE A 1 397 ? -19.996 5.135 15.210 1.00 93.25 397 ILE A CA 1
ATOM 3071 C C . ILE A 1 397 ? -21.165 5.326 16.172 1.00 93.25 397 ILE A C 1
ATOM 3073 O O . ILE A 1 397 ? -21.736 4.335 16.628 1.00 93.25 397 ILE A O 1
ATOM 3077 N N . TRP A 1 398 ? -21.554 6.574 16.447 1.00 94.50 398 TRP A N 1
ATOM 3078 C CA . TRP A 1 398 ? -22.608 6.905 17.402 1.00 94.50 398 TRP A CA 1
ATOM 3079 C C . TRP A 1 398 ? -23.941 6.256 17.031 1.00 94.50 398 TRP A C 1
ATOM 3081 O O . TRP A 1 398 ? -24.531 5.563 17.859 1.00 94.50 398 TRP A O 1
ATOM 3091 N N . ASN A 1 399 ? -24.366 6.372 15.769 1.00 94.94 399 ASN A N 1
ATOM 3092 C CA . ASN A 1 399 ? -25.603 5.759 15.279 1.00 94.94 399 ASN A CA 1
ATOM 3093 C C . ASN A 1 399 ? -25.643 4.239 15.501 1.00 94.94 399 ASN A C 1
ATOM 3095 O O . ASN A 1 399 ? -26.715 3.677 15.737 1.00 94.94 399 ASN A O 1
ATOM 3099 N N . ARG A 1 400 ? -24.488 3.565 15.435 1.00 94.12 400 ARG A N 1
ATOM 3100 C CA . ARG A 1 400 ? -24.391 2.113 15.621 1.00 94.12 400 ARG A CA 1
ATOM 3101 C C . ARG A 1 400 ? -24.305 1.697 17.088 1.00 94.12 400 ARG A C 1
ATOM 3103 O O . ARG A 1 400 ? -24.863 0.663 17.450 1.00 94.12 400 ARG A O 1
ATOM 3110 N N . VAL A 1 401 ? -23.606 2.464 17.925 1.00 93.12 401 VAL A N 1
ATOM 3111 C CA . VAL A 1 401 ? -23.337 2.089 19.326 1.00 93.12 401 VAL A CA 1
ATOM 3112 C C . VAL A 1 401 ? -24.387 2.595 20.307 1.00 93.12 401 VAL A C 1
ATOM 3114 O O . VAL A 1 401 ? -24.640 1.900 21.287 1.00 93.12 401 VAL A O 1
ATOM 3117 N N . ALA A 1 402 ? -25.039 3.732 20.039 1.00 93.44 402 ALA A N 1
ATOM 3118 C CA . ALA A 1 402 ? -26.047 4.334 20.916 1.00 93.44 402 ALA A CA 1
ATOM 3119 C C . ALA A 1 402 ? -27.134 3.356 21.422 1.00 93.44 402 ALA A C 1
ATOM 3121 O O . ALA A 1 402 ? -27.460 3.413 22.604 1.00 93.44 402 ALA A O 1
ATOM 3122 N N . PRO A 1 403 ? -27.687 2.424 20.612 1.00 93.81 403 PRO A N 1
ATOM 3123 C CA . PRO A 1 403 ? -28.689 1.475 21.109 1.00 93.81 403 PRO A CA 1
ATOM 3124 C C . PRO A 1 403 ? -28.105 0.292 21.903 1.00 93.81 403 PRO A C 1
ATOM 3126 O O . PRO A 1 403 ? -28.865 -0.527 22.416 1.00 93.81 403 PRO A O 1
ATOM 3129 N N . LEU A 1 404 ? -26.777 0.153 21.962 1.00 91.12 404 LEU A N 1
ATOM 3130 C CA . LEU A 1 404 ? -26.074 -1.014 22.507 1.00 91.12 404 LEU A CA 1
ATOM 3131 C C . LEU A 1 404 ? -25.320 -0.725 23.806 1.00 91.12 404 LEU A C 1
ATOM 3133 O O . LEU A 1 404 ? -24.825 -1.666 24.427 1.00 91.12 404 LEU A O 1
ATOM 3137 N N . VAL A 1 405 ? -25.196 0.544 24.197 1.00 86.31 405 VAL A N 1
ATOM 3138 C CA . VAL A 1 405 ? -24.465 0.968 25.393 1.00 86.31 405 VAL A CA 1
ATOM 3139 C C . VAL A 1 405 ? -25.359 1.805 26.297 1.00 86.31 405 VAL A C 1
ATOM 3141 O O . VAL A 1 405 ? -26.157 2.606 25.824 1.00 86.31 405 VAL A O 1
ATOM 3144 N N . ASP A 1 406 ? -25.198 1.640 27.608 1.00 86.81 406 ASP A N 1
ATOM 3145 C CA . ASP A 1 406 ? -25.816 2.511 28.617 1.00 86.81 406 ASP A CA 1
ATOM 3146 C C . ASP A 1 406 ? -24.878 3.688 28.933 1.00 86.81 406 ASP A C 1
ATOM 3148 O O . ASP A 1 406 ? -24.400 3.859 30.052 1.00 86.81 406 ASP A O 1
ATOM 3152 N N . MET A 1 407 ? -24.500 4.423 27.887 1.00 87.38 407 MET A N 1
ATOM 3153 C CA . MET A 1 407 ? -23.648 5.607 27.956 1.00 87.38 407 MET A CA 1
ATOM 3154 C C . MET A 1 407 ? -24.233 6.680 27.048 1.00 87.38 407 MET A C 1
ATOM 3156 O O . MET A 1 407 ? -24.687 6.385 25.941 1.00 87.38 407 MET A O 1
ATOM 3160 N N . ASP A 1 408 ? -24.196 7.931 27.495 1.00 90.25 408 ASP A N 1
ATOM 3161 C CA . ASP A 1 408 ? -24.524 9.047 26.613 1.00 90.25 408 ASP A CA 1
ATOM 3162 C C . ASP A 1 408 ? -23.443 9.242 25.524 1.00 90.25 408 ASP A C 1
ATOM 3164 O O . ASP A 1 408 ? -22.388 8.591 25.517 1.00 90.25 408 ASP A O 1
ATOM 3168 N N . GLU A 1 409 ? -23.725 10.118 24.557 1.00 91.94 409 GLU A N 1
ATOM 3169 C CA . GLU A 1 409 ? -22.827 10.391 23.425 1.00 91.94 409 GLU A CA 1
ATOM 3170 C C . GLU A 1 409 ? -21.439 10.845 23.900 1.00 91.94 409 GLU A C 1
ATOM 3172 O O . GLU A 1 409 ? -20.403 10.431 23.381 1.00 91.94 409 GLU A O 1
ATOM 3177 N N . ASP A 1 410 ? -21.424 11.645 24.956 1.00 89.81 410 ASP A N 1
ATOM 3178 C CA . ASP A 1 410 ? -20.253 12.294 25.515 1.00 89.81 410 ASP A CA 1
ATOM 3179 C C . ASP A 1 410 ? -19.356 11.305 26.290 1.00 89.81 410 ASP A C 1
ATOM 3181 O O . ASP A 1 410 ? -18.138 11.248 26.098 1.00 89.81 410 ASP A O 1
ATOM 3185 N N . GLN A 1 411 ? -19.958 10.449 27.115 1.00 88.44 411 GLN A N 1
ATOM 3186 C CA . GLN A 1 411 ? -19.320 9.309 27.774 1.00 88.44 411 GLN A CA 1
ATOM 3187 C C . GLN A 1 411 ? -18.753 8.319 26.752 1.00 88.44 411 GLN A C 1
ATOM 3189 O O . GLN A 1 411 ? -17.621 7.850 26.905 1.00 88.44 411 GLN A O 1
ATOM 3194 N N . THR A 1 412 ? -19.502 8.043 25.685 1.00 90.62 412 THR A N 1
ATOM 3195 C CA . THR A 1 412 ? -19.073 7.134 24.619 1.00 90.62 412 THR A CA 1
ATOM 3196 C C . THR A 1 412 ? -17.875 7.696 23.860 1.00 90.62 412 THR A C 1
ATOM 3198 O O . THR A 1 412 ? -16.897 6.975 23.649 1.00 90.62 412 THR A O 1
ATOM 3201 N N . ALA A 1 413 ? -17.892 8.988 23.515 1.00 91.75 413 ALA A N 1
ATOM 3202 C CA . ALA A 1 413 ? -16.777 9.657 22.847 1.00 91.75 413 ALA A CA 1
ATOM 3203 C C . ALA A 1 413 ? -15.506 9.612 23.705 1.00 91.75 413 ALA A C 1
ATOM 3205 O O . ALA A 1 413 ? -14.434 9.242 23.228 1.00 91.75 413 ALA A O 1
ATOM 3206 N N . ARG A 1 414 ? -15.621 9.901 25.006 1.00 89.12 414 ARG A N 1
ATOM 3207 C CA . ARG A 1 414 ? -14.509 9.751 25.957 1.00 89.12 414 ARG A CA 1
ATOM 3208 C C . ARG A 1 414 ? -13.966 8.328 25.969 1.00 89.12 414 ARG A C 1
ATOM 3210 O O . ARG A 1 414 ? -12.754 8.123 25.876 1.00 89.12 414 ARG A O 1
ATOM 3217 N N . ARG A 1 415 ? -14.845 7.329 26.073 1.00 89.19 415 ARG A N 1
ATOM 3218 C CA . ARG A 1 415 ? -14.409 5.933 26.135 1.00 89.19 415 ARG A CA 1
ATOM 3219 C C . ARG A 1 415 ? -13.719 5.493 24.848 1.00 89.19 415 ARG A C 1
ATOM 3221 O O . ARG A 1 415 ? -12.691 4.818 24.911 1.00 89.19 415 ARG A O 1
ATOM 3228 N N . LEU A 1 416 ? -14.216 5.947 23.702 1.00 91.12 416 LEU A N 1
ATOM 3229 C CA . LEU A 1 416 ? -13.573 5.724 22.417 1.00 91.12 416 LEU A CA 1
ATOM 3230 C C . LEU A 1 416 ? -12.167 6.335 22.363 1.00 91.12 416 LEU A C 1
ATOM 3232 O O . LEU A 1 416 ? -11.236 5.652 21.939 1.00 91.12 416 LEU A O 1
ATOM 3236 N N . SER A 1 417 ? -11.966 7.555 22.868 1.00 92.06 417 SER A N 1
ATOM 3237 C CA . SER A 1 417 ? -10.629 8.162 22.942 1.00 92.06 417 SER A CA 1
ATOM 3238 C C . SER A 1 417 ? -9.631 7.311 23.732 1.00 92.06 417 SER A C 1
ATOM 3240 O O . SER A 1 417 ? -8.467 7.215 23.349 1.00 92.06 417 SER A O 1
ATOM 3242 N N . VAL A 1 418 ? -10.070 6.647 24.809 1.00 90.81 418 VAL A N 1
ATOM 3243 C CA . VAL A 1 418 ? -9.221 5.712 25.573 1.00 90.81 418 VAL A CA 1
ATOM 3244 C C . VAL A 1 418 ? -8.845 4.495 24.734 1.00 90.81 418 VAL A C 1
ATOM 3246 O O . VAL A 1 418 ? -7.679 4.096 24.724 1.00 90.81 418 VAL A O 1
ATOM 3249 N N . LEU A 1 419 ? -9.808 3.916 24.013 1.00 91.94 419 LEU A N 1
ATOM 3250 C CA . LEU A 1 419 ? -9.573 2.754 23.156 1.00 91.94 419 LEU A CA 1
ATOM 3251 C C . LEU A 1 419 ? -8.637 3.087 21.990 1.00 91.94 419 LEU A C 1
ATOM 3253 O O . LEU A 1 419 ? -7.723 2.306 21.721 1.00 91.94 419 LEU A O 1
ATOM 3257 N N . LEU A 1 420 ? -8.809 4.245 21.346 1.00 92.56 420 LEU A N 1
ATOM 3258 C CA . LEU A 1 420 ? -7.923 4.744 20.289 1.00 92.56 420 LEU A CA 1
ATOM 3259 C C . LEU A 1 420 ? -6.503 4.988 20.821 1.00 92.56 420 LEU A C 1
ATOM 3261 O O . LEU A 1 420 ? -5.530 4.479 20.258 1.00 92.56 420 LEU A O 1
ATOM 3265 N N . ALA A 1 421 ? -6.373 5.693 21.949 1.00 91.38 421 ALA A N 1
ATOM 3266 C CA . ALA A 1 421 ? -5.084 5.953 22.584 1.00 91.38 421 ALA A CA 1
ATOM 3267 C C . ALA A 1 421 ? -4.358 4.649 22.946 1.00 91.38 421 ALA A C 1
ATOM 3269 O O . ALA A 1 421 ? -3.184 4.478 22.613 1.00 91.38 421 ALA A O 1
ATOM 3270 N N . TRP A 1 422 ? -5.053 3.693 23.562 1.00 92.06 422 TRP A N 1
ATOM 3271 C CA . TRP A 1 422 ? -4.463 2.408 23.929 1.00 92.06 422 TRP A CA 1
ATOM 3272 C C . TRP A 1 422 ? -4.078 1.562 22.711 1.00 92.06 422 TRP A C 1
ATOM 3274 O O . TRP A 1 422 ? -2.957 1.051 22.663 1.00 92.06 422 TRP A O 1
ATOM 3284 N N . ASN A 1 423 ? -4.947 1.466 21.698 1.00 93.81 423 ASN A N 1
ATOM 3285 C CA . ASN A 1 423 ? -4.646 0.727 20.467 1.00 93.81 423 ASN A CA 1
ATOM 3286 C C . ASN A 1 423 ? -3.422 1.301 19.741 1.00 93.81 423 ASN A C 1
ATOM 3288 O O . ASN A 1 423 ? -2.597 0.526 19.256 1.00 93.81 423 ASN A O 1
ATOM 3292 N N . SER A 1 424 ? -3.233 2.627 19.756 1.00 90.62 424 SER A N 1
ATOM 3293 C CA . SER A 1 424 ? -2.034 3.255 19.182 1.00 90.62 424 SER A CA 1
ATOM 3294 C C . SER A 1 424 ? -0.735 2.782 19.857 1.00 90.62 424 SER A C 1
ATOM 3296 O O . SER A 1 424 ? 0.271 2.551 19.187 1.00 90.62 424 SER A O 1
ATOM 3298 N N . ARG A 1 425 ? -0.757 2.545 21.178 1.00 91.25 425 ARG A N 1
ATOM 3299 C CA . ARG A 1 425 ? 0.389 1.999 21.926 1.00 91.25 425 ARG A CA 1
ATOM 3300 C C . ARG A 1 425 ? 0.599 0.520 21.637 1.00 91.25 425 ARG A C 1
ATOM 3302 O O . ARG A 1 425 ? 1.732 0.094 21.431 1.00 91.25 425 ARG A O 1
ATOM 3309 N N . VAL A 1 426 ? -0.482 -0.255 21.578 1.00 92.44 426 VAL A N 1
ATOM 3310 C CA . VAL A 1 426 ? -0.415 -1.679 21.225 1.00 92.44 426 VAL A CA 1
ATOM 3311 C C . VAL A 1 426 ? 0.197 -1.863 19.838 1.00 92.44 426 VAL A C 1
ATOM 3313 O O . VAL A 1 426 ? 1.069 -2.712 19.680 1.00 92.44 426 VAL A O 1
ATOM 3316 N N . GLN A 1 427 ? -0.180 -1.042 18.856 1.00 90.31 427 GLN A N 1
ATOM 3317 C CA . GLN A 1 427 ? 0.370 -1.118 17.500 1.00 90.31 427 GLN A CA 1
ATOM 3318 C C . GLN A 1 427 ? 1.894 -0.936 17.468 1.00 90.31 427 GLN A C 1
ATOM 3320 O O . GLN A 1 427 ? 2.581 -1.681 16.772 1.00 90.31 427 GLN A O 1
ATOM 3325 N N . LEU A 1 428 ? 2.427 0.007 18.255 1.00 87.81 428 LEU A N 1
ATOM 3326 C CA . LEU A 1 428 ? 3.873 0.220 18.395 1.00 87.81 428 LEU A CA 1
ATOM 3327 C C . LEU A 1 428 ? 4.579 -0.975 19.047 1.00 87.81 428 LEU A C 1
ATOM 3329 O O . LEU A 1 428 ? 5.715 -1.287 18.696 1.00 87.81 428 LEU A O 1
ATOM 3333 N N . LEU A 1 429 ? 3.906 -1.633 19.993 1.00 90.94 429 LEU A N 1
ATOM 3334 C CA . LEU A 1 429 ? 4.449 -2.737 20.777 1.00 90.94 429 LEU A CA 1
ATOM 3335 C C . LEU A 1 429 ? 4.460 -4.072 20.017 1.00 90.94 429 LEU A C 1
ATOM 3337 O O . LEU A 1 429 ? 5.402 -4.843 20.188 1.00 90.94 429 LEU A O 1
ATOM 3341 N N . LEU A 1 430 ? 3.439 -4.352 19.196 1.00 90.75 430 LEU A N 1
ATOM 3342 C CA . LEU A 1 430 ? 3.228 -5.655 18.541 1.00 90.75 430 LEU A CA 1
ATOM 3343 C C . LEU A 1 430 ? 4.484 -6.242 17.860 1.00 90.75 430 LEU A C 1
ATOM 3345 O O . LEU A 1 430 ? 4.766 -7.413 18.111 1.00 90.75 430 LEU A O 1
ATOM 3349 N N . PRO A 1 431 ? 5.288 -5.477 17.086 1.00 87.56 431 PRO A N 1
ATOM 3350 C CA . PRO A 1 431 ? 6.496 -5.999 16.432 1.00 87.56 431 PRO A CA 1
ATOM 3351 C C . PRO A 1 431 ? 7.593 -6.509 17.375 1.00 87.56 431 PRO A C 1
ATOM 3353 O O . PRO A 1 431 ? 8.519 -7.173 16.920 1.00 87.56 431 PRO A O 1
ATOM 3356 N N . PHE A 1 432 ? 7.515 -6.187 18.667 1.00 87.88 432 PHE A N 1
ATOM 3357 C CA . PHE A 1 432 ? 8.522 -6.528 19.673 1.00 87.88 432 PHE A CA 1
ATOM 3358 C C . PHE A 1 432 ? 8.062 -7.634 20.627 1.00 87.88 432 PHE A C 1
ATOM 3360 O O . PHE A 1 432 ? 8.800 -8.007 21.540 1.00 87.88 432 PHE A O 1
ATOM 3367 N N . LEU A 1 433 ? 6.839 -8.142 20.458 1.00 89.81 433 LEU A N 1
ATOM 3368 C CA . LEU A 1 433 ? 6.288 -9.176 21.322 1.00 89.81 433 LEU A CA 1
ATOM 3369 C C . LEU A 1 433 ? 6.560 -10.569 20.769 1.00 89.81 433 LEU A C 1
ATOM 3371 O O . LEU A 1 433 ? 6.259 -10.876 19.620 1.00 89.81 433 LEU A O 1
ATOM 3375 N N . ASP A 1 434 ? 7.055 -11.430 21.651 1.00 88.88 434 ASP A N 1
ATOM 3376 C CA . ASP A 1 434 ? 7.122 -12.864 21.417 1.00 88.88 434 ASP A CA 1
ATOM 3377 C C . ASP A 1 434 ? 5.837 -13.539 21.918 1.00 88.88 434 ASP A C 1
ATOM 3379 O O . ASP A 1 434 ? 5.536 -13.529 23.116 1.00 88.88 434 ASP A O 1
ATOM 3383 N N . PHE A 1 435 ? 5.076 -14.114 20.986 1.00 89.19 435 PHE A N 1
ATOM 3384 C CA . PHE A 1 435 ? 3.840 -14.846 21.263 1.00 89.19 435 PHE A CA 1
ATOM 3385 C C . PHE A 1 435 ? 4.052 -16.359 21.441 1.00 89.19 435 PHE A C 1
ATOM 3387 O O . PHE A 1 435 ? 3.074 -17.094 21.558 1.00 89.19 435 PHE A O 1
ATOM 3394 N N . HIS A 1 436 ? 5.295 -16.844 21.481 1.00 89.31 436 HIS A N 1
ATOM 3395 C CA . HIS A 1 436 ? 5.598 -18.263 21.645 1.00 89.31 436 HIS A CA 1
ATOM 3396 C C . HIS A 1 436 ? 5.146 -18.793 23.026 1.00 89.31 436 HIS A C 1
ATOM 3398 O O . HIS A 1 436 ? 5.503 -18.246 24.075 1.00 89.31 436 HIS A O 1
ATOM 3404 N N . GLY A 1 437 ? 4.351 -19.869 23.026 1.00 86.94 437 GLY A N 1
ATOM 3405 C CA . GLY A 1 437 ? 3.974 -20.675 24.203 1.00 86.94 437 GLY A CA 1
ATOM 3406 C C . GLY A 1 437 ? 4.837 -21.940 24.322 1.00 86.94 437 GLY A C 1
ATOM 3407 O O . GLY A 1 437 ? 5.673 -22.181 23.460 1.00 86.94 437 GLY A O 1
ATOM 3408 N N . GLN A 1 438 ? 4.682 -22.778 25.353 1.00 85.50 438 GLN A N 1
ATOM 3409 C CA . GLN A 1 438 ? 5.410 -24.067 25.359 1.00 85.50 438 GLN A CA 1
ATOM 3410 C C . GLN A 1 438 ? 4.814 -25.044 24.332 1.00 85.50 438 GLN A C 1
ATOM 3412 O O . GLN A 1 438 ? 5.549 -25.801 23.698 1.00 85.50 438 GLN A O 1
ATOM 3417 N N . HIS A 1 439 ? 3.496 -24.967 24.120 1.00 84.50 439 HIS A N 1
ATOM 3418 C CA . HIS A 1 439 ? 2.746 -25.755 23.141 1.00 84.50 439 HIS A CA 1
ATOM 3419 C C . HIS A 1 439 ? 1.847 -24.877 22.241 1.00 84.50 439 HIS A C 1
ATOM 3421 O O . HIS A 1 439 ? 1.573 -23.721 22.558 1.00 84.50 439 HIS A O 1
ATOM 3427 N N . LEU A 1 440 ? 1.366 -25.436 21.115 1.00 67.25 440 LEU A N 1
ATOM 3428 C CA . LEU A 1 440 ? 0.714 -24.731 19.986 1.00 67.25 440 LEU A CA 1
ATOM 3429 C C . LEU A 1 440 ? -0.560 -23.924 20.341 1.00 67.25 440 LEU A C 1
ATOM 3431 O O . LEU A 1 440 ? -1.022 -23.126 19.535 1.00 67.25 440 LEU A O 1
ATOM 3435 N N . LEU A 1 441 ? -1.136 -24.100 21.529 1.00 77.62 441 LEU A N 1
ATOM 3436 C CA . LEU A 1 441 ? -2.366 -23.419 21.967 1.00 77.62 441 LEU A CA 1
ATOM 3437 C C . LEU A 1 441 ? -2.256 -22.843 23.382 1.00 77.62 441 LEU A C 1
ATOM 3439 O O . LEU A 1 441 ? -3.253 -22.420 23.968 1.00 77.62 441 LEU A O 1
ATOM 3443 N N . GLU A 1 442 ? -1.054 -22.843 23.946 1.00 85.50 442 GLU A N 1
ATOM 3444 C CA . GLU A 1 442 ? -0.825 -22.279 25.264 1.00 85.50 442 GLU A CA 1
ATOM 3445 C C . GLU A 1 442 ? -0.576 -20.782 25.194 1.00 85.50 442 GLU A C 1
ATOM 3447 O O . GLU A 1 442 ? -0.138 -20.231 24.181 1.00 85.50 442 GLU A O 1
ATOM 3452 N N . SER A 1 443 ? -0.846 -20.114 26.310 1.00 87.06 443 SER A N 1
ATOM 3453 C CA . SER A 1 443 ? -0.570 -18.693 26.422 1.00 87.06 443 SER A CA 1
ATOM 3454 C C . SER A 1 443 ? 0.934 -18.412 26.261 1.00 87.06 443 SER A C 1
ATOM 3456 O O . SER A 1 443 ? 1.761 -19.224 26.688 1.00 87.06 443 SER A O 1
ATOM 3458 N N . PRO A 1 444 ? 1.306 -17.241 25.713 1.00 92.50 444 PRO A N 1
ATOM 3459 C CA . PRO A 1 444 ? 2.704 -16.867 25.543 1.00 92.50 444 PRO A CA 1
ATOM 3460 C C . PRO A 1 444 ? 3.508 -16.936 26.846 1.00 92.50 444 PRO A C 1
ATOM 3462 O O . PRO A 1 444 ? 2.991 -16.603 27.920 1.00 92.50 444 PRO A O 1
ATOM 3465 N N . ILE A 1 445 ? 4.792 -17.292 26.736 1.00 92.56 445 ILE A N 1
ATOM 3466 C CA . ILE A 1 445 ? 5.748 -17.284 27.857 1.00 92.56 445 ILE A CA 1
ATOM 3467 C C . ILE A 1 445 ? 6.039 -15.841 28.293 1.00 92.56 445 ILE A C 1
ATOM 3469 O O . ILE A 1 445 ? 6.141 -15.547 29.486 1.00 92.56 445 ILE A O 1
ATOM 3473 N N . SER A 1 446 ? 6.151 -14.920 27.329 1.00 92.25 446 SER A N 1
ATOM 3474 C CA . SER A 1 446 ? 6.344 -13.496 27.606 1.00 92.25 446 SER A CA 1
ATOM 3475 C C . SER A 1 446 ? 5.162 -12.940 28.398 1.00 92.25 446 SER A C 1
ATOM 3477 O O . SER A 1 446 ? 4.023 -12.956 27.931 1.00 92.25 446 SER A O 1
ATOM 3479 N N . ARG A 1 447 ? 5.434 -12.380 29.585 1.00 92.19 447 ARG A N 1
ATOM 3480 C CA . ARG A 1 447 ? 4.407 -11.781 30.455 1.00 92.19 447 ARG A CA 1
ATOM 3481 C C . ARG A 1 447 ? 3.599 -10.701 29.730 1.00 92.19 447 ARG A C 1
ATOM 3483 O O . ARG A 1 447 ? 2.383 -10.645 29.897 1.00 92.19 447 ARG A O 1
ATOM 3490 N N . THR A 1 448 ? 4.255 -9.862 28.926 1.00 92.94 448 THR A N 1
ATOM 3491 C CA . THR A 1 448 ? 3.590 -8.785 28.176 1.00 92.94 448 THR A CA 1
ATOM 3492 C C . THR A 1 448 ? 2.684 -9.348 27.087 1.00 92.94 448 THR A C 1
ATOM 3494 O O . THR A 1 448 ? 1.522 -8.953 27.002 1.00 92.94 448 THR A O 1
ATOM 3497 N N . ALA A 1 449 ? 3.169 -10.314 26.301 1.00 93.31 449 ALA A N 1
ATOM 3498 C CA . ALA A 1 449 ? 2.365 -10.955 25.262 1.00 93.31 449 ALA A CA 1
ATOM 3499 C C . ALA A 1 449 ? 1.178 -11.723 25.865 1.00 93.31 449 ALA A C 1
ATOM 3501 O O . ALA A 1 449 ? 0.052 -11.587 25.397 1.00 93.31 449 ALA A O 1
ATOM 3502 N N . ASN A 1 450 ? 1.403 -12.444 26.966 1.00 92.81 450 ASN A N 1
ATOM 3503 C CA . ASN A 1 450 ? 0.374 -13.149 27.725 1.00 92.81 450 ASN A CA 1
ATOM 3504 C C . ASN A 1 450 ? -0.705 -12.195 28.258 1.00 92.81 450 ASN A C 1
ATOM 3506 O O . ASN A 1 450 ? -1.905 -12.447 28.146 1.00 92.81 450 ASN A O 1
ATOM 3510 N N . ARG A 1 451 ? -0.307 -11.043 28.804 1.00 92.12 451 ARG A N 1
ATOM 3511 C CA . ARG A 1 451 ? -1.263 -10.020 29.231 1.00 92.12 451 ARG A CA 1
ATOM 3512 C C . ARG A 1 451 ? -2.069 -9.485 28.047 1.00 92.12 451 ARG A C 1
ATOM 3514 O O . ARG A 1 451 ? -3.292 -9.392 28.145 1.00 92.12 451 ARG A O 1
ATOM 3521 N N . LEU A 1 452 ? -1.414 -9.213 26.919 1.00 91.94 452 LEU A N 1
ATOM 3522 C CA . LEU A 1 452 ? -2.077 -8.737 25.708 1.00 91.94 452 LEU A CA 1
ATOM 3523 C C . LEU A 1 452 ? -3.065 -9.766 25.134 1.00 91.94 452 LEU A C 1
ATOM 3525 O O . LEU A 1 452 ? -4.140 -9.376 24.686 1.00 91.94 452 LEU A O 1
ATOM 3529 N N . THR A 1 453 ? -2.777 -11.074 25.211 1.00 90.50 453 THR A N 1
ATOM 3530 C CA . THR A 1 453 ? -3.722 -12.112 24.756 1.00 90.50 453 THR A CA 1
ATOM 3531 C C . THR A 1 453 ? -5.033 -12.098 25.543 1.00 90.50 453 THR A C 1
ATOM 3533 O O . THR A 1 453 ? -6.088 -12.335 24.956 1.00 90.50 453 THR A O 1
ATOM 3536 N N . HIS A 1 454 ? -5.006 -11.738 26.832 1.00 89.06 454 HIS A N 1
ATOM 3537 C CA . HIS A 1 454 ? -6.223 -11.560 27.635 1.00 89.06 454 HIS A CA 1
ATOM 3538 C C . HIS A 1 454 ? -7.002 -10.289 27.253 1.00 89.06 454 HIS A C 1
ATOM 3540 O O . HIS A 1 454 ? -8.224 -10.253 27.379 1.00 89.06 454 HIS A O 1
ATOM 3546 N N . LEU A 1 455 ? -6.314 -9.268 26.734 1.00 90.50 455 LEU A N 1
ATOM 3547 C CA . LEU A 1 455 ? -6.893 -7.994 26.289 1.00 90.50 455 LEU A CA 1
ATOM 3548 C C . LEU A 1 455 ? -7.191 -7.956 24.780 1.00 90.50 455 LEU A C 1
ATOM 3550 O O . LEU A 1 455 ? -7.600 -6.925 24.258 1.00 90.50 455 LEU A O 1
ATOM 3554 N N . ARG A 1 456 ? -7.030 -9.070 24.051 1.00 90.88 456 ARG A N 1
ATOM 3555 C CA . ARG A 1 456 ? -7.148 -9.120 22.577 1.00 90.88 456 ARG A CA 1
ATOM 3556 C C . ARG A 1 456 ? -8.495 -8.651 22.013 1.00 90.88 456 ARG A C 1
ATOM 3558 O O . ARG A 1 456 ? -8.579 -8.291 20.839 1.00 90.88 456 ARG A O 1
ATOM 3565 N N . HIS A 1 457 ? -9.543 -8.711 22.834 1.00 91.25 457 HIS A N 1
ATOM 3566 C CA . HIS A 1 457 ? -10.899 -8.267 22.505 1.00 91.25 457 HIS A CA 1
ATOM 3567 C C . HIS A 1 457 ? -11.037 -6.737 22.517 1.00 91.25 457 HIS A C 1
ATOM 3569 O O . HIS A 1 457 ? -12.014 -6.221 21.994 1.00 91.25 457 HIS A O 1
ATOM 3575 N N . LEU A 1 458 ? -10.050 -6.025 23.069 1.00 92.25 458 LEU A N 1
ATOM 3576 C CA . LEU A 1 458 ? -9.953 -4.565 23.058 1.00 92.25 458 LEU A CA 1
ATOM 3577 C C . LEU A 1 458 ? -9.100 -4.037 21.895 1.00 92.25 458 LEU A C 1
ATOM 3579 O O . LEU A 1 458 ? -9.016 -2.829 21.684 1.00 92.25 458 LEU A O 1
ATOM 3583 N N . ILE A 1 459 ? -8.432 -4.934 21.160 1.00 93.88 459 ILE A N 1
ATOM 3584 C CA . ILE A 1 459 ? -7.603 -4.568 20.012 1.00 93.88 459 ILE A CA 1
ATOM 3585 C C . ILE A 1 459 ? -8.475 -4.572 18.761 1.00 93.88 459 ILE A C 1
ATOM 3587 O O . ILE A 1 459 ? -9.067 -5.611 18.448 1.00 93.88 459 ILE A O 1
ATOM 3591 N N . PHE A 1 460 ? -8.484 -3.471 18.011 1.00 95.56 460 PHE A N 1
ATOM 3592 C CA . PHE A 1 460 ? -9.192 -3.392 16.733 1.00 95.56 460 PHE A CA 1
ATOM 3593 C C . PHE A 1 460 ? -8.707 -4.481 15.764 1.00 95.56 460 PHE A C 1
ATOM 3595 O O . PHE A 1 460 ? -7.504 -4.740 15.619 1.00 95.56 460 PHE A O 1
ATOM 3602 N N . LYS A 1 461 ? -9.638 -5.136 15.069 1.00 94.75 461 LYS A N 1
ATOM 3603 C CA . LYS A 1 461 ? -9.376 -6.172 14.062 1.00 94.75 461 LYS A CA 1
ATOM 3604 C C . LYS A 1 461 ? -8.369 -5.701 13.024 1.00 94.75 461 LYS A C 1
ATOM 3606 O O . LYS A 1 461 ? -7.406 -6.421 12.771 1.00 94.75 461 LYS A O 1
ATOM 3611 N N . ARG A 1 462 ? -8.527 -4.495 12.473 1.00 91.81 462 ARG A N 1
ATOM 3612 C CA . ARG A 1 462 ? -7.604 -3.957 11.458 1.00 91.81 462 ARG A CA 1
ATOM 3613 C C . ARG A 1 462 ? -6.168 -3.829 11.958 1.00 91.81 462 ARG A C 1
ATOM 3615 O O . ARG A 1 462 ? -5.251 -4.200 11.235 1.00 91.81 462 ARG A O 1
ATOM 3622 N N . HIS A 1 463 ? -5.974 -3.430 13.213 1.00 91.81 463 HIS A N 1
ATOM 3623 C CA . HIS A 1 463 ? -4.654 -3.361 13.842 1.00 91.81 463 HIS A CA 1
ATOM 3624 C C . HIS A 1 463 ? -4.011 -4.751 13.985 1.00 91.81 463 HIS A C 1
ATOM 3626 O O . HIS A 1 463 ? -2.850 -4.937 13.616 1.00 91.81 463 HIS A O 1
ATOM 3632 N N . LYS A 1 464 ? -4.782 -5.749 14.448 1.00 91.25 464 LYS A N 1
ATOM 3633 C CA . LYS A 1 464 ? -4.329 -7.152 14.535 1.00 91.25 464 LYS A CA 1
ATOM 3634 C C . LYS A 1 464 ? -3.956 -7.704 13.161 1.00 91.25 464 LYS A C 1
ATOM 3636 O O . LYS A 1 464 ? -2.881 -8.266 12.984 1.00 91.25 464 LYS A O 1
ATOM 3641 N N . ILE A 1 465 ? -4.856 -7.553 12.193 1.00 91.25 465 ILE A N 1
ATOM 3642 C CA . ILE A 1 465 ? -4.687 -8.088 10.843 1.00 91.25 465 ILE A CA 1
ATOM 3643 C C . ILE A 1 465 ? -3.530 -7.396 10.124 1.00 91.25 465 ILE A C 1
ATOM 3645 O O . ILE A 1 465 ? -2.763 -8.078 9.452 1.00 91.25 465 ILE A O 1
ATOM 3649 N N . LYS A 1 466 ? -3.355 -6.080 10.299 1.00 88.19 466 LYS A N 1
ATOM 3650 C CA . LYS A 1 466 ? -2.208 -5.350 9.755 1.00 88.19 466 LYS A CA 1
ATOM 3651 C C . LYS A 1 466 ? -0.888 -5.943 10.239 1.00 88.19 466 LYS A C 1
ATOM 3653 O O . LYS A 1 466 ? -0.050 -6.255 9.407 1.00 88.19 466 LYS A O 1
ATOM 3658 N N . PHE A 1 467 ? -0.728 -6.157 11.544 1.00 89.25 467 PHE A N 1
ATOM 3659 C CA . PHE A 1 467 ? 0.491 -6.761 12.088 1.00 89.25 467 PHE A CA 1
ATOM 3660 C C . PHE A 1 467 ? 0.800 -8.126 11.453 1.00 89.25 467 PHE A C 1
ATOM 3662 O O . PHE A 1 467 ? 1.917 -8.356 10.992 1.00 89.25 467 PHE A O 1
ATOM 3669 N N . TRP A 1 468 ? -0.195 -9.013 11.364 1.00 88.56 468 TRP A N 1
ATOM 3670 C CA . TRP A 1 468 ? -0.001 -10.329 10.749 1.00 88.56 468 TRP A CA 1
ATOM 3671 C C . TRP A 1 468 ? 0.276 -10.252 9.246 1.00 88.56 468 TRP A C 1
ATOM 3673 O O . TRP A 1 468 ? 1.111 -11.003 8.751 1.00 88.56 468 TRP A O 1
ATOM 3683 N N . ARG A 1 469 ? -0.374 -9.333 8.520 1.00 87.94 469 ARG A N 1
ATOM 3684 C CA . ARG A 1 469 ? -0.077 -9.073 7.103 1.00 87.94 469 ARG A CA 1
ATOM 3685 C C . ARG A 1 469 ? 1.355 -8.585 6.926 1.00 87.94 469 ARG A C 1
ATOM 3687 O O . ARG A 1 469 ? 2.074 -9.173 6.131 1.00 87.94 469 ARG A O 1
ATOM 3694 N N . ASP A 1 470 ? 1.788 -7.609 7.722 1.00 84.88 470 ASP A N 1
ATOM 3695 C CA . ASP A 1 470 ? 3.155 -7.084 7.690 1.00 84.88 470 ASP A CA 1
ATOM 3696 C C . ASP A 1 470 ? 4.179 -8.205 7.984 1.00 84.88 470 ASP A C 1
ATOM 3698 O O . ASP A 1 470 ? 5.211 -8.295 7.319 1.00 84.88 470 ASP A O 1
ATOM 3702 N N . MET A 1 471 ? 3.878 -9.115 8.923 1.00 85.19 471 MET A N 1
ATOM 3703 C CA . MET A 1 471 ? 4.702 -10.303 9.192 1.00 85.19 471 MET A CA 1
ATOM 3704 C C . MET A 1 471 ? 4.755 -11.282 8.013 1.00 85.19 471 MET A C 1
ATOM 3706 O O . MET A 1 471 ? 5.826 -11.790 7.675 1.00 85.19 471 MET A O 1
ATOM 3710 N N . VAL A 1 472 ? 3.621 -11.581 7.380 1.00 85.88 472 VAL A N 1
ATOM 3711 C CA . VAL A 1 472 ? 3.589 -12.453 6.197 1.00 85.88 472 VAL A CA 1
ATOM 3712 C C . VAL A 1 472 ? 4.356 -11.799 5.050 1.00 85.88 472 VAL A C 1
ATOM 3714 O O . VAL A 1 472 ? 5.219 -12.436 4.451 1.00 85.88 472 VAL A O 1
ATOM 3717 N N . ASP A 1 473 ? 4.130 -10.513 4.798 1.00 82.44 473 ASP A N 1
ATOM 3718 C CA . ASP A 1 473 ? 4.789 -9.758 3.735 1.00 82.44 473 ASP A CA 1
ATOM 3719 C C . ASP A 1 473 ? 6.304 -9.672 3.958 1.00 82.44 473 ASP A C 1
ATOM 3721 O O . ASP A 1 473 ? 7.070 -9.873 3.014 1.00 82.44 473 ASP A O 1
ATOM 3725 N N . ILE A 1 474 ? 6.781 -9.423 5.187 1.00 81.12 474 ILE A N 1
ATOM 3726 C CA . ILE A 1 474 ? 8.226 -9.342 5.463 1.00 81.12 474 ILE A CA 1
ATOM 3727 C C . ILE A 1 474 ? 8.916 -10.705 5.377 1.00 81.12 474 ILE A C 1
ATOM 3729 O O . ILE A 1 474 ? 10.073 -10.788 4.965 1.00 81.12 474 ILE A O 1
ATOM 3733 N N . THR A 1 475 ? 8.199 -11.775 5.725 1.00 85.19 475 THR A N 1
ATOM 3734 C CA . THR A 1 475 ? 8.716 -13.147 5.688 1.00 85.19 475 THR A CA 1
ATOM 3735 C C . THR A 1 475 ? 8.427 -13.869 4.371 1.00 85.19 475 THR A C 1
ATOM 3737 O O . THR A 1 475 ? 8.833 -15.025 4.224 1.00 85.19 475 THR A O 1
ATOM 3740 N N . THR A 1 476 ? 7.769 -13.213 3.411 1.00 87.00 476 THR A N 1
ATOM 3741 C CA . THR A 1 476 ? 7.432 -13.802 2.113 1.00 87.00 476 THR A CA 1
ATOM 3742 C C . THR A 1 476 ? 8.699 -14.226 1.377 1.00 87.00 476 THR A C 1
ATOM 3744 O O . THR A 1 476 ? 9.641 -13.448 1.210 1.00 87.00 476 THR A O 1
ATOM 3747 N N . THR A 1 477 ? 8.713 -15.471 0.905 1.00 86.69 477 THR A N 1
ATOM 3748 C CA . THR A 1 477 ? 9.804 -15.998 0.084 1.00 86.69 477 THR A CA 1
ATOM 3749 C C . THR A 1 477 ? 9.621 -15.541 -1.358 1.00 86.69 477 THR A C 1
ATOM 3751 O O . THR A 1 477 ? 8.581 -15.796 -1.972 1.00 86.69 477 THR A O 1
ATOM 3754 N N . HIS A 1 478 ? 10.650 -14.889 -1.907 1.00 83.00 478 HIS A N 1
ATOM 3755 C CA . HIS A 1 478 ? 10.662 -14.473 -3.305 1.00 83.00 478 HIS A CA 1
ATOM 3756 C C . HIS A 1 478 ? 10.432 -15.676 -4.229 1.00 83.00 478 HIS A C 1
ATOM 3758 O O . HIS A 1 478 ? 11.061 -16.731 -4.093 1.00 83.00 478 HIS A O 1
ATOM 3764 N N . THR A 1 479 ? 9.523 -15.502 -5.181 1.00 85.75 479 THR A N 1
ATOM 3765 C CA . THR A 1 479 ? 9.232 -16.482 -6.224 1.00 85.75 479 THR A CA 1
ATOM 3766 C C . THR A 1 479 ? 9.618 -15.847 -7.540 1.00 85.75 479 THR A C 1
ATOM 3768 O O . THR A 1 479 ? 9.025 -14.844 -7.927 1.00 85.75 479 THR A O 1
ATOM 3771 N N . THR A 1 480 ? 10.645 -16.401 -8.181 1.00 84.44 480 THR A N 1
ATOM 3772 C CA . THR A 1 480 ? 11.080 -15.936 -9.496 1.00 84.44 480 THR A CA 1
ATOM 3773 C C . THR A 1 480 ? 9.932 -16.161 -10.473 1.00 84.44 480 THR A C 1
ATOM 3775 O O . THR A 1 480 ? 9.485 -17.305 -10.586 1.00 84.44 480 THR A O 1
ATOM 3778 N N . PRO A 1 481 ? 9.420 -15.108 -11.128 1.00 84.69 481 PRO A N 1
ATOM 3779 C CA . PRO A 1 481 ? 8.396 -15.292 -12.139 1.00 84.69 481 PRO A CA 1
ATOM 3780 C C . PRO A 1 481 ? 8.951 -16.091 -13.330 1.00 84.69 481 PRO A C 1
ATOM 3782 O O . PRO A 1 481 ? 10.166 -16.099 -13.545 1.00 84.69 481 PRO A O 1
ATOM 3785 N N . PRO A 1 482 ? 8.082 -16.747 -14.111 1.00 85.88 482 PRO A N 1
ATOM 3786 C CA . PRO A 1 482 ? 8.467 -17.396 -15.358 1.00 85.88 482 PRO A CA 1
ATOM 3787 C C . PRO A 1 482 ? 8.941 -16.366 -16.393 1.00 85.88 482 PRO A C 1
ATOM 3789 O O . PRO A 1 482 ? 8.608 -15.174 -16.318 1.00 85.88 482 PRO A O 1
ATOM 3792 N N . SER A 1 483 ? 9.717 -16.841 -17.369 1.00 83.25 483 SER A N 1
ATOM 3793 C CA . SER A 1 483 ? 10.112 -16.041 -18.532 1.00 83.25 483 SER A CA 1
ATOM 3794 C C . SER A 1 483 ? 8.926 -15.703 -19.431 1.00 83.25 483 SER A C 1
ATOM 3796 O O . SER A 1 483 ? 8.862 -14.588 -19.939 1.00 83.25 483 SER A O 1
ATOM 3798 N N . ASP A 1 484 ? 8.002 -16.651 -19.605 1.00 82.62 484 ASP A N 1
ATOM 3799 C CA . ASP A 1 484 ? 6.731 -16.450 -20.298 1.00 82.62 484 ASP A CA 1
ATOM 3800 C C . ASP A 1 484 ? 5.639 -16.104 -19.274 1.00 82.62 484 ASP A C 1
ATOM 3802 O O . ASP A 1 484 ? 5.434 -16.833 -18.305 1.00 82.62 484 ASP A O 1
ATOM 3806 N N . GLU A 1 485 ? 4.932 -14.990 -19.472 1.00 76.56 485 GLU A N 1
ATOM 3807 C CA . GLU A 1 485 ? 3.852 -14.547 -18.581 1.00 76.56 485 GLU A CA 1
ATOM 3808 C C . GLU A 1 485 ? 2.611 -15.461 -18.608 1.00 76.56 485 GLU A C 1
ATOM 3810 O O . GLU A 1 485 ? 1.747 -15.324 -17.747 1.00 76.56 485 GLU A O 1
ATOM 3815 N N . TYR A 1 486 ? 2.530 -16.411 -19.548 1.00 79.19 486 TYR A N 1
ATOM 3816 C CA . TYR A 1 486 ? 1.488 -17.444 -19.605 1.00 79.19 486 TYR A CA 1
ATOM 3817 C C . TYR A 1 486 ? 1.892 -18.772 -18.944 1.00 79.19 486 TYR A C 1
ATOM 3819 O O . TYR A 1 486 ? 1.115 -19.731 -18.953 1.00 79.19 486 TYR A O 1
ATOM 3827 N N . GLU A 1 487 ? 3.088 -18.862 -18.368 1.00 84.62 487 GLU A N 1
ATOM 3828 C CA . GLU A 1 487 ? 3.546 -20.051 -17.650 1.00 84.62 487 GLU A CA 1
ATOM 3829 C C . GLU A 1 487 ? 3.420 -19.884 -16.129 1.00 84.62 487 GLU A C 1
ATOM 3831 O O . GLU A 1 487 ? 3.175 -18.802 -15.604 1.00 84.62 487 GLU A O 1
ATOM 3836 N N . ARG A 1 488 ? 3.571 -20.984 -15.386 1.00 86.81 488 ARG A N 1
ATOM 3837 C CA . ARG A 1 488 ? 3.624 -20.952 -13.918 1.00 86.81 488 ARG A CA 1
ATOM 3838 C C . ARG A 1 488 ? 5.088 -20.921 -13.470 1.00 86.81 488 ARG A C 1
ATOM 3840 O O . ARG A 1 488 ? 5.913 -21.577 -14.098 1.00 86.81 488 ARG A O 1
ATOM 3847 N N . PRO A 1 489 ? 5.434 -20.247 -12.360 1.00 88.06 489 PRO A N 1
ATOM 3848 C CA . PRO A 1 489 ? 6.772 -20.356 -11.788 1.00 88.06 489 PRO A CA 1
ATOM 3849 C C . PRO A 1 489 ? 7.157 -21.806 -11.458 1.00 88.06 489 PRO A C 1
ATOM 3851 O O . PRO A 1 489 ? 6.483 -22.444 -10.650 1.00 88.06 489 PRO A O 1
ATOM 3854 N N . ASP A 1 490 ? 8.307 -22.275 -11.949 1.00 86.62 490 ASP A N 1
ATOM 3855 C CA . ASP A 1 490 ? 8.832 -23.630 -11.676 1.00 86.62 490 ASP A CA 1
ATOM 3856 C C . ASP A 1 490 ? 8.972 -23.948 -10.178 1.00 86.62 490 ASP A C 1
ATOM 3858 O O . ASP A 1 490 ? 8.914 -25.096 -9.741 1.00 86.62 490 ASP A O 1
ATOM 3862 N N . SER A 1 491 ? 9.191 -22.911 -9.367 1.00 87.06 491 SER A N 1
ATOM 3863 C CA . SER A 1 491 ? 9.382 -23.049 -7.921 1.00 87.06 491 SER A CA 1
ATOM 3864 C C . SER A 1 491 ? 8.081 -23.204 -7.123 1.00 87.06 491 SER A C 1
ATOM 3866 O O . SER A 1 491 ? 8.147 -23.524 -5.931 1.00 87.06 491 SER A O 1
ATOM 3868 N N . LEU A 1 492 ? 6.914 -22.984 -7.742 1.00 90.12 492 LEU A N 1
ATOM 3869 C CA . LEU A 1 492 ? 5.614 -23.227 -7.119 1.00 90.12 492 LEU A CA 1
ATOM 3870 C C . LEU A 1 492 ? 5.175 -24.664 -7.370 1.00 90.12 492 LEU A C 1
ATOM 3872 O O . LEU A 1 492 ? 5.108 -25.138 -8.499 1.00 90.12 492 LEU A O 1
ATOM 3876 N N . ARG A 1 493 ? 4.838 -25.357 -6.286 1.00 92.06 493 ARG A N 1
ATOM 3877 C CA . ARG A 1 493 ? 4.384 -26.748 -6.339 1.00 92.06 493 ARG A CA 1
ATOM 3878 C C . ARG A 1 493 ? 2.900 -26.814 -6.695 1.00 92.06 493 ARG A C 1
ATOM 3880 O O . ARG A 1 493 ? 2.148 -25.890 -6.394 1.00 92.06 493 ARG A O 1
ATOM 3887 N N . GLU A 1 494 ? 2.476 -27.933 -7.272 1.00 92.81 494 GLU A N 1
ATOM 3888 C CA . GLU A 1 494 ? 1.064 -28.273 -7.467 1.00 92.81 494 GLU A CA 1
ATOM 3889 C C . GLU A 1 494 ? 0.666 -29.396 -6.498 1.00 92.81 494 GLU A C 1
ATOM 3891 O O . GLU A 1 494 ? 1.368 -30.400 -6.371 1.00 92.81 494 GLU A O 1
ATOM 3896 N N . VAL A 1 495 ? -0.457 -29.222 -5.804 1.00 94.88 495 VAL A N 1
ATOM 3897 C CA . VAL A 1 495 ? -1.016 -30.183 -4.853 1.00 94.88 495 VAL A CA 1
ATOM 3898 C C . VAL A 1 495 ? -2.274 -30.789 -5.448 1.00 94.88 495 VAL A C 1
ATOM 3900 O O . VAL A 1 495 ? -3.254 -30.097 -5.716 1.00 94.88 495 VAL A O 1
ATOM 3903 N N . SER A 1 496 ? -2.248 -32.103 -5.647 1.00 95.31 496 SER A N 1
ATOM 3904 C CA . SER A 1 496 ? -3.407 -32.848 -6.129 1.00 95.31 496 SER A CA 1
ATOM 3905 C C . SER A 1 496 ? -4.335 -33.212 -4.972 1.00 95.31 496 SER A C 1
ATOM 3907 O O . SER A 1 496 ? -3.892 -33.827 -4.006 1.00 95.31 496 SER A O 1
ATOM 3909 N N . VAL A 1 497 ? -5.617 -32.864 -5.083 1.00 95.44 497 VAL A N 1
ATOM 3910 C CA . VAL A 1 497 ? -6.651 -33.146 -4.077 1.00 95.44 497 VAL A CA 1
ATOM 3911 C C . VAL A 1 497 ? -7.817 -33.876 -4.739 1.00 95.44 497 VAL A C 1
ATOM 3913 O O . VAL A 1 497 ? -8.322 -33.458 -5.779 1.00 95.44 497 VAL A O 1
ATOM 3916 N N . ASN A 1 498 ? -8.266 -34.972 -4.137 1.00 93.88 498 ASN A N 1
ATOM 3917 C CA . ASN A 1 498 ? -9.454 -35.709 -4.542 1.00 93.88 498 ASN A CA 1
ATOM 3918 C C . ASN A 1 498 ? -10.621 -35.361 -3.613 1.00 93.88 498 ASN A C 1
ATOM 3920 O O . ASN A 1 498 ? -10.785 -35.951 -2.544 1.00 93.88 498 ASN A O 1
ATOM 3924 N N . ARG A 1 499 ? -11.446 -34.400 -4.033 1.00 91.56 499 ARG A N 1
ATOM 3925 C CA . ARG A 1 499 ? -12.634 -33.991 -3.275 1.00 91.56 499 ARG A CA 1
ATOM 3926 C C . ARG A 1 499 ? -13.758 -35.016 -3.334 1.00 91.56 499 ARG A C 1
ATOM 3928 O O . ARG A 1 499 ? -14.552 -35.063 -2.409 1.00 91.56 499 ARG A O 1
ATOM 3935 N N . ILE A 1 500 ? -13.811 -35.852 -4.372 1.00 88.81 500 ILE A N 1
ATOM 3936 C CA . ILE A 1 500 ? -14.850 -36.881 -4.525 1.00 88.81 500 ILE A CA 1
ATOM 3937 C C . ILE A 1 500 ? -14.759 -37.883 -3.371 1.00 88.81 500 ILE A C 1
ATOM 3939 O O . ILE A 1 500 ? -15.760 -38.173 -2.733 1.00 88.81 500 ILE A O 1
ATOM 3943 N N . VAL A 1 501 ? -13.545 -38.328 -3.037 1.00 88.44 501 VAL A N 1
ATOM 3944 C CA . VAL A 1 501 ? -13.306 -39.246 -1.907 1.00 88.44 501 VAL A CA 1
ATOM 3945 C C . VAL A 1 501 ? -13.548 -38.570 -0.548 1.00 88.44 501 VAL A C 1
ATOM 3947 O O . VAL A 1 501 ? -13.878 -39.242 0.424 1.00 88.44 501 VAL A O 1
ATOM 3950 N N . ALA A 1 502 ? -13.438 -37.241 -0.472 1.00 85.38 502 ALA A N 1
ATOM 3951 C CA . ALA A 1 502 ? -13.772 -36.480 0.733 1.00 85.38 502 ALA A CA 1
ATOM 3952 C C . ALA A 1 502 ? -15.292 -36.319 0.951 1.00 85.38 502 ALA A C 1
ATOM 3954 O O . ALA A 1 502 ? -15.700 -35.897 2.029 1.00 85.38 502 ALA A O 1
ATOM 3955 N N . LEU A 1 503 ? -16.128 -36.650 -0.044 1.00 82.94 503 LEU A N 1
ATOM 3956 C CA . LEU A 1 503 ? -17.592 -36.663 0.080 1.00 82.94 503 LEU A CA 1
ATOM 3957 C C . LEU A 1 503 ? -18.137 -38.008 0.587 1.00 82.94 503 LEU A C 1
ATOM 3959 O O . LEU A 1 503 ? -19.307 -38.078 0.962 1.00 82.94 503 LEU A O 1
ATOM 3963 N N . ASP A 1 504 ? -17.324 -39.068 0.588 1.00 80.88 504 ASP A N 1
ATOM 3964 C CA . ASP A 1 504 ? -17.753 -40.397 1.025 1.00 80.88 504 ASP A CA 1
ATOM 3965 C C . ASP A 1 504 ? -17.881 -40.452 2.558 1.00 80.88 504 ASP A C 1
ATOM 3967 O O . ASP A 1 504 ? -16.929 -40.185 3.294 1.00 80.88 504 ASP A O 1
ATOM 3971 N N . GLU A 1 505 ? -19.057 -40.840 3.060 1.00 76.62 505 GLU A N 1
ATOM 3972 C CA . GLU A 1 505 ? -19.282 -41.034 4.496 1.00 76.62 505 GLU A CA 1
ATOM 3973 C C . GLU A 1 505 ? -18.958 -42.477 4.945 1.00 76.62 505 GLU A C 1
ATOM 3975 O O . GLU A 1 505 ? -19.392 -43.436 4.297 1.00 76.62 505 GLU A O 1
ATOM 3980 N N . PRO A 1 506 ? -18.272 -42.675 6.094 1.00 73.50 506 PRO A N 1
ATOM 3981 C CA . PRO A 1 506 ? -17.727 -41.651 6.987 1.00 73.50 506 PRO A CA 1
ATOM 3982 C C . PRO A 1 506 ? -16.392 -41.080 6.483 1.00 73.50 506 PRO A C 1
ATOM 3984 O O . PRO A 1 506 ? -15.469 -41.824 6.149 1.00 73.50 506 PRO A O 1
ATOM 3987 N N . VAL A 1 507 ? -16.259 -39.753 6.524 1.00 73.06 507 VAL A N 1
ATOM 3988 C CA . VAL A 1 507 ? -15.015 -39.068 6.155 1.00 73.06 507 VAL A CA 1
ATOM 3989 C C . VAL A 1 507 ? -13.956 -39.322 7.233 1.00 73.06 507 VAL A C 1
ATOM 3991 O O . VAL A 1 507 ? -14.134 -38.966 8.397 1.00 73.06 507 VAL A O 1
ATOM 3994 N N . SER A 1 508 ? -12.838 -39.939 6.854 1.00 84.69 508 SER A N 1
ATOM 3995 C CA . SER A 1 508 ? -11.658 -40.089 7.710 1.00 84.69 508 SER A CA 1
ATOM 3996 C C . SER A 1 508 ? -10.683 -38.930 7.497 1.00 84.69 508 SER A C 1
ATOM 3998 O O . SER A 1 508 ? -10.691 -38.311 6.437 1.00 84.69 508 SER A O 1
ATOM 4000 N N . PHE A 1 509 ? -9.776 -38.685 8.450 1.00 86.94 509 PHE A N 1
ATOM 4001 C CA . PHE A 1 509 ? -8.688 -37.714 8.261 1.00 86.94 509 PHE A CA 1
ATOM 4002 C C . PHE A 1 509 ? -7.930 -37.966 6.950 1.00 86.94 509 PHE A C 1
ATOM 4004 O O . PHE A 1 509 ? -7.761 -37.052 6.160 1.00 86.94 509 PHE A O 1
ATOM 4011 N N . ALA A 1 510 ? -7.555 -39.215 6.661 1.00 87.69 510 ALA A N 1
ATOM 4012 C CA . ALA A 1 510 ? -6.784 -39.555 5.464 1.00 87.69 510 ALA A CA 1
ATOM 4013 C C . ALA A 1 510 ? -7.529 -39.285 4.142 1.00 87.69 510 ALA A C 1
ATOM 4015 O O . ALA A 1 510 ? -6.893 -39.058 3.116 1.00 87.69 510 ALA A O 1
ATOM 4016 N N . THR A 1 511 ? -8.863 -39.333 4.155 1.00 89.00 511 THR A N 1
ATOM 4017 C CA . THR A 1 511 ? -9.699 -39.122 2.964 1.00 89.00 511 THR A CA 1
ATOM 4018 C C . THR A 1 511 ? -10.216 -37.693 2.842 1.00 89.00 511 THR A C 1
ATOM 4020 O O . THR A 1 511 ? -10.656 -37.307 1.763 1.00 89.00 511 THR A O 1
ATOM 4023 N N . SER A 1 512 ? -10.137 -36.891 3.904 1.00 91.56 512 SER A N 1
ATOM 4024 C CA . SER A 1 512 ? -10.596 -35.504 3.900 1.00 91.56 512 SER A CA 1
ATOM 4025 C C . SER A 1 512 ? -9.687 -34.590 3.079 1.00 91.56 512 SER A C 1
ATOM 4027 O O . SER A 1 512 ? -8.510 -34.885 2.867 1.00 91.56 512 SER A O 1
ATOM 4029 N N . VAL A 1 513 ? -10.213 -33.454 2.623 1.00 93.25 513 VAL A N 1
ATOM 4030 C CA . VAL A 1 513 ? -9.426 -32.404 1.966 1.00 93.25 513 VAL A CA 1
ATOM 4031 C C . VAL A 1 513 ? -8.316 -31.932 2.904 1.00 93.25 513 VAL A C 1
ATOM 4033 O O . VAL A 1 513 ? -7.166 -31.846 2.475 1.00 93.25 513 VAL A O 1
ATOM 4036 N N . PHE A 1 514 ? -8.613 -31.691 4.187 1.00 91.69 514 PHE A N 1
ATOM 4037 C CA . PHE A 1 514 ? -7.597 -31.291 5.163 1.00 91.69 514 PHE A CA 1
ATOM 4038 C C . PHE A 1 514 ? -6.461 -32.312 5.298 1.00 91.69 514 PHE A C 1
ATOM 4040 O O . PHE A 1 514 ? -5.291 -31.934 5.217 1.00 91.69 514 PHE A O 1
ATOM 4047 N N . GLY A 1 515 ? -6.766 -33.602 5.473 1.00 92.06 515 GLY A N 1
ATOM 4048 C CA . GLY A 1 515 ? -5.716 -34.609 5.630 1.00 92.06 515 GLY A CA 1
ATOM 4049 C C . GLY A 1 515 ? -4.942 -34.887 4.343 1.00 92.06 515 GLY A C 1
ATOM 4050 O O . GLY A 1 515 ? -3.735 -35.108 4.410 1.00 92.06 515 GLY A O 1
ATOM 4051 N N . GLN A 1 516 ? -5.577 -34.775 3.171 1.00 94.44 516 GLN A N 1
ATOM 4052 C CA . GLN A 1 516 ? -4.878 -34.825 1.881 1.00 94.44 516 GLN A CA 1
ATOM 4053 C C . GLN A 1 516 ? -3.882 -33.664 1.725 1.00 94.44 516 GLN A C 1
ATOM 4055 O O . GLN A 1 516 ? -2.747 -33.880 1.298 1.00 94.44 516 GLN A O 1
ATOM 4060 N N . LEU A 1 517 ? -4.268 -32.440 2.109 1.00 93.50 517 LEU A N 1
ATOM 4061 C CA . LEU A 1 517 ? -3.358 -31.288 2.126 1.00 93.50 517 LEU A CA 1
ATOM 4062 C C . LEU A 1 517 ? -2.221 -31.486 3.135 1.00 93.50 517 LEU A C 1
ATOM 4064 O O . LEU A 1 517 ? -1.064 -31.238 2.800 1.00 93.50 517 LEU A O 1
ATOM 4068 N N . HIS A 1 518 ? -2.538 -31.954 4.347 1.00 91.88 518 HIS A N 1
ATOM 4069 C CA . HIS A 1 518 ? -1.544 -32.245 5.378 1.00 91.88 518 HIS A CA 1
ATOM 4070 C C . HIS A 1 518 ? -0.511 -33.258 4.874 1.00 91.88 518 HIS A C 1
ATOM 4072 O O . HIS A 1 518 ? 0.685 -32.994 4.947 1.00 91.88 518 HIS A O 1
ATOM 4078 N N . GLU A 1 519 ? -0.949 -34.381 4.304 1.00 94.00 519 GLU A N 1
ATOM 4079 C CA . GLU A 1 519 ? -0.059 -35.411 3.760 1.00 94.00 519 GLU A CA 1
ATOM 4080 C C . GLU A 1 519 ? 0.823 -34.868 2.627 1.00 94.00 519 GLU A C 1
ATOM 4082 O O . GLU A 1 519 ? 2.024 -35.140 2.585 1.00 94.00 519 GLU A O 1
ATOM 4087 N N . ALA A 1 520 ? 0.255 -34.043 1.742 1.00 93.31 520 ALA A N 1
ATOM 4088 C CA . ALA A 1 520 ? 0.997 -33.434 0.645 1.00 93.31 520 ALA A CA 1
ATOM 4089 C C . ALA A 1 520 ? 2.054 -32.426 1.125 1.00 93.31 520 ALA A C 1
ATOM 4091 O O . ALA A 1 520 ? 3.102 -32.300 0.487 1.00 93.31 520 ALA A O 1
ATOM 4092 N N . MET A 1 521 ? 1.789 -31.708 2.223 1.00 93.56 521 MET A N 1
ATOM 4093 C CA . MET A 1 521 ? 2.589 -30.566 2.683 1.00 93.56 521 MET A CA 1
ATOM 4094 C C . MET A 1 521 ? 3.457 -30.840 3.914 1.00 93.56 521 MET A C 1
ATOM 4096 O O . MET A 1 521 ? 4.352 -30.047 4.188 1.00 93.56 521 MET A O 1
ATOM 4100 N N . GLN A 1 522 ? 3.260 -31.938 4.649 1.00 91.94 522 GLN A N 1
ATOM 4101 C CA . GLN A 1 522 ? 3.965 -32.205 5.917 1.00 91.94 522 GLN A CA 1
ATOM 4102 C C . GLN A 1 522 ? 5.496 -32.204 5.793 1.00 91.94 522 GLN A C 1
ATOM 4104 O O . GLN A 1 522 ? 6.199 -31.871 6.743 1.00 91.94 522 GLN A O 1
ATOM 4109 N N . ALA A 1 523 ? 6.020 -32.570 4.620 1.00 90.44 523 ALA A N 1
ATOM 4110 C CA . ALA A 1 523 ? 7.453 -32.604 4.334 1.00 90.44 523 ALA A CA 1
ATOM 4111 C C . ALA A 1 523 ? 7.969 -31.318 3.661 1.00 90.44 523 ALA A C 1
ATOM 4113 O O . ALA A 1 523 ? 9.117 -31.268 3.217 1.00 90.44 523 ALA A O 1
ATOM 4114 N N . TRP A 1 524 ? 7.122 -30.298 3.503 1.00 93.75 524 TRP A N 1
ATOM 4115 C CA . TRP A 1 524 ? 7.519 -29.047 2.871 1.00 93.75 524 TRP A CA 1
ATOM 4116 C C . TRP A 1 524 ? 8.315 -28.189 3.839 1.00 93.75 524 TRP A C 1
ATOM 4118 O O . TRP A 1 524 ? 8.068 -28.140 5.040 1.00 93.75 524 TRP A O 1
ATOM 4128 N N . ASP A 1 525 ? 9.281 -27.475 3.284 1.00 90.88 525 ASP A N 1
ATOM 4129 C CA . ASP A 1 525 ? 10.040 -26.485 4.015 1.00 90.88 525 ASP A CA 1
ATOM 4130 C C . ASP A 1 525 ? 9.215 -25.203 4.225 1.00 90.88 525 ASP A C 1
ATOM 4132 O O . ASP A 1 525 ? 8.365 -24.823 3.412 1.00 90.88 525 ASP A O 1
ATOM 4136 N N . ASN A 1 526 ? 9.526 -24.476 5.300 1.00 89.19 526 ASN A N 1
ATOM 4137 C CA . ASN A 1 526 ? 8.847 -23.224 5.637 1.00 89.19 526 ASN A CA 1
ATOM 4138 C C . ASN A 1 526 ? 9.012 -22.129 4.567 1.00 89.19 526 ASN A C 1
ATOM 4140 O O . ASN A 1 526 ? 8.278 -21.144 4.609 1.00 89.19 526 ASN A O 1
ATOM 4144 N N . HIS A 1 527 ? 9.981 -22.215 3.646 1.00 88.25 527 HIS A N 1
ATOM 4145 C CA . HIS A 1 527 ? 10.096 -21.231 2.565 1.00 88.25 527 HIS A CA 1
ATOM 4146 C C . HIS A 1 527 ? 9.037 -21.470 1.491 1.00 88.25 527 HIS A C 1
ATOM 4148 O O . HIS A 1 527 ? 8.394 -20.512 1.065 1.00 88.25 527 HIS A O 1
ATOM 4154 N N . SER A 1 528 ? 8.792 -22.730 1.123 1.00 90.06 528 SER A N 1
ATOM 4155 C CA . SER A 1 528 ? 7.719 -23.113 0.197 1.00 90.06 528 SER A CA 1
ATOM 4156 C C . SER A 1 528 ? 6.346 -22.616 0.667 1.00 90.06 528 SER A C 1
ATOM 4158 O O . SER A 1 528 ? 5.604 -22.032 -0.119 1.00 90.06 528 SER A O 1
ATOM 4160 N N . LEU A 1 529 ? 6.037 -22.748 1.962 1.00 89.62 529 LEU A N 1
ATOM 4161 C CA . LEU A 1 529 ? 4.759 -22.299 2.538 1.00 89.62 529 LEU A CA 1
ATOM 4162 C C . LEU A 1 529 ? 4.634 -20.772 2.685 1.00 89.62 529 LEU A C 1
ATOM 4164 O O . LEU A 1 529 ? 3.530 -20.261 2.844 1.00 89.62 529 LEU A O 1
ATOM 4168 N N . ARG A 1 530 ? 5.749 -20.034 2.620 1.00 91.06 530 ARG A N 1
ATOM 4169 C CA . ARG A 1 530 ? 5.779 -18.561 2.693 1.00 91.06 530 ARG A CA 1
ATOM 4170 C C . ARG A 1 530 ? 5.845 -17.895 1.320 1.00 91.06 530 ARG A C 1
ATOM 4172 O O . ARG A 1 530 ? 6.156 -16.708 1.234 1.00 91.06 530 ARG A O 1
ATOM 4179 N N . ARG A 1 531 ? 5.623 -18.630 0.232 1.00 90.31 531 ARG A N 1
ATOM 4180 C CA . ARG A 1 531 ? 5.492 -18.028 -1.100 1.00 90.31 531 ARG A CA 1
ATOM 4181 C C . ARG A 1 531 ? 4.138 -17.323 -1.214 1.00 90.31 531 ARG A C 1
ATOM 4183 O O . ARG A 1 531 ? 3.147 -17.774 -0.652 1.00 90.31 531 ARG A O 1
ATOM 4190 N N . ALA A 1 532 ? 4.109 -16.211 -1.936 1.00 87.62 532 ALA A N 1
ATOM 4191 C CA . ALA A 1 532 ? 2.899 -15.423 -2.166 1.00 87.62 532 ALA A CA 1
ATOM 4192 C C . ALA A 1 532 ? 2.917 -14.836 -3.584 1.00 87.62 532 ALA A C 1
ATOM 4194 O O . ALA A 1 532 ? 2.792 -13.628 -3.776 1.00 87.62 532 ALA A O 1
ATOM 4195 N N . TYR A 1 533 ? 3.159 -15.698 -4.571 1.00 86.50 533 TYR A N 1
ATOM 4196 C CA . TYR A 1 533 ? 3.176 -15.304 -5.977 1.00 86.50 533 TYR A CA 1
ATOM 4197 C C . TYR A 1 533 ? 1.760 -14.986 -6.447 1.00 86.50 533 TYR A C 1
ATOM 4199 O O . TYR A 1 533 ? 0.827 -15.670 -6.041 1.00 86.50 533 TYR A O 1
ATOM 4207 N N . ALA A 1 534 ? 1.608 -13.965 -7.280 1.00 82.25 534 ALA A N 1
ATOM 4208 C CA . ALA A 1 534 ? 0.334 -13.552 -7.849 1.00 82.25 534 ALA A CA 1
ATOM 4209 C C . ALA A 1 534 ? 0.506 -13.335 -9.350 1.00 82.25 534 ALA A C 1
ATOM 4211 O O . ALA A 1 534 ? 1.486 -12.714 -9.771 1.00 82.25 534 ALA A O 1
ATOM 4212 N N . ASP A 1 535 ? -0.455 -13.817 -10.128 1.00 79.00 535 ASP A N 1
ATOM 4213 C CA . ASP A 1 535 ? -0.463 -13.724 -11.580 1.00 79.00 535 ASP A CA 1
ATOM 4214 C C . ASP A 1 535 ? -1.696 -12.945 -12.057 1.00 79.00 535 ASP A C 1
ATOM 4216 O O . ASP A 1 535 ? -2.805 -13.464 -12.162 1.00 79.00 535 ASP A O 1
ATOM 4220 N N . GLU A 1 536 ? -1.516 -11.664 -12.375 1.00 73.19 536 GLU A N 1
ATOM 4221 C CA . GLU A 1 536 ? -2.625 -10.823 -12.843 1.00 73.19 536 GLU A CA 1
ATOM 4222 C C . GLU A 1 536 ? -3.326 -11.368 -14.103 1.00 73.19 536 GLU A C 1
ATOM 4224 O O . GLU A 1 536 ? -4.528 -11.145 -14.237 1.00 73.19 536 GLU A O 1
ATOM 4229 N N . LEU A 1 537 ? -2.632 -12.113 -14.975 1.00 74.69 537 LEU A N 1
ATOM 4230 C CA . LEU A 1 537 ? -3.216 -12.674 -16.198 1.00 74.69 537 LEU A CA 1
ATOM 4231 C C . LEU A 1 537 ? -4.027 -13.940 -15.912 1.00 74.69 537 LEU A C 1
ATOM 4233 O O . LEU A 1 537 ? -5.150 -14.081 -16.394 1.00 74.69 537 LEU A O 1
ATOM 4237 N N . GLN A 1 538 ? -3.462 -14.872 -15.142 1.00 75.62 538 GLN A N 1
ATOM 4238 C CA . GLN A 1 538 ? -4.081 -16.185 -14.933 1.00 75.62 538 GLN A CA 1
ATOM 4239 C C . GLN A 1 538 ? -4.992 -16.261 -13.716 1.00 75.62 538 GLN A C 1
ATOM 4241 O O . GLN A 1 538 ? -5.873 -17.119 -13.687 1.00 75.62 538 GLN A O 1
ATOM 4246 N N . ASP A 1 539 ? -4.770 -15.430 -12.699 1.00 75.12 539 ASP A N 1
ATOM 4247 C CA . ASP A 1 539 ? -5.461 -15.541 -11.417 1.00 75.12 539 ASP A CA 1
ATOM 4248 C C . ASP A 1 539 ? -5.967 -14.227 -10.820 1.00 75.12 539 ASP A C 1
ATOM 4250 O O . ASP A 1 539 ? -6.326 -14.176 -9.640 1.00 75.12 539 ASP A O 1
ATOM 4254 N N . ALA A 1 540 ? -6.038 -13.176 -11.641 1.00 75.06 540 ALA A N 1
ATOM 4255 C CA . ALA A 1 540 ? -6.491 -11.847 -11.239 1.00 75.06 540 ALA A CA 1
ATOM 4256 C C . ALA A 1 540 ? -5.712 -11.285 -10.030 1.00 75.06 540 ALA A C 1
ATOM 4258 O O . ALA A 1 540 ? -6.253 -10.528 -9.221 1.00 75.06 540 ALA A O 1
ATOM 4259 N N . GLY A 1 541 ? -4.434 -11.659 -9.900 1.00 77.62 541 GLY A N 1
ATOM 4260 C CA . GLY A 1 541 ? -3.540 -11.162 -8.858 1.00 77.62 541 GLY A CA 1
ATOM 4261 C C . GLY A 1 541 ? -3.728 -11.853 -7.504 1.00 77.62 541 GLY A C 1
ATOM 4262 O O . GLY A 1 541 ? -3.324 -11.312 -6.467 1.00 77.62 541 GLY A O 1
ATOM 4263 N N . GLN A 1 542 ? -4.336 -13.039 -7.477 1.00 83.94 542 GLN A N 1
ATOM 4264 C CA . GLN A 1 542 ? -4.504 -13.802 -6.250 1.00 83.94 542 GLN A CA 1
ATOM 4265 C C . GLN A 1 542 ? -3.166 -14.389 -5.781 1.00 83.94 542 GLN A C 1
ATOM 4267 O O . GLN A 1 542 ? -2.619 -15.312 -6.377 1.00 83.94 542 GLN A O 1
ATOM 4272 N N . ARG A 1 543 ? -2.679 -13.922 -4.625 1.00 86.12 543 ARG A N 1
ATOM 4273 C CA . ARG A 1 543 ? -1.457 -14.453 -4.003 1.00 86.12 543 ARG A CA 1
ATOM 4274 C C . ARG A 1 543 ? -1.624 -15.913 -3.564 1.00 86.12 543 ARG A C 1
ATOM 4276 O O . ARG A 1 543 ? -2.545 -16.228 -2.806 1.00 86.12 543 ARG A O 1
ATOM 4283 N N . ARG A 1 544 ? -0.683 -16.776 -3.957 1.00 86.62 544 ARG A N 1
ATOM 4284 C CA . ARG A 1 544 ? -0.659 -18.210 -3.633 1.00 86.62 544 ARG A CA 1
ATOM 4285 C C . ARG A 1 544 ? 0.737 -18.730 -3.289 1.00 86.62 544 ARG A C 1
ATOM 4287 O O . ARG A 1 544 ? 1.751 -18.240 -3.793 1.00 86.62 544 ARG A O 1
ATOM 4294 N N . ALA A 1 545 ? 0.766 -19.759 -2.442 1.00 91.50 545 ALA A N 1
ATOM 4295 C CA . ALA A 1 545 ? 1.982 -20.498 -2.096 1.00 91.50 545 ALA A CA 1
ATOM 4296 C C . ALA A 1 545 ? 2.191 -21.756 -2.963 1.00 91.50 545 ALA A C 1
ATOM 4298 O O . ALA A 1 545 ? 3.308 -22.258 -3.073 1.00 91.50 545 ALA A O 1
ATOM 4299 N N . PHE A 1 546 ? 1.118 -22.267 -3.570 1.00 92.94 546 PHE A N 1
ATOM 4300 C CA . PHE A 1 546 ? 1.082 -23.463 -4.413 1.00 92.94 546 PHE A CA 1
ATOM 4301 C C . PHE A 1 546 ? -0.164 -23.427 -5.311 1.00 92.94 546 PHE A C 1
ATOM 4303 O O . PHE A 1 546 ? -1.071 -22.627 -5.078 1.00 92.94 546 PHE A O 1
ATOM 4310 N N . TYR A 1 547 ? -0.215 -24.297 -6.315 1.00 92.56 547 TYR A N 1
ATOM 4311 C CA . TYR A 1 547 ? -1.399 -24.537 -7.144 1.00 92.56 547 TYR A CA 1
ATOM 4312 C C . TYR A 1 547 ? -2.145 -25.783 -6.684 1.00 92.56 547 TYR A C 1
ATOM 4314 O O . TYR A 1 547 ? -1.549 -26.700 -6.122 1.00 92.56 547 TYR A O 1
ATOM 4322 N N . VAL A 1 548 ? -3.444 -25.841 -6.945 1.00 94.06 548 VAL A N 1
ATOM 4323 C CA . VAL A 1 548 ? -4.292 -26.989 -6.614 1.00 94.06 548 VAL A CA 1
ATOM 4324 C C . VAL A 1 548 ? -4.763 -27.688 -7.878 1.00 94.06 548 VAL A C 1
ATOM 4326 O O . VAL A 1 548 ? -5.220 -27.052 -8.816 1.00 94.06 548 VAL A O 1
ATOM 4329 N N . LYS A 1 549 ? -4.743 -29.017 -7.884 1.00 95.06 549 LYS A N 1
ATOM 4330 C CA . LYS A 1 549 ? -5.348 -29.816 -8.949 1.00 95.06 549 LYS A CA 1
ATOM 4331 C C . LYS A 1 549 ? -6.412 -30.734 -8.385 1.00 95.06 549 LYS A C 1
ATOM 4333 O O . LYS A 1 549 ? -6.107 -31.626 -7.596 1.00 95.06 549 LYS A O 1
ATOM 4338 N N . PHE A 1 550 ? -7.655 -30.556 -8.821 1.00 95.06 550 PHE A N 1
ATOM 4339 C CA . PHE A 1 550 ? -8.727 -31.471 -8.445 1.00 95.06 550 PHE A CA 1
ATOM 4340 C C . PHE A 1 550 ? -8.742 -32.712 -9.331 1.00 95.06 550 PHE A C 1
ATOM 4342 O O . PHE A 1 550 ? -8.956 -32.650 -10.544 1.00 95.06 550 PHE A O 1
ATOM 4349 N N . LEU A 1 551 ? -8.489 -33.862 -8.707 1.00 93.94 551 LEU A N 1
ATOM 4350 C CA . LEU A 1 551 ? -8.436 -35.146 -9.393 1.00 93.94 551 LEU A CA 1
ATOM 4351 C C . LEU A 1 551 ? -9.837 -35.547 -9.867 1.00 93.94 551 LEU A C 1
ATOM 4353 O O . LEU A 1 551 ? -10.758 -35.674 -9.069 1.00 93.94 551 LEU A O 1
ATOM 4357 N N . GLY A 1 552 ? -9.981 -35.769 -11.176 1.00 90.62 552 GLY A N 1
ATOM 4358 C CA . GLY A 1 552 ? -11.244 -36.186 -11.795 1.00 90.62 552 GLY A CA 1
ATOM 4359 C C . GLY A 1 552 ? -12.220 -35.052 -12.129 1.00 90.62 552 GLY A C 1
ATOM 4360 O O . GLY A 1 552 ? -13.235 -35.327 -12.759 1.00 90.62 552 GLY A O 1
ATOM 4361 N N . GLU A 1 553 ? -11.916 -33.798 -11.774 1.00 91.19 553 GLU A N 1
ATOM 4362 C CA . GLU A 1 553 ? -12.801 -32.647 -12.039 1.00 91.19 553 GLU A CA 1
ATOM 4363 C C . GLU A 1 553 ? -12.438 -31.880 -13.326 1.00 91.19 553 GLU A C 1
ATOM 4365 O O . GLU A 1 553 ? -13.270 -31.152 -13.856 1.00 91.19 553 GLU A O 1
ATOM 4370 N N . GLY A 1 554 ? -11.223 -32.058 -13.863 1.00 86.88 554 GLY A N 1
ATOM 4371 C CA . GLY A 1 554 ? -10.811 -31.456 -15.142 1.00 86.88 554 GLY A CA 1
ATOM 4372 C C . GLY A 1 554 ? -10.718 -29.925 -15.128 1.00 86.88 554 GLY A C 1
ATOM 4373 O O . GLY A 1 554 ? -10.883 -29.304 -16.173 1.00 86.88 554 GLY A O 1
ATOM 4374 N N . VAL A 1 555 ? -10.486 -29.328 -13.954 1.00 86.12 555 VAL A N 1
ATOM 4375 C CA . VAL A 1 555 ? -10.386 -27.875 -13.761 1.00 86.12 555 VAL A CA 1
ATOM 4376 C C . VAL A 1 555 ? -8.946 -27.440 -13.503 1.00 86.12 555 VAL A C 1
ATOM 4378 O O . VAL A 1 555 ? -8.236 -28.067 -12.713 1.00 86.12 555 VAL A O 1
ATOM 4381 N N . ASP A 1 556 ? -8.548 -26.339 -14.138 1.00 85.75 556 ASP A N 1
ATOM 4382 C CA . ASP A 1 556 ? -7.274 -25.666 -13.889 1.00 85.75 556 ASP A CA 1
ATOM 4383 C C . ASP A 1 556 ? -7.403 -24.628 -12.770 1.00 85.75 556 ASP A C 1
ATOM 4385 O O . ASP A 1 556 ? -8.433 -23.967 -12.597 1.00 85.75 556 ASP A O 1
ATOM 4389 N N . ASP A 1 557 ? -6.337 -24.474 -11.985 1.00 85.31 557 ASP A N 1
ATOM 4390 C CA . ASP A 1 557 ? -6.320 -23.535 -10.870 1.00 85.31 557 ASP A CA 1
ATOM 4391 C C . ASP A 1 557 ? -5.943 -22.118 -11.286 1.00 85.31 557 ASP A C 1
ATOM 4393 O O . ASP A 1 557 ? -4.809 -21.674 -11.138 1.00 85.31 557 ASP A O 1
ATOM 4397 N N . HIS A 1 558 ? -6.971 -21.392 -11.712 1.00 84.88 558 HIS A N 1
ATOM 4398 C CA . HIS A 1 558 ? -6.982 -19.936 -11.868 1.00 84.88 558 HIS A CA 1
ATOM 4399 C C . HIS A 1 558 ? -7.416 -19.212 -10.574 1.00 84.88 558 HIS A C 1
ATOM 4401 O O . HIS A 1 558 ? -7.935 -18.102 -10.608 1.00 84.88 558 HIS A O 1
ATOM 4407 N N . GLY A 1 559 ? -7.290 -19.863 -9.406 1.00 83.88 559 GLY A N 1
ATOM 4408 C CA . GLY A 1 559 ? -7.669 -19.327 -8.090 1.00 83.88 559 GLY A CA 1
ATOM 4409 C C . GLY A 1 559 ? -8.965 -19.878 -7.488 1.00 83.88 559 GLY A C 1
ATOM 4410 O O . GLY A 1 559 ? -9.201 -19.777 -6.280 1.00 83.88 559 GLY A O 1
ATOM 4411 N N . GLY A 1 560 ? -9.826 -20.492 -8.303 1.00 88.44 560 GLY A N 1
ATOM 4412 C CA . GLY A 1 560 ? -11.025 -21.192 -7.828 1.00 88.44 560 GLY A CA 1
ATOM 4413 C C . GLY A 1 560 ? -10.679 -22.393 -6.937 1.00 88.44 560 GLY A C 1
ATOM 4414 O O . GLY A 1 560 ? -11.035 -22.379 -5.755 1.00 88.44 560 GLY A O 1
ATOM 4415 N N . PRO A 1 561 ? -9.949 -23.396 -7.463 1.00 92.62 561 PRO A N 1
ATOM 4416 C CA . PRO A 1 561 ? -9.507 -24.561 -6.699 1.00 92.62 561 PRO A CA 1
ATOM 4417 C C . PRO A 1 561 ? -8.735 -24.211 -5.425 1.00 92.62 561 PRO A C 1
ATOM 4419 O O . PRO A 1 561 ? -9.036 -24.767 -4.368 1.00 92.62 561 PRO A O 1
ATOM 4422 N N . TYR A 1 562 ? -7.820 -23.235 -5.487 1.00 91.94 562 TYR A N 1
ATOM 4423 C CA . TYR A 1 562 ? -7.086 -22.764 -4.309 1.00 91.94 562 TYR A CA 1
ATOM 4424 C C . TYR A 1 562 ? -8.017 -22.258 -3.196 1.00 91.94 562 TYR A C 1
ATOM 4426 O O . TYR A 1 562 ? -7.873 -22.645 -2.042 1.00 91.94 562 TYR A O 1
ATOM 4434 N N . ARG A 1 563 ? -9.029 -21.436 -3.510 1.00 90.50 563 ARG A N 1
ATOM 4435 C CA . ARG A 1 563 ? -10.009 -20.984 -2.499 1.00 90.50 563 ARG A CA 1
ATOM 4436 C C . ARG A 1 563 ? -10.868 -22.130 -1.975 1.00 90.50 563 ARG A C 1
ATOM 4438 O O . ARG A 1 563 ? -11.129 -22.196 -0.776 1.00 90.50 563 ARG A O 1
ATOM 4445 N N . ALA A 1 564 ? -11.286 -23.027 -2.863 1.00 91.12 564 ALA A N 1
ATOM 4446 C CA . ALA A 1 564 ? -12.159 -24.139 -2.517 1.00 91.12 564 ALA A CA 1
ATOM 4447 C C . ALA A 1 564 ? -11.505 -25.108 -1.519 1.00 91.12 564 ALA A C 1
ATOM 4449 O O . ALA A 1 564 ? -12.178 -25.544 -0.591 1.00 91.12 564 ALA A O 1
ATOM 4450 N N . VAL A 1 565 ? -10.200 -25.397 -1.638 1.00 92.88 565 VAL A N 1
ATOM 4451 C CA . VAL A 1 565 ? -9.527 -26.271 -0.657 1.00 92.88 565 VAL A CA 1
ATOM 4452 C C . VAL A 1 565 ? -9.479 -25.670 0.742 1.00 92.88 565 VAL A C 1
ATOM 4454 O O . VAL A 1 565 ? -9.656 -26.405 1.709 1.00 92.88 565 VAL A O 1
ATOM 4457 N N . PHE A 1 566 ? -9.291 -24.354 0.875 1.00 90.62 566 PHE A N 1
ATOM 4458 C CA . PHE A 1 566 ? -9.317 -23.702 2.186 1.00 90.62 566 PHE A CA 1
ATOM 4459 C C . PHE A 1 566 ? -10.736 -23.612 2.742 1.00 90.62 566 PHE A C 1
ATOM 4461 O O . PHE A 1 566 ? -10.927 -23.866 3.927 1.00 90.62 566 PHE A O 1
ATOM 4468 N N . GLN A 1 567 ? -11.733 -23.322 1.902 1.00 90.75 567 GLN A N 1
ATOM 4469 C CA . GLN A 1 567 ? -13.134 -23.348 2.323 1.00 90.75 567 GLN A CA 1
ATOM 4470 C C . GLN A 1 567 ? -13.515 -24.736 2.859 1.00 90.75 567 GLN A C 1
ATOM 4472 O O . GLN A 1 567 ? -13.981 -24.859 3.986 1.00 90.75 567 GLN A O 1
ATOM 4477 N N . THR A 1 568 ? -13.239 -25.798 2.103 1.00 89.88 568 THR A N 1
ATOM 4478 C CA . THR A 1 568 ? -13.613 -27.149 2.527 1.00 89.88 568 THR A CA 1
ATOM 4479 C C . THR A 1 568 ? -12.748 -27.653 3.680 1.00 89.88 568 THR A C 1
ATOM 4481 O O . THR A 1 568 ? -13.277 -28.017 4.725 1.00 89.88 568 THR A O 1
ATOM 4484 N N . GLY A 1 569 ? -11.421 -27.648 3.531 1.00 87.44 569 GLY A N 1
ATOM 4485 C CA . GLY A 1 569 ? -10.512 -28.267 4.498 1.00 87.44 569 GLY A CA 1
ATOM 4486 C C . GLY A 1 569 ? -10.324 -27.474 5.794 1.00 87.44 569 GLY A C 1
ATOM 4487 O O . GLY A 1 569 ? -10.117 -28.073 6.844 1.00 87.44 569 GLY A O 1
ATOM 4488 N N . ALA A 1 570 ? -10.390 -26.138 5.756 1.00 83.25 570 ALA A N 1
ATOM 4489 C CA . ALA A 1 570 ? -10.180 -25.314 6.951 1.00 83.25 570 ALA A CA 1
ATOM 4490 C C . ALA A 1 570 ? -11.480 -24.811 7.598 1.00 83.25 570 ALA A C 1
ATOM 4492 O O . ALA A 1 570 ? -11.435 -24.397 8.756 1.00 83.25 570 ALA A O 1
ATOM 4493 N N . TRP A 1 571 ? -12.621 -24.850 6.897 1.00 83.31 571 TRP A N 1
ATOM 4494 C CA . TRP A 1 571 ? -13.904 -24.392 7.439 1.00 83.31 571 TRP A CA 1
ATOM 4495 C C . TRP A 1 571 ? -14.977 -25.483 7.467 1.00 83.31 571 TRP A C 1
ATOM 4497 O O . TRP A 1 571 ? -15.425 -25.851 8.554 1.00 83.31 571 TRP A O 1
ATOM 4507 N N . ASP A 1 572 ? -15.383 -26.022 6.316 1.00 85.50 572 ASP A N 1
ATOM 4508 C CA . ASP A 1 572 ? -16.539 -26.929 6.236 1.00 85.50 572 ASP A CA 1
ATOM 4509 C C . ASP A 1 572 ? -16.286 -28.259 6.977 1.00 85.50 572 ASP A C 1
ATOM 4511 O O . ASP A 1 572 ? -17.116 -28.713 7.761 1.00 85.50 572 ASP A O 1
ATOM 4515 N N . GLU A 1 573 ? -15.115 -28.869 6.775 1.00 84.75 573 GLU A N 1
ATOM 4516 C CA . GLU A 1 573 ? -14.736 -30.141 7.399 1.00 84.75 573 GLU A CA 1
ATOM 4517 C C . GLU A 1 573 ? -14.623 -30.043 8.935 1.00 84.75 573 GLU A C 1
ATOM 4519 O O . GLU A 1 573 ? -15.306 -30.820 9.614 1.00 84.75 573 GLU A O 1
ATOM 4524 N N . PRO A 1 574 ? -13.847 -29.095 9.517 1.00 74.50 574 PRO A N 1
ATOM 4525 C CA . PRO A 1 574 ? -13.735 -28.953 10.972 1.00 74.50 574 PRO A CA 1
ATOM 4526 C C . PRO A 1 574 ? -15.032 -28.524 11.669 1.00 74.50 574 PRO A C 1
ATOM 4528 O O . PRO A 1 574 ? -15.227 -28.843 12.841 1.00 74.50 574 PRO A O 1
ATOM 4531 N N . SER A 1 575 ? -15.908 -27.780 10.982 1.00 69.75 575 SER A N 1
ATOM 4532 C CA . SER A 1 575 ? -17.221 -27.391 11.521 1.00 69.75 575 SER A CA 1
ATOM 4533 C C . SER A 1 575 ? -18.292 -28.481 11.362 1.00 69.75 575 SER A C 1
ATOM 4535 O O . SER A 1 575 ? -19.366 -28.372 11.959 1.00 69.75 575 SER A O 1
ATOM 4537 N N . GLY A 1 576 ? -17.992 -29.537 10.596 1.00 68.94 576 GLY A N 1
ATOM 4538 C CA . GLY A 1 576 ? -18.875 -30.656 10.279 1.00 68.94 576 GLY A CA 1
ATOM 4539 C C . GLY A 1 576 ? -18.415 -32.003 10.858 1.00 68.94 576 GLY A C 1
ATOM 4540 O O . GLY A 1 576 ? -18.261 -32.162 12.069 1.00 68.94 576 GLY A O 1
ATOM 4541 N N . GLY A 1 577 ? -18.281 -33.014 9.989 1.00 54.81 577 GLY A N 1
ATOM 4542 C CA . GLY A 1 577 ? -18.095 -34.427 10.361 1.00 54.81 577 GLY A CA 1
ATOM 4543 C C . GLY A 1 577 ? -16.708 -34.806 10.897 1.00 54.81 577 GLY A C 1
ATOM 4544 O O . GLY A 1 577 ? -16.584 -35.822 11.582 1.00 54.81 577 GLY A O 1
ATOM 4545 N N . LEU A 1 578 ? -15.678 -33.986 10.659 1.00 59.59 578 LEU A N 1
ATOM 4546 C CA . LEU A 1 578 ? -14.357 -34.130 11.280 1.00 59.59 578 LEU A CA 1
ATOM 4547 C C . LEU A 1 578 ? -14.364 -33.486 12.667 1.00 59.59 578 LEU A C 1
ATOM 4549 O O . LEU A 1 578 ? -13.639 -32.533 12.946 1.00 59.59 578 LEU A O 1
ATOM 4553 N N . GLN A 1 579 ? -15.186 -34.015 13.573 1.00 56.22 579 GLN A N 1
ATOM 4554 C CA . GLN A 1 579 ? -15.033 -33.675 14.981 1.00 56.22 579 GLN A CA 1
ATOM 4555 C C . GLN A 1 579 ? -13.702 -34.250 15.460 1.00 56.22 579 GLN A C 1
ATOM 4557 O O . GLN A 1 579 ? -13.516 -35.467 15.506 1.00 56.22 579 GLN A O 1
ATOM 4562 N N . TYR A 1 580 ? -12.770 -33.366 15.817 1.00 48.44 580 TYR A N 1
ATOM 4563 C CA . TYR A 1 580 ? -11.576 -33.731 16.567 1.00 48.44 580 TYR A CA 1
ATOM 4564 C C . TYR A 1 580 ? -12.044 -34.426 17.850 1.00 48.44 580 TYR A C 1
ATOM 4566 O O . TYR A 1 580 ? -12.471 -33.780 18.808 1.00 48.44 580 TYR A O 1
ATOM 4574 N N . VAL A 1 581 ? -12.008 -35.759 17.871 1.00 43.34 581 VAL A N 1
ATOM 4575 C CA . VAL A 1 581 ? -12.159 -36.505 19.114 1.00 43.34 581 VAL A CA 1
ATOM 4576 C C . VAL A 1 581 ? -10.882 -36.223 19.885 1.00 43.34 581 VAL A C 1
ATOM 4578 O O . VAL A 1 581 ? -9.858 -36.865 19.669 1.00 43.34 581 VAL A O 1
ATOM 4581 N N . ALA A 1 582 ? -10.916 -35.202 20.739 1.00 39.12 582 ALA A N 1
ATOM 4582 C CA . ALA A 1 582 ? -9.901 -35.017 21.753 1.00 39.12 582 ALA A CA 1
ATOM 4583 C C . ALA A 1 582 ? -9.927 -36.281 22.618 1.00 39.12 582 ALA A C 1
ATOM 4585 O O . ALA A 1 582 ? -10.777 -36.435 23.495 1.00 39.12 582 ALA A O 1
ATOM 4586 N N . THR A 1 583 ? -9.042 -37.232 22.330 1.00 33.69 583 THR A N 1
ATOM 4587 C CA . THR A 1 583 ? -8.736 -38.306 23.265 1.00 33.69 583 THR A CA 1
ATOM 4588 C C . THR A 1 583 ? -8.169 -37.638 24.503 1.00 33.69 583 THR A C 1
ATOM 4590 O O . THR A 1 583 ? -7.010 -37.230 24.523 1.00 33.69 583 THR A O 1
ATOM 4593 N N . VAL A 1 584 ? -9.031 -37.470 25.504 1.00 30.25 584 VAL A N 1
ATOM 4594 C CA . VAL A 1 584 ? -8.646 -37.185 26.881 1.00 30.25 584 VAL A CA 1
ATOM 4595 C C . VAL A 1 584 ? -7.753 -38.348 27.311 1.00 30.25 584 VAL A C 1
ATOM 4597 O O . VAL A 1 584 ? -8.238 -39.467 27.482 1.00 30.25 584 VAL A O 1
ATOM 4600 N N . GLY A 1 585 ? -6.450 -38.089 27.376 1.00 33.62 585 GLY A N 1
ATOM 4601 C CA . GLY A 1 585 ? -5.438 -38.959 27.965 1.00 33.62 585 GLY A CA 1
ATOM 4602 C C . GLY A 1 585 ? -4.894 -38.306 29.216 1.00 33.62 585 GLY A C 1
ATOM 4603 O O . GLY A 1 585 ? -4.488 -37.128 29.099 1.00 33.62 585 GLY A O 1
#